Protein AF-A0AAX2M8G1-F1 (afdb_monomer)

Structure (mmCIF, N/CA/C/O backbone):
data_AF-A0AAX2M8G1-F1
#
_entry.id   AF-A0AAX2M8G1-F1
#
loop_
_atom_site.group_PDB
_atom_site.id
_atom_site.type_symbol
_atom_site.label_atom_id
_atom_site.label_alt_id
_atom_site.label_comp_id
_atom_site.label_asym_id
_atom_site.label_entity_id
_atom_site.label_seq_id
_atom_site.pdbx_PDB_ins_code
_atom_site.Cartn_x
_atom_site.Cartn_y
_atom_site.Cartn_z
_atom_site.occupancy
_atom_site.B_iso_or_equiv
_atom_site.auth_seq_id
_atom_site.auth_comp_id
_atom_site.auth_asym_id
_atom_site.auth_atom_id
_atom_site.pdbx_PDB_model_num
ATOM 1 N N . MET A 1 1 ? -0.758 18.124 2.529 1.00 39.47 1 MET A N 1
ATOM 2 C CA . MET A 1 1 ? -0.210 17.565 3.785 1.00 39.47 1 MET A CA 1
ATOM 3 C C . MET A 1 1 ? 1.164 17.018 3.463 1.00 39.47 1 MET A C 1
ATOM 5 O O . MET A 1 1 ? 1.283 16.331 2.458 1.00 39.47 1 MET A O 1
ATOM 9 N N . ALA A 1 2 ? 2.190 17.379 4.231 1.00 37.50 2 ALA A N 1
ATOM 10 C CA . ALA A 1 2 ? 3.539 16.877 3.998 1.00 37.50 2 ALA A CA 1
ATOM 11 C C . ALA A 1 2 ? 3.679 15.527 4.709 1.00 37.50 2 ALA A C 1
ATOM 13 O O . ALA A 1 2 ? 3.751 15.475 5.930 1.00 37.50 2 ALA A O 1
ATOM 14 N N . ILE A 1 3 ? 3.668 14.440 3.941 1.00 51.81 3 ILE A N 1
ATOM 15 C CA . ILE A 1 3 ? 4.115 13.134 4.428 1.00 51.81 3 ILE A CA 1
ATOM 16 C C . ILE A 1 3 ? 5.589 13.304 4.802 1.00 51.81 3 ILE A C 1
ATOM 18 O O . ILE A 1 3 ? 6.347 13.807 3.973 1.00 51.81 3 ILE A O 1
ATOM 22 N N . THR A 1 4 ? 6.004 12.906 6.010 1.00 53.91 4 THR A N 1
ATOM 23 C CA . THR A 1 4 ? 7.440 12.841 6.328 1.00 53.91 4 THR A CA 1
ATOM 24 C C . THR A 1 4 ? 8.072 11.817 5.377 1.00 53.91 4 THR A C 1
ATOM 26 O O . THR A 1 4 ? 7.746 10.629 5.480 1.00 53.91 4 THR A O 1
ATOM 29 N N . PRO A 1 5 ? 8.898 12.237 4.399 1.00 59.56 5 PRO A N 1
ATOM 30 C CA . PRO A 1 5 ? 9.405 11.324 3.387 1.00 59.56 5 PRO A CA 1
ATOM 31 C C . PRO A 1 5 ? 10.376 10.341 4.033 1.00 59.56 5 PRO A C 1
ATOM 33 O O . PRO A 1 5 ? 11.161 10.724 4.904 1.00 59.56 5 PRO A O 1
ATOM 36 N N . ILE A 1 6 ? 10.367 9.087 3.582 1.00 66.19 6 ILE A N 1
ATOM 37 C CA . ILE A 1 6 ? 11.480 8.183 3.881 1.00 66.19 6 ILE A CA 1
ATOM 38 C C . ILE A 1 6 ? 12.740 8.815 3.274 1.00 66.19 6 ILE A C 1
ATOM 40 O O . ILE A 1 6 ? 12.735 9.200 2.101 1.00 66.19 6 ILE A O 1
ATOM 44 N N . ALA A 1 7 ? 13.793 8.971 4.080 1.00 67.62 7 ALA A N 1
ATOM 45 C CA . ALA A 1 7 ? 15.067 9.499 3.607 1.00 67.62 7 ALA A CA 1
ATOM 46 C C . ALA A 1 7 ? 15.612 8.618 2.472 1.00 67.62 7 ALA A C 1
ATOM 48 O O . ALA A 1 7 ? 15.324 7.424 2.406 1.00 67.62 7 ALA A O 1
ATOM 49 N N . ALA A 1 8 ? 16.405 9.183 1.569 1.00 73.12 8 ALA A N 1
ATOM 50 C CA . ALA A 1 8 ? 17.037 8.421 0.501 1.00 73.12 8 ALA A CA 1
ATOM 51 C C . ALA A 1 8 ? 18.480 8.864 0.302 1.00 73.12 8 ALA A C 1
ATOM 53 O O . ALA A 1 8 ? 18.805 10.048 0.399 1.00 73.12 8 ALA A O 1
ATOM 54 N N . LYS A 1 9 ? 19.324 7.894 -0.037 1.00 81.44 9 LYS A N 1
ATOM 55 C CA . LYS A 1 9 ? 20.698 8.102 -0.457 1.00 81.44 9 LYS A CA 1
ATOM 56 C C . LYS A 1 9 ? 20.739 8.099 -1.971 1.00 81.44 9 LYS A C 1
ATOM 58 O O . LYS A 1 9 ? 20.209 7.188 -2.606 1.00 81.44 9 LYS A O 1
ATOM 63 N N . GLN A 1 10 ? 21.428 9.081 -2.532 1.00 85.38 10 GLN A N 1
ATOM 64 C CA . GLN A 1 10 ? 21.765 9.106 -3.947 1.00 85.38 10 GLN A CA 1
ATOM 65 C C . GLN A 1 10 ? 23.282 9.085 -4.126 1.00 85.38 10 GLN A C 1
ATOM 67 O O . GLN A 1 10 ? 24.022 9.746 -3.396 1.00 85.38 10 GLN A O 1
ATOM 72 N N . THR A 1 11 ? 23.739 8.313 -5.104 1.00 85.75 11 THR A N 1
ATOM 73 C CA . THR A 1 11 ? 25.115 8.332 -5.619 1.00 85.75 11 THR A CA 1
ATOM 74 C C . THR A 1 11 ? 25.061 8.367 -7.142 1.00 85.75 11 THR A C 1
ATOM 76 O O . THR A 1 11 ? 24.072 7.919 -7.718 1.00 85.75 11 THR A O 1
ATOM 79 N N . ASP A 1 12 ? 26.077 8.915 -7.810 1.00 85.00 12 ASP A N 1
ATOM 80 C CA . ASP A 1 12 ? 26.106 9.008 -9.273 1.00 85.00 12 ASP A CA 1
ATOM 81 C C . ASP A 1 12 ? 27.278 8.238 -9.881 1.00 85.00 12 ASP A C 1
ATOM 83 O O . ASP A 1 12 ? 28.385 8.215 -9.340 1.00 85.00 12 ASP A O 1
ATOM 87 N N . TRP A 1 13 ? 27.034 7.613 -11.031 1.00 86.06 13 TRP A N 1
ATOM 88 C CA . TRP A 1 13 ? 28.045 6.923 -11.824 1.00 86.06 13 TRP A CA 1
ATOM 89 C C . TRP A 1 13 ? 28.306 7.712 -13.105 1.00 86.06 13 TRP A C 1
ATOM 91 O O . TRP A 1 13 ? 27.383 8.094 -13.834 1.00 86.06 13 TRP A O 1
ATOM 101 N N . LYS A 1 14 ? 29.584 7.964 -13.404 1.00 81.88 14 LYS A N 1
ATOM 102 C CA . LYS A 1 14 ? 29.985 8.702 -14.607 1.00 81.88 14 LYS A CA 1
ATOM 103 C C . LYS A 1 14 ? 29.903 7.808 -15.844 1.00 81.88 14 LYS A C 1
ATOM 105 O O . LYS A 1 14 ? 30.783 6.980 -16.050 1.00 81.88 14 LYS A O 1
ATOM 110 N N . ALA A 1 15 ? 28.898 8.013 -16.694 1.00 73.50 15 ALA A N 1
ATOM 111 C CA . ALA A 1 15 ? 28.717 7.217 -17.909 1.00 73.50 15 ALA A CA 1
ATOM 112 C C . ALA A 1 15 ? 29.563 7.704 -19.093 1.00 73.50 15 ALA A C 1
ATOM 114 O O . ALA A 1 15 ? 29.915 6.904 -19.957 1.00 73.50 15 ALA A O 1
ATOM 115 N N . SER A 1 16 ? 29.899 8.998 -19.147 1.00 67.19 16 SER A N 1
ATOM 116 C CA . SER A 1 16 ? 30.797 9.543 -20.170 1.00 67.19 16 SER A CA 1
ATOM 117 C C . SER A 1 16 ? 31.644 10.707 -19.640 1.00 67.19 16 SER A C 1
ATOM 119 O O . SER A 1 16 ? 31.339 11.325 -18.616 1.00 67.19 16 SER A O 1
ATOM 121 N N . SER A 1 17 ? 32.737 11.030 -20.336 1.00 58.34 17 SER A N 1
ATOM 122 C CA . SER A 1 17 ? 33.517 12.254 -20.102 1.00 58.34 17 SER A CA 1
ATOM 123 C C . SER A 1 17 ? 32.847 13.519 -20.655 1.00 58.34 17 SER A C 1
ATOM 125 O O . SER A 1 17 ? 33.338 14.613 -20.382 1.00 58.34 17 SER A O 1
ATOM 127 N N . THR A 1 18 ? 31.738 13.375 -21.387 1.00 60.81 18 THR A N 1
ATOM 128 C CA . THR A 1 18 ? 31.003 14.450 -22.068 1.00 60.81 18 THR A CA 1
ATOM 129 C C . THR A 1 18 ? 29.699 14.810 -21.348 1.00 60.81 18 THR A C 1
ATOM 131 O O . THR A 1 18 ? 29.205 14.052 -20.518 1.00 60.81 18 THR A O 1
ATOM 134 N N . THR A 1 19 ? 29.134 15.971 -21.673 1.00 67.06 19 THR A N 1
ATOM 135 C CA . THR A 1 19 ? 27.865 16.500 -21.143 1.00 67.06 19 THR A CA 1
ATOM 136 C C . THR A 1 19 ? 26.659 16.005 -21.948 1.00 67.06 19 THR A C 1
ATOM 138 O O . THR A 1 19 ? 25.816 16.798 -22.317 1.00 67.06 19 THR A O 1
ATOM 141 N N . ALA A 1 20 ? 26.604 14.737 -22.347 1.00 74.44 20 ALA A N 1
ATOM 142 C CA . ALA A 1 20 ? 25.504 14.228 -23.174 1.00 74.44 20 ALA A CA 1
ATOM 143 C C . ALA A 1 20 ? 24.612 13.283 -22.371 1.00 74.44 20 ALA A C 1
ATOM 145 O O . ALA A 1 20 ? 25.136 12.499 -21.577 1.00 74.44 20 ALA A O 1
ATOM 146 N N . GLY A 1 21 ? 23.299 13.354 -22.584 1.00 85.12 21 GLY A N 1
ATOM 147 C CA . GLY A 1 21 ? 22.314 12.540 -21.873 1.00 85.12 21 GLY A CA 1
ATOM 148 C C . GLY A 1 21 ? 22.312 11.057 -22.223 1.00 85.12 21 GLY A C 1
ATOM 149 O O . GLY A 1 21 ? 22.962 10.604 -23.171 1.00 85.12 21 GLY A O 1
ATOM 150 N N . LEU A 1 22 ? 21.580 10.286 -21.422 1.00 88.50 22 LEU A N 1
ATOM 151 C CA . LEU A 1 22 ? 21.375 8.851 -21.593 1.00 88.50 22 LEU A CA 1
ATOM 152 C C . LEU A 1 22 ? 19.900 8.566 -21.909 1.00 88.50 22 LEU A C 1
ATOM 154 O O . LEU A 1 22 ? 19.032 8.780 -21.066 1.00 88.50 22 LEU A O 1
ATOM 158 N N . ALA A 1 23 ? 19.627 8.051 -23.110 1.00 83.50 23 ALA A N 1
ATOM 159 C CA . ALA A 1 23 ? 18.273 7.751 -23.592 1.00 83.50 23 ALA A CA 1
ATOM 160 C C . ALA A 1 23 ? 17.693 6.462 -23.001 1.00 83.50 23 ALA A C 1
ATOM 162 O O . ALA A 1 23 ? 16.473 6.305 -22.935 1.00 83.50 23 ALA A O 1
ATOM 163 N N . SER A 1 24 ? 18.562 5.508 -22.663 1.00 90.00 24 SER A N 1
ATOM 164 C CA . SER A 1 24 ? 18.173 4.156 -22.275 1.00 90.00 24 SER A CA 1
ATOM 165 C C . SER A 1 24 ? 19.113 3.560 -21.243 1.00 90.00 24 SER A C 1
ATOM 167 O O . SER A 1 24 ? 20.283 3.946 -21.148 1.00 90.00 24 SER A O 1
ATOM 169 N N . LEU A 1 25 ? 18.591 2.602 -20.483 1.00 93.06 25 LEU A N 1
ATOM 170 C CA . LEU A 1 25 ? 19.287 1.922 -19.402 1.00 93.06 25 LEU A CA 1
ATOM 171 C C . LEU A 1 25 ? 18.865 0.456 -19.318 1.00 93.06 25 LEU A C 1
ATOM 173 O O . LEU A 1 25 ? 17.683 0.121 -19.381 1.00 93.06 25 LEU A O 1
ATOM 177 N N . TYR A 1 26 ? 19.833 -0.428 -19.117 1.00 93.44 26 TYR A N 1
ATOM 178 C CA . TYR A 1 26 ? 19.593 -1.843 -18.882 1.00 93.44 26 TYR A CA 1
ATOM 179 C C . TYR A 1 26 ? 20.589 -2.400 -17.869 1.00 93.44 26 TYR A C 1
ATOM 181 O O . TYR A 1 26 ? 21.783 -2.122 -17.952 1.00 93.44 26 TYR A O 1
ATOM 189 N N . LEU A 1 27 ? 20.104 -3.209 -16.929 1.00 91.00 27 LEU A N 1
ATOM 190 C CA . LEU A 1 27 ? 20.937 -3.936 -15.977 1.00 91.00 27 LEU A CA 1
ATOM 191 C C . LEU A 1 27 ? 20.990 -5.407 -16.379 1.00 91.00 27 LEU A C 1
ATOM 193 O O . LEU A 1 27 ? 19.963 -6.078 -16.476 1.00 91.00 27 LEU A O 1
ATOM 197 N N . MET A 1 28 ? 22.200 -5.907 -16.584 1.00 86.38 28 MET A N 1
ATOM 198 C CA . MET A 1 28 ? 22.464 -7.313 -16.849 1.00 86.38 28 MET A CA 1
ATOM 199 C C . MET A 1 28 ? 22.349 -8.151 -15.567 1.00 86.38 28 MET A C 1
ATOM 201 O O . MET A 1 28 ? 22.638 -7.651 -14.478 1.00 86.38 28 MET A O 1
ATOM 205 N N . PRO A 1 29 ? 22.037 -9.456 -15.675 1.00 79.31 29 PRO A N 1
ATOM 206 C CA . PRO A 1 29 ? 22.066 -10.369 -14.530 1.00 79.31 29 PRO A CA 1
ATOM 207 C C . PRO A 1 29 ? 23.427 -10.451 -13.819 1.00 79.31 29 PRO A C 1
ATOM 209 O O . PRO A 1 29 ? 23.476 -10.734 -12.626 1.00 79.31 29 PRO A O 1
ATOM 212 N N . ASP A 1 30 ? 24.529 -10.188 -14.529 1.00 79.38 30 ASP A N 1
ATOM 213 C CA . ASP A 1 30 ? 25.885 -10.143 -13.962 1.00 79.38 30 ASP A CA 1
ATOM 214 C C . ASP A 1 30 ? 26.189 -8.843 -13.186 1.00 79.38 30 ASP A C 1
ATOM 216 O O . ASP A 1 30 ? 27.266 -8.698 -12.605 1.00 79.38 30 ASP A O 1
ATOM 220 N N . GLY A 1 31 ? 25.236 -7.906 -13.150 1.00 79.31 31 GLY A N 1
ATOM 221 C CA . GLY A 1 31 ? 25.346 -6.611 -12.488 1.00 79.31 31 GLY A CA 1
ATOM 222 C C . GLY A 1 31 ? 25.947 -5.502 -13.353 1.00 79.31 31 GLY A C 1
ATOM 223 O O . GLY A 1 31 ? 26.033 -4.366 -12.888 1.00 79.31 31 GLY A O 1
ATOM 224 N N . SER A 1 32 ? 26.355 -5.788 -14.593 1.00 85.00 32 SER A N 1
ATOM 225 C CA . SER A 1 32 ? 26.833 -4.751 -15.507 1.00 85.00 32 SER A CA 1
ATOM 226 C C . SER A 1 32 ? 25.681 -3.908 -16.050 1.00 85.00 32 SER A C 1
ATOM 228 O O . SER A 1 32 ? 24.598 -4.409 -16.356 1.00 85.00 32 SER A O 1
ATOM 230 N N . VAL A 1 33 ? 25.907 -2.602 -16.167 1.00 91.88 33 VAL A N 1
ATOM 231 C CA . VAL A 1 33 ? 24.895 -1.662 -16.654 1.00 91.88 33 VAL A CA 1
ATOM 232 C C . VAL A 1 33 ? 25.237 -1.244 -18.067 1.00 91.88 33 VAL A C 1
ATOM 234 O O . VAL A 1 33 ? 26.383 -0.927 -18.364 1.00 91.88 33 VAL A O 1
ATOM 237 N N . TRP A 1 34 ? 24.242 -1.223 -18.938 1.00 93.81 34 TRP A N 1
ATOM 238 C CA . TRP A 1 34 ? 24.361 -0.720 -20.295 1.00 93.81 34 TRP A CA 1
ATOM 239 C C . TRP A 1 34 ? 23.474 0.500 -20.478 1.00 93.81 34 TRP A C 1
ATOM 241 O O . TRP A 1 34 ? 22.319 0.486 -20.059 1.00 93.81 34 TRP A O 1
ATOM 251 N N . ALA A 1 35 ? 24.002 1.545 -21.108 1.00 93.12 35 ALA A N 1
ATOM 252 C CA . ALA A 1 35 ? 23.237 2.751 -21.402 1.00 93.12 35 ALA A CA 1
ATOM 253 C C . ALA A 1 35 ? 23.470 3.240 -22.828 1.00 93.12 35 ALA A C 1
ATOM 255 O O . ALA A 1 35 ? 24.578 3.142 -23.362 1.00 93.12 35 ALA A O 1
ATOM 256 N N . GLY A 1 36 ? 22.418 3.777 -23.438 1.00 91.38 36 GLY A N 1
ATOM 257 C CA . GLY A 1 36 ? 22.473 4.386 -24.760 1.00 91.38 36 GLY A CA 1
ATOM 258 C C . GLY A 1 36 ? 22.660 5.888 -24.652 1.00 91.38 36 GLY A C 1
ATOM 259 O O . GLY A 1 36 ? 21.968 6.537 -23.867 1.00 91.38 36 GLY A O 1
ATOM 260 N N . ARG A 1 37 ? 23.582 6.455 -25.432 1.00 87.94 37 ARG A N 1
ATOM 261 C CA . ARG A 1 37 ? 23.784 7.905 -25.454 1.00 87.94 37 ARG A CA 1
ATOM 262 C C . ARG A 1 37 ? 22.705 8.605 -26.282 1.00 87.94 37 ARG A C 1
ATOM 264 O O . ARG A 1 37 ? 22.334 8.151 -27.365 1.00 87.94 37 ARG A O 1
ATOM 271 N N . GLU A 1 38 ? 22.254 9.747 -25.779 1.00 82.44 38 GLU A N 1
ATOM 272 C CA . GLU A 1 38 ? 21.391 10.706 -26.468 1.00 82.44 38 GLU A CA 1
ATOM 273 C C . GLU A 1 38 ? 22.133 12.029 -26.712 1.00 82.44 38 GLU A C 1
ATOM 275 O O . GLU A 1 38 ? 23.163 12.303 -26.094 1.00 82.44 38 GLU A O 1
ATOM 280 N N . GLY A 1 39 ? 21.644 12.851 -27.646 1.00 76.00 39 GLY A N 1
ATOM 281 C CA . GLY A 1 39 ? 22.178 14.204 -27.851 1.00 76.00 39 GLY A CA 1
ATOM 282 C C . GLY A 1 39 ? 23.595 14.258 -28.434 1.00 76.00 39 GLY A C 1
ATOM 283 O O . GLY A 1 39 ? 24.327 15.226 -28.229 1.00 76.00 39 GLY A O 1
ATOM 284 N N . GLN A 1 40 ? 24.028 13.222 -29.154 1.00 81.81 40 GLN A N 1
ATOM 285 C CA . GLN A 1 40 ? 25.315 13.249 -29.848 1.00 81.81 40 GLN A CA 1
ATOM 286 C C . GLN A 1 40 ? 25.368 14.326 -30.920 1.00 81.81 40 GLN A C 1
ATOM 288 O O . GLN A 1 40 ? 24.385 14.609 -31.610 1.00 81.81 40 GLN A O 1
ATOM 293 N N . LYS A 1 41 ? 26.563 14.904 -31.087 1.00 84.12 41 LYS A N 1
ATOM 294 C CA . LYS A 1 41 ? 26.797 15.876 -32.146 1.00 84.12 41 LYS A CA 1
ATOM 295 C C . LYS A 1 41 ? 26.537 15.200 -33.494 1.00 84.12 41 LYS A C 1
ATOM 297 O O . LYS A 1 41 ? 27.028 14.104 -33.760 1.00 84.12 41 LYS A O 1
ATOM 302 N N . ARG A 1 42 ? 25.775 15.882 -34.344 1.00 87.31 42 ARG A N 1
ATOM 303 C CA . ARG A 1 42 ? 25.541 15.480 -35.732 1.00 87.31 42 ARG A CA 1
ATOM 304 C C . ARG A 1 42 ? 26.864 15.234 -36.474 1.00 87.31 42 ARG A C 1
ATOM 306 O O . ARG A 1 42 ? 27.888 15.831 -36.139 1.00 87.31 42 ARG A O 1
ATOM 313 N N . GLY A 1 43 ? 26.846 14.309 -37.427 1.00 85.69 43 GLY A N 1
ATOM 314 C CA . GLY A 1 43 ? 28.021 13.842 -38.165 1.00 85.69 43 GLY A CA 1
ATOM 315 C C . GLY A 1 43 ? 28.876 12.808 -37.421 1.00 85.69 43 GLY A C 1
ATOM 316 O O . GLY A 1 43 ? 29.749 12.192 -38.026 1.00 85.69 43 GLY A O 1
ATOM 317 N N . GLN A 1 44 ? 28.632 12.569 -36.126 1.00 89.19 44 GLN A N 1
ATOM 318 C CA . GLN A 1 44 ? 29.357 11.563 -35.340 1.00 89.19 44 GLN A CA 1
ATOM 319 C C . GLN A 1 44 ? 28.637 10.214 -35.320 1.00 89.19 44 GLN A C 1
ATOM 321 O O . GLN A 1 44 ? 27.447 10.123 -35.615 1.00 89.19 44 GLN A O 1
ATOM 326 N N . LEU A 1 45 ? 29.376 9.157 -34.979 1.00 89.81 45 LEU A N 1
ATOM 327 C CA . LEU A 1 45 ? 28.804 7.836 -34.723 1.00 89.81 45 LEU A CA 1
ATOM 328 C C . LEU A 1 45 ? 27.983 7.839 -33.433 1.00 89.81 45 LEU A C 1
ATOM 330 O O . LEU A 1 45 ? 28.254 8.617 -32.515 1.00 89.81 45 LEU A O 1
ATOM 334 N N . GLY A 1 46 ? 27.011 6.931 -33.371 1.00 90.69 46 GLY A N 1
ATOM 335 C CA . GLY A 1 46 ? 26.263 6.692 -32.148 1.00 90.69 46 GLY A CA 1
ATOM 336 C C . GLY A 1 46 ? 27.122 5.986 -31.100 1.00 90.69 46 GLY A C 1
ATOM 337 O O . GLY A 1 46 ? 28.154 5.403 -31.436 1.00 90.69 46 GLY A O 1
ATOM 338 N N . GLU A 1 47 ? 26.714 5.999 -29.830 1.00 92.19 47 GLU A N 1
ATOM 339 C CA . GLU A 1 47 ? 27.451 5.305 -28.762 1.00 92.19 47 GLU A CA 1
ATOM 340 C C . GLU A 1 47 ? 26.505 4.614 -27.782 1.00 92.19 47 GLU A C 1
ATOM 342 O O . GLU A 1 47 ? 25.478 5.160 -27.375 1.00 92.19 47 GLU A O 1
ATOM 347 N N . ALA A 1 48 ? 26.913 3.422 -27.362 1.00 93.06 48 ALA A N 1
ATOM 348 C CA . ALA A 1 48 ? 26.404 2.733 -26.190 1.00 93.06 48 ALA A CA 1
ATOM 349 C C . ALA A 1 48 ? 27.561 2.479 -25.216 1.00 93.06 48 ALA A C 1
ATOM 351 O O . ALA A 1 48 ? 28.709 2.271 -25.624 1.00 93.06 48 ALA A O 1
ATOM 352 N N . TYR A 1 49 ? 27.266 2.483 -23.924 1.00 91.56 49 TYR A N 1
ATOM 353 C CA . TYR A 1 49 ? 28.255 2.327 -22.867 1.00 91.56 49 TYR A CA 1
ATOM 354 C C . TYR A 1 49 ? 27.952 1.101 -22.027 1.00 91.56 49 TYR A C 1
ATOM 356 O O . TYR A 1 49 ? 26.807 0.908 -21.632 1.00 91.56 49 TYR A O 1
ATOM 364 N N . GLN A 1 50 ? 28.990 0.344 -21.683 1.00 91.94 50 GLN A N 1
ATOM 365 C CA . GLN A 1 50 ? 28.968 -0.497 -20.492 1.00 91.94 50 GLN A CA 1
ATOM 366 C C . GLN A 1 50 ? 29.519 0.327 -19.328 1.00 91.94 50 GLN A C 1
ATOM 368 O O . GLN A 1 50 ? 30.630 0.857 -19.412 1.00 91.94 50 GLN A O 1
ATOM 373 N N . ILE A 1 51 ? 28.747 0.444 -18.258 1.00 88.31 51 ILE A N 1
ATOM 374 C CA . ILE A 1 51 ? 28.989 1.305 -17.105 1.00 88.31 51 ILE A CA 1
ATOM 375 C C . ILE A 1 51 ? 29.076 0.430 -15.855 1.00 88.31 51 ILE A C 1
ATOM 377 O O . ILE A 1 51 ? 28.297 -0.505 -15.664 1.00 88.31 51 ILE A O 1
ATOM 381 N N . GLU A 1 52 ? 30.022 0.769 -14.993 1.00 85.44 52 GLU A N 1
ATOM 382 C CA . GLU A 1 52 ? 30.135 0.269 -13.626 1.00 85.44 52 GLU A CA 1
ATOM 383 C C . GLU A 1 52 ? 30.139 1.465 -12.658 1.00 85.44 52 GLU A C 1
ATOM 385 O O . GLU A 1 52 ? 30.245 2.618 -13.080 1.00 85.44 52 GLU A O 1
ATOM 390 N N . ALA A 1 53 ? 30.075 1.216 -11.347 1.00 78.75 53 ALA A N 1
ATOM 391 C CA . ALA A 1 53 ? 30.115 2.286 -10.343 1.00 78.75 53 ALA A CA 1
ATOM 392 C C . ALA A 1 53 ? 31.365 3.187 -10.462 1.00 78.75 53 ALA A C 1
ATOM 394 O O . ALA A 1 53 ? 31.303 4.384 -10.191 1.00 78.75 53 ALA A O 1
ATOM 395 N N . GLY A 1 54 ? 32.493 2.627 -10.921 1.00 78.00 54 GLY A N 1
ATOM 396 C CA . GLY A 1 54 ? 33.732 3.367 -11.196 1.00 78.00 54 GLY A CA 1
ATOM 397 C C . GLY A 1 54 ? 33.719 4.205 -12.484 1.00 78.00 54 GLY A C 1
ATOM 398 O O . GLY A 1 54 ? 34.646 4.984 -12.707 1.00 78.00 54 GLY A O 1
ATOM 399 N N . GLY A 1 55 ? 32.686 4.072 -13.320 1.00 82.88 55 GLY A N 1
ATOM 400 C CA . GLY A 1 55 ? 32.497 4.801 -14.572 1.00 82.88 55 GLY A CA 1
ATOM 401 C C . GLY A 1 55 ? 32.386 3.899 -15.805 1.00 82.88 55 GLY A C 1
ATOM 402 O O . GLY A 1 55 ? 32.087 2.708 -15.711 1.00 82.88 55 GLY A O 1
ATOM 403 N N . THR A 1 56 ? 32.608 4.472 -16.989 1.00 87.50 56 THR A N 1
ATOM 404 C CA . THR A 1 56 ? 32.572 3.746 -18.268 1.00 87.50 56 THR A CA 1
ATOM 405 C C . THR A 1 56 ? 33.650 2.666 -18.332 1.00 87.50 56 THR A C 1
ATOM 407 O O . THR A 1 56 ? 34.842 2.965 -18.261 1.00 87.50 56 THR A O 1
ATOM 410 N N . LYS A 1 57 ? 33.234 1.419 -18.550 1.00 88.06 57 LYS A N 1
ATOM 411 C CA . LYS A 1 57 ? 34.125 0.281 -18.800 1.00 88.06 57 LYS A CA 1
ATOM 412 C C . LYS A 1 57 ? 34.404 0.079 -20.283 1.00 88.06 57 LYS A C 1
ATOM 414 O O . LYS A 1 57 ? 35.553 -0.103 -20.672 1.00 88.06 57 LYS A O 1
ATOM 419 N N . ASN A 1 58 ? 33.354 0.112 -21.103 1.00 89.94 58 ASN A N 1
ATOM 420 C CA . ASN A 1 58 ? 33.451 -0.038 -22.553 1.00 89.94 58 ASN A CA 1
ATOM 421 C C . ASN A 1 58 ? 32.605 1.022 -23.263 1.00 89.94 58 ASN A C 1
ATOM 423 O O . ASN A 1 58 ? 31.490 1.322 -22.833 1.00 89.94 58 ASN A O 1
ATOM 427 N N . THR A 1 59 ? 33.108 1.531 -24.387 1.00 90.81 59 THR A N 1
ATOM 428 C CA . THR A 1 59 ? 32.350 2.356 -25.338 1.00 90.81 59 THR A CA 1
ATOM 429 C C . THR A 1 59 ? 32.186 1.601 -26.650 1.00 90.81 59 THR A C 1
ATOM 431 O O . THR A 1 59 ? 33.168 1.193 -27.269 1.00 90.81 59 THR A O 1
ATOM 434 N N . VAL A 1 60 ? 30.948 1.434 -27.098 1.00 93.75 60 VAL A N 1
ATOM 435 C CA . VAL A 1 60 ? 30.620 0.741 -28.343 1.00 93.75 60 VAL A CA 1
ATOM 436 C C . VAL A 1 60 ? 30.033 1.734 -29.329 1.00 93.75 60 VAL A C 1
ATOM 438 O O . VAL A 1 60 ? 29.046 2.400 -29.031 1.00 93.75 60 VAL A O 1
ATOM 441 N N . LEU A 1 61 ? 30.649 1.826 -30.502 1.00 93.38 61 LEU A N 1
ATOM 442 C CA . LEU A 1 61 ? 30.216 2.700 -31.582 1.00 93.38 61 LEU A CA 1
ATOM 443 C C . LEU A 1 61 ? 29.043 2.075 -32.342 1.00 93.38 61 LEU A C 1
ATOM 445 O O . LEU A 1 61 ? 29.060 0.883 -32.665 1.00 93.38 61 LEU A O 1
ATOM 449 N N . LEU A 1 62 ? 28.049 2.897 -32.663 1.00 93.62 62 LEU A N 1
ATOM 450 C CA . LEU A 1 62 ? 26.870 2.530 -33.442 1.00 93.62 62 LEU A CA 1
ATOM 451 C C . LEU A 1 62 ? 27.024 3.119 -34.856 1.00 93.62 62 LEU A C 1
ATOM 453 O O . LEU A 1 62 ? 26.974 4.346 -35.011 1.00 93.62 62 LEU A O 1
ATOM 457 N N . PRO A 1 63 ? 27.303 2.280 -35.872 1.00 92.69 63 PRO A N 1
ATOM 458 C CA . PRO A 1 63 ? 27.558 2.745 -37.232 1.00 92.69 63 PRO A CA 1
ATOM 459 C C . PRO A 1 63 ? 26.319 3.305 -37.927 1.00 92.69 63 PRO A C 1
ATOM 461 O O . PRO A 1 63 ? 25.201 2.892 -37.655 1.00 92.69 63 PRO A O 1
ATOM 464 N N . TYR A 1 64 ? 26.536 4.192 -38.896 1.00 91.44 64 TYR A N 1
ATOM 465 C CA . TYR A 1 64 ? 25.492 4.615 -39.827 1.00 91.44 64 TYR A CA 1
ATOM 466 C C . TYR A 1 64 ? 24.991 3.450 -40.701 1.00 91.44 64 TYR A C 1
ATOM 468 O O . TYR A 1 64 ? 25.735 2.490 -40.932 1.00 91.44 64 TYR A O 1
ATOM 476 N N . PRO A 1 65 ? 23.753 3.535 -41.222 1.00 89.31 65 PRO A N 1
ATOM 477 C CA . PRO A 1 65 ? 23.245 2.552 -42.170 1.00 89.31 65 PRO A CA 1
ATOM 478 C C . PRO A 1 65 ? 24.028 2.589 -43.482 1.00 89.31 65 PRO A C 1
ATOM 480 O O . PRO A 1 65 ? 24.615 3.610 -43.847 1.00 89.31 65 PRO A O 1
ATOM 483 N N . SER A 1 66 ? 23.982 1.497 -44.248 1.00 87.88 66 SER A N 1
ATOM 484 C CA . SER A 1 66 ? 24.818 1.350 -45.450 1.00 87.88 66 SER A CA 1
ATOM 485 C C . SER A 1 66 ? 24.552 2.390 -46.549 1.00 87.88 66 SER A C 1
ATOM 487 O O . SER A 1 66 ? 25.410 2.602 -47.401 1.00 87.88 66 SER A O 1
ATOM 489 N N . TYR A 1 67 ? 23.379 3.033 -46.556 1.00 85.69 67 TYR A N 1
ATOM 490 C CA . TYR A 1 67 ? 23.032 4.096 -47.508 1.00 85.69 67 TYR A CA 1
ATOM 491 C C . TYR A 1 67 ? 23.570 5.486 -47.108 1.00 85.69 67 TYR A C 1
ATOM 493 O O . TYR A 1 67 ? 23.440 6.431 -47.885 1.00 85.69 67 TYR A O 1
ATOM 501 N N . ILE A 1 68 ? 24.206 5.629 -45.938 1.00 86.81 68 ILE A N 1
ATOM 502 C CA . ILE A 1 68 ? 24.918 6.843 -45.504 1.00 86.81 68 ILE A CA 1
ATOM 503 C C . ILE A 1 68 ? 26.413 6.519 -45.423 1.00 86.81 68 ILE A C 1
ATOM 505 O O . ILE A 1 68 ? 26.941 6.159 -44.375 1.00 86.81 68 ILE A O 1
ATOM 509 N N . ALA A 1 69 ? 27.109 6.647 -46.552 1.00 79.19 69 ALA A N 1
ATOM 510 C CA . ALA A 1 69 ? 28.538 6.336 -46.629 1.00 79.19 69 ALA A CA 1
ATOM 511 C C . ALA A 1 69 ? 29.437 7.409 -45.980 1.00 79.19 69 ALA A C 1
ATOM 513 O O . ALA A 1 69 ? 30.516 7.089 -45.487 1.00 79.19 69 ALA A O 1
ATOM 514 N N . MET A 1 70 ? 29.010 8.679 -45.985 1.00 85.50 70 MET A N 1
ATOM 515 C CA . MET A 1 70 ? 29.755 9.812 -45.421 1.00 85.50 70 MET A CA 1
ATOM 516 C C . MET A 1 70 ? 28.794 10.749 -44.670 1.00 85.50 70 MET A C 1
ATOM 518 O O . MET A 1 70 ? 28.111 11.550 -45.313 1.00 85.50 70 MET A O 1
ATOM 522 N N . PRO A 1 71 ? 28.690 10.647 -43.334 1.00 85.38 71 PRO A N 1
ATOM 523 C CA . PRO A 1 71 ? 27.830 11.526 -42.549 1.00 85.38 71 PRO A CA 1
ATOM 524 C C . PRO A 1 71 ? 28.410 12.948 -42.515 1.00 85.38 71 PRO A C 1
ATOM 526 O O . PRO A 1 71 ? 29.576 13.146 -42.180 1.00 85.38 71 PRO A O 1
ATOM 529 N N . GLY A 1 72 ? 27.598 13.941 -42.878 1.00 86.75 72 GLY A N 1
ATOM 530 C CA . GLY A 1 72 ? 27.953 15.362 -42.779 1.00 86.75 72 GLY A CA 1
ATOM 531 C C . GLY A 1 72 ? 27.528 15.985 -41.446 1.00 86.75 72 GLY A C 1
ATOM 532 O O . GLY A 1 72 ? 26.799 15.366 -40.672 1.00 86.75 72 GLY A O 1
ATOM 533 N N . ASP A 1 73 ? 27.901 17.246 -41.215 1.00 86.69 73 ASP A N 1
ATOM 534 C CA . ASP A 1 73 ? 27.608 17.986 -39.972 1.00 86.69 73 ASP A CA 1
ATOM 535 C C . ASP A 1 73 ? 26.106 18.157 -39.668 1.00 86.69 73 ASP A C 1
ATOM 537 O O . ASP A 1 73 ? 25.735 18.407 -38.524 1.00 86.69 73 ASP A O 1
ATOM 541 N N . ASP A 1 74 ? 25.227 17.971 -40.657 1.00 84.88 74 ASP A N 1
ATOM 542 C CA . ASP A 1 74 ? 23.769 18.004 -40.482 1.00 84.88 74 ASP A CA 1
ATOM 543 C C . ASP A 1 74 ? 23.128 16.622 -40.294 1.00 84.88 74 ASP A C 1
ATOM 545 O O . ASP A 1 74 ? 21.926 16.524 -40.041 1.00 84.88 74 ASP A O 1
ATOM 549 N N . THR A 1 75 ? 23.912 15.549 -40.390 1.00 86.38 75 THR A N 1
ATOM 550 C CA . THR A 1 75 ? 23.415 14.169 -40.325 1.00 86.38 75 THR A CA 1
ATOM 551 C C . THR A 1 75 ? 23.213 13.762 -38.859 1.00 86.38 75 THR A C 1
ATOM 553 O O . THR A 1 75 ? 24.187 13.766 -38.105 1.00 86.38 75 THR A O 1
ATOM 556 N N . PRO A 1 76 ? 21.991 13.430 -38.396 1.00 87.56 76 PRO A N 1
ATOM 557 C CA . PRO A 1 76 ? 21.763 12.999 -37.013 1.00 87.56 76 PRO A CA 1
ATOM 558 C C . PRO A 1 76 ? 22.633 11.798 -36.627 1.00 87.56 76 PRO A C 1
ATOM 560 O O . PRO A 1 76 ? 22.720 10.841 -37.385 1.00 87.56 76 PRO A O 1
ATOM 563 N N . ALA A 1 77 ? 23.252 11.803 -35.449 1.00 89.06 77 ALA A N 1
ATOM 564 C CA . ALA A 1 77 ? 23.924 10.599 -34.968 1.00 89.06 77 ALA A CA 1
ATOM 565 C C . ALA A 1 77 ? 22.890 9.483 -34.686 1.00 89.06 77 ALA A C 1
ATOM 567 O O . ALA A 1 77 ? 21.766 9.789 -34.261 1.00 89.06 77 ALA A O 1
ATOM 568 N N . PRO A 1 78 ? 23.232 8.201 -34.911 1.00 90.50 78 PRO A N 1
ATOM 569 C CA . PRO A 1 78 ? 22.396 7.095 -34.465 1.00 90.50 78 PRO A CA 1
ATOM 570 C C . PRO A 1 78 ? 22.176 7.144 -32.945 1.00 90.50 78 PRO A C 1
ATOM 572 O O . PRO A 1 78 ? 23.144 7.212 -32.190 1.00 90.50 78 PRO A O 1
ATOM 575 N N . SER A 1 79 ? 20.925 7.098 -32.487 1.00 89.44 79 SER A N 1
ATOM 576 C CA . SER A 1 79 ? 20.576 7.224 -31.065 1.00 89.44 79 SER A CA 1
ATOM 577 C C . SER A 1 79 ? 20.040 5.913 -30.497 1.00 89.44 79 SER A C 1
ATOM 579 O O . SER A 1 79 ? 19.049 5.370 -30.982 1.00 89.44 79 SER A O 1
ATOM 581 N N . ALA A 1 80 ? 20.699 5.401 -29.455 1.00 91.00 80 ALA A N 1
ATOM 582 C CA . ALA A 1 80 ? 20.338 4.154 -28.782 1.00 91.00 80 ALA A CA 1
ATOM 583 C C . ALA A 1 80 ? 19.134 4.342 -27.847 1.00 91.00 80 ALA A C 1
ATOM 585 O O . ALA A 1 80 ? 19.282 4.599 -26.649 1.00 91.00 80 ALA A O 1
ATOM 586 N N . ARG A 1 81 ? 17.930 4.191 -28.399 1.00 88.81 81 ARG A N 1
ATOM 587 C CA . ARG A 1 81 ? 16.671 4.487 -27.711 1.00 88.81 81 ARG A CA 1
ATOM 588 C C . ARG A 1 81 ? 16.214 3.404 -26.741 1.00 88.81 81 ARG A C 1
ATOM 590 O O . ARG A 1 81 ? 15.511 3.715 -25.789 1.00 88.81 81 ARG A O 1
ATOM 597 N N . ALA A 1 82 ? 16.586 2.149 -26.974 1.00 92.00 82 ALA A N 1
ATOM 598 C CA . ALA A 1 82 ? 16.330 1.060 -26.038 1.00 92.00 82 ALA A CA 1
ATOM 599 C C . ALA A 1 82 ? 17.453 0.026 -26.102 1.00 92.00 82 ALA A C 1
ATOM 601 O O . ALA A 1 82 ? 18.006 -0.222 -27.175 1.00 92.00 82 ALA A O 1
ATOM 602 N N . ILE A 1 83 ? 17.752 -0.593 -24.960 1.00 94.06 83 ILE A N 1
ATOM 603 C CA . ILE A 1 83 ? 18.787 -1.621 -24.821 1.00 94.06 83 ILE A CA 1
ATOM 604 C C . ILE A 1 83 ? 18.223 -2.809 -24.047 1.00 94.06 83 ILE A C 1
ATOM 606 O O . ILE A 1 83 ? 17.594 -2.622 -23.006 1.00 94.06 83 ILE A O 1
ATOM 610 N N . ARG A 1 84 ? 18.452 -4.033 -24.525 1.00 94.62 84 ARG A N 1
ATOM 611 C CA . ARG A 1 84 ? 18.111 -5.285 -23.821 1.00 94.62 84 ARG A CA 1
ATOM 612 C C . ARG A 1 84 ? 19.159 -6.351 -24.107 1.00 94.62 84 ARG A C 1
ATOM 614 O O . ARG A 1 84 ? 19.843 -6.263 -25.116 1.00 94.62 84 ARG A O 1
ATOM 621 N N . ALA A 1 85 ? 19.268 -7.366 -23.258 1.00 94.38 85 ALA A N 1
ATOM 622 C CA . ALA A 1 85 ? 20.115 -8.522 -23.537 1.00 94.38 85 ALA A CA 1
ATOM 623 C C . ALA A 1 85 ? 19.295 -9.753 -23.911 1.00 94.38 85 ALA A C 1
ATOM 625 O O . ALA A 1 85 ? 18.163 -9.909 -23.450 1.00 94.38 85 ALA A O 1
ATOM 626 N N . ASP A 1 86 ? 19.887 -10.617 -24.732 1.00 93.75 86 ASP A N 1
ATOM 627 C CA . ASP A 1 86 ? 19.379 -11.965 -24.959 1.00 93.75 86 ASP A CA 1
ATOM 628 C C . ASP A 1 86 ? 19.883 -12.962 -23.904 1.00 93.75 86 ASP A C 1
ATOM 630 O O . ASP A 1 86 ? 20.650 -12.621 -23.000 1.00 93.75 86 ASP A O 1
ATOM 634 N N . ALA A 1 87 ? 19.425 -14.211 -24.009 1.00 91.81 87 ALA A N 1
ATOM 635 C CA . ALA A 1 87 ? 19.781 -15.284 -23.084 1.00 91.81 87 ALA A CA 1
ATOM 636 C C . ALA A 1 87 ? 21.281 -15.641 -23.095 1.00 91.81 87 ALA A C 1
ATOM 638 O O . ALA A 1 87 ? 21.776 -16.160 -22.096 1.00 91.81 87 ALA A O 1
ATOM 639 N N . ASP A 1 88 ? 22.002 -15.338 -24.179 1.00 90.69 88 ASP A N 1
ATOM 640 C CA . ASP A 1 88 ? 23.450 -15.560 -24.292 1.00 90.69 88 ASP A CA 1
ATOM 641 C C . ASP A 1 88 ? 24.262 -14.358 -23.776 1.00 90.69 88 ASP A C 1
ATOM 643 O O . ASP A 1 88 ? 25.494 -14.369 -23.819 1.00 90.69 88 ASP A O 1
ATOM 647 N N . GLY A 1 89 ? 23.590 -13.297 -23.322 1.00 91.38 89 GLY A N 1
ATOM 648 C CA . GLY A 1 89 ? 24.217 -12.071 -22.844 1.00 91.38 89 GLY A CA 1
ATOM 649 C C . GLY A 1 89 ? 24.674 -11.116 -23.950 1.00 91.38 89 GLY A C 1
ATOM 650 O O . GLY A 1 89 ? 25.398 -10.162 -23.653 1.00 91.38 89 GLY A O 1
ATOM 651 N N . LYS A 1 90 ? 24.262 -11.320 -25.210 1.00 93.56 90 LYS A N 1
ATOM 652 C CA . LYS A 1 90 ? 24.500 -10.328 -26.271 1.00 93.56 90 LYS A CA 1
ATOM 653 C C . LYS A 1 90 ? 23.529 -9.169 -26.096 1.00 93.56 90 LYS A C 1
ATOM 655 O O . LYS A 1 90 ? 22.365 -9.359 -25.742 1.00 93.56 90 LYS A O 1
ATOM 660 N N . ILE A 1 91 ? 24.008 -7.960 -26.359 1.00 95.50 91 ILE A N 1
ATOM 661 C CA . ILE A 1 91 ? 23.248 -6.731 -26.140 1.00 95.50 91 ILE A CA 1
ATOM 662 C C . ILE A 1 91 ? 22.611 -6.287 -27.450 1.00 95.50 91 ILE A C 1
ATOM 664 O O . ILE A 1 91 ? 23.284 -6.136 -28.465 1.00 95.50 91 ILE A O 1
ATOM 668 N N . TRP A 1 92 ? 21.314 -6.045 -27.410 1.00 96.06 92 TRP A N 1
ATOM 669 C CA . TRP A 1 92 ? 20.495 -5.569 -28.510 1.00 96.06 92 TRP A CA 1
ATOM 670 C C . TRP A 1 92 ? 20.148 -4.107 -28.297 1.00 96.06 92 TRP A C 1
ATOM 672 O O . TRP A 1 92 ? 19.766 -3.713 -27.194 1.00 96.06 92 TRP A O 1
ATOM 682 N N . VAL A 1 93 ? 20.273 -3.313 -29.357 1.00 95.31 93 VAL A N 1
ATOM 683 C CA . VAL A 1 93 ? 20.045 -1.866 -29.313 1.00 95.31 93 VAL A CA 1
ATOM 684 C C . VAL A 1 93 ? 19.080 -1.472 -30.420 1.00 95.31 93 VAL A C 1
ATOM 686 O O . VAL A 1 93 ? 19.362 -1.701 -31.595 1.00 95.31 93 VAL A O 1
ATOM 689 N N . ALA A 1 94 ? 17.958 -0.864 -30.044 1.00 93.75 94 ALA A N 1
ATOM 690 C CA . ALA A 1 94 ? 17.016 -0.263 -30.977 1.00 93.75 94 ALA A CA 1
ATOM 691 C C . ALA A 1 94 ? 17.348 1.211 -31.149 1.00 93.75 94 ALA A C 1
ATOM 693 O O . ALA A 1 94 ? 17.492 1.950 -30.171 1.00 93.75 94 ALA A O 1
ATOM 694 N N . GLU A 1 95 ? 17.454 1.620 -32.402 1.00 91.50 95 GLU A N 1
ATOM 695 C CA . GLU A 1 95 ? 17.930 2.932 -32.798 1.00 91.50 95 GLU A CA 1
ATOM 696 C C . GLU A 1 95 ? 16.791 3.774 -33.392 1.00 91.50 95 GLU A C 1
ATOM 698 O O . GLU A 1 95 ? 16.004 3.280 -34.205 1.00 91.50 95 GLU A O 1
ATOM 703 N N . SER A 1 96 ? 16.688 5.040 -32.977 1.00 87.56 96 SER A N 1
ATOM 704 C CA . SER A 1 96 ? 15.525 5.888 -33.279 1.00 87.56 96 SER A CA 1
ATOM 705 C C . SER A 1 96 ? 15.715 6.933 -34.377 1.00 87.56 96 SER A C 1
ATOM 707 O O . SER A 1 96 ? 14.730 7.528 -34.790 1.00 87.56 96 SER A O 1
ATOM 709 N N . SER A 1 97 ? 16.919 7.212 -34.869 1.00 85.88 97 SER A N 1
ATOM 710 C CA . SER A 1 97 ? 17.144 8.190 -35.947 1.00 85.88 97 SER A CA 1
ATOM 711 C C . SER A 1 97 ? 16.920 7.584 -37.337 1.00 85.88 97 SER A C 1
ATOM 713 O O . SER A 1 97 ? 16.410 8.267 -38.226 1.00 85.88 97 SER A O 1
ATOM 715 N N . TYR A 1 98 ? 17.281 6.314 -37.518 1.00 86.19 98 TYR A N 1
ATOM 716 C CA . TYR A 1 98 ? 17.279 5.587 -38.794 1.00 86.19 98 TYR A CA 1
ATOM 717 C C . TYR A 1 98 ? 16.557 4.234 -38.728 1.00 86.19 98 TYR A C 1
ATOM 719 O O . TYR A 1 98 ? 16.386 3.584 -39.762 1.00 86.19 98 TYR A O 1
ATOM 727 N N . GLY A 1 99 ? 16.154 3.797 -37.529 1.00 87.00 99 GLY A N 1
ATOM 728 C CA . GLY A 1 99 ? 15.409 2.557 -37.331 1.00 87.00 99 GLY A CA 1
ATOM 729 C C . GLY A 1 99 ? 16.280 1.330 -37.562 1.00 87.00 99 GLY A C 1
ATOM 730 O O . GLY A 1 99 ? 15.929 0.412 -38.308 1.00 87.00 99 GLY A O 1
ATOM 731 N N . LEU A 1 100 ? 17.447 1.348 -36.922 1.00 91.19 100 LEU A N 1
ATOM 732 C CA . LEU A 1 100 ? 18.430 0.272 -36.960 1.00 91.19 100 LEU A CA 1
ATOM 733 C C . LEU A 1 100 ? 18.288 -0.622 -35.736 1.00 91.19 100 LEU A C 1
ATOM 735 O O . LEU A 1 100 ? 18.030 -0.159 -34.623 1.00 91.19 100 LEU A O 1
ATOM 739 N N . LEU A 1 101 ? 18.480 -1.918 -35.943 1.00 94.25 101 LEU A N 1
ATOM 740 C CA . LEU A 1 101 ? 18.622 -2.871 -34.853 1.00 94.25 101 LEU A CA 1
ATOM 741 C C . LEU A 1 101 ? 20.069 -3.333 -34.819 1.00 94.25 101 LEU A C 1
ATOM 743 O O . LEU A 1 101 ? 20.529 -3.988 -35.758 1.00 94.25 101 LEU A O 1
ATOM 747 N N . TYR A 1 102 ? 20.773 -3.008 -33.741 1.00 95.31 102 TYR A N 1
ATOM 748 C CA . TYR A 1 102 ? 22.138 -3.468 -33.540 1.00 95.31 102 TYR A CA 1
ATOM 749 C C . TYR A 1 102 ? 22.213 -4.644 -32.580 1.00 95.31 102 TYR A C 1
ATOM 751 O O . TYR A 1 102 ? 21.379 -4.794 -31.683 1.00 95.31 102 TYR A O 1
ATOM 759 N N . ARG A 1 103 ? 23.295 -5.406 -32.721 1.00 95.75 103 ARG A N 1
ATOM 760 C CA . ARG A 1 103 ? 23.746 -6.403 -31.760 1.00 95.75 103 ARG A CA 1
ATOM 761 C C . ARG A 1 103 ? 25.202 -6.150 -31.388 1.00 95.75 103 ARG A C 1
ATOM 763 O O . ARG A 1 103 ? 26.049 -5.906 -32.244 1.00 95.75 103 ARG A O 1
ATOM 770 N N . ILE A 1 104 ? 25.493 -6.231 -30.102 1.00 94.75 104 ILE A N 1
ATOM 771 C CA . ILE A 1 104 ? 26.822 -6.105 -29.516 1.00 94.75 104 ILE A CA 1
ATOM 772 C C . ILE A 1 104 ? 27.120 -7.429 -28.827 1.00 94.75 104 ILE A C 1
ATOM 774 O O . ILE A 1 104 ? 26.319 -7.915 -28.032 1.00 94.75 104 ILE A O 1
ATOM 778 N N . ASP A 1 105 ? 28.279 -8.000 -29.124 1.00 91.31 105 ASP A N 1
ATOM 779 C CA . ASP A 1 105 ? 28.807 -9.166 -28.425 1.00 91.31 105 ASP A CA 1
ATOM 780 C C . ASP A 1 105 ? 29.873 -8.691 -27.426 1.00 91.31 105 ASP A C 1
ATOM 782 O O . ASP A 1 105 ? 30.976 -8.324 -27.851 1.00 91.31 105 ASP A O 1
ATOM 786 N N . PRO A 1 106 ? 29.573 -8.661 -26.111 1.00 88.88 106 PRO A N 1
ATOM 787 C CA . PRO A 1 106 ? 30.533 -8.214 -25.109 1.00 88.88 106 PRO A CA 1
ATOM 788 C C . PRO A 1 106 ? 31.839 -9.018 -25.120 1.00 88.88 106 PRO A C 1
ATOM 790 O O . PRO A 1 106 ? 32.892 -8.461 -24.814 1.00 88.88 106 PRO A O 1
ATOM 793 N N . GLY A 1 107 ? 31.799 -10.296 -25.518 1.00 86.12 107 GLY A N 1
ATOM 794 C CA . GLY A 1 107 ? 32.976 -11.165 -25.600 1.00 86.12 107 GLY A CA 1
ATOM 795 C C . GLY A 1 107 ? 33.940 -10.799 -26.732 1.00 86.12 107 GLY A C 1
ATOM 796 O O . GLY A 1 107 ? 35.100 -11.206 -26.702 1.00 86.12 107 GLY A O 1
ATOM 797 N N . LYS A 1 108 ? 33.491 -10.001 -27.710 1.00 86.50 108 LYS A N 1
ATOM 798 C CA . LYS A 1 108 ? 34.317 -9.498 -28.821 1.00 86.50 108 LYS A CA 1
ATOM 799 C C . LYS A 1 108 ? 34.883 -8.096 -28.575 1.00 86.50 108 LYS A C 1
ATOM 801 O O . LYS A 1 108 ? 35.571 -7.562 -29.444 1.00 86.50 108 LYS A O 1
ATOM 806 N N . LEU A 1 109 ? 34.600 -7.476 -27.429 1.00 86.56 109 LEU A N 1
ATOM 807 C CA . LEU A 1 109 ? 35.112 -6.143 -27.114 1.00 86.56 109 LEU A CA 1
ATOM 808 C C . LEU A 1 109 ? 36.586 -6.226 -26.704 1.00 86.56 109 LEU A C 1
ATOM 810 O O . LEU A 1 109 ? 36.936 -6.849 -25.705 1.00 86.56 109 LEU A O 1
ATOM 814 N N . SER A 1 110 ? 37.460 -5.565 -27.461 1.00 74.06 110 SER A N 1
ATOM 815 C CA . SER A 1 110 ? 38.890 -5.474 -27.157 1.00 74.06 110 SER A CA 1
ATOM 816 C C . SER A 1 110 ? 39.254 -4.065 -26.692 1.00 74.06 110 SER A C 1
ATOM 818 O O . SER A 1 110 ? 38.916 -3.083 -27.348 1.00 74.06 110 SER A O 1
ATOM 820 N N . SER A 1 111 ? 40.024 -3.940 -25.607 1.00 71.94 111 SER A N 1
ATOM 821 C CA . SER A 1 111 ? 40.634 -2.667 -25.166 1.00 71.94 111 SER A CA 1
ATOM 822 C C . SER A 1 111 ? 39.660 -1.505 -24.881 1.00 71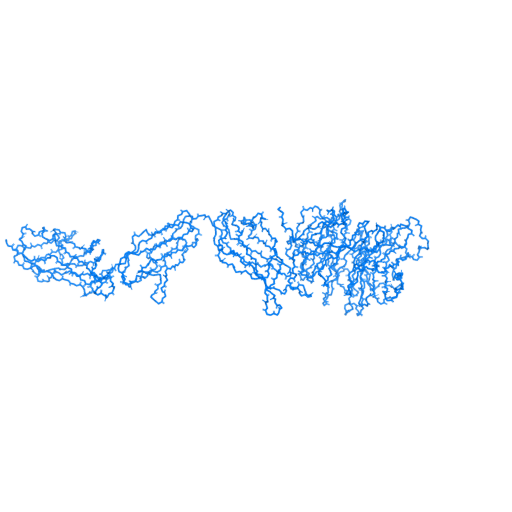.94 111 SER A C 1
ATOM 824 O O . SER A 1 111 ? 39.957 -0.353 -25.189 1.00 71.94 111 SER A O 1
ATOM 826 N N . GLY A 1 112 ? 38.491 -1.773 -24.287 1.00 71.44 112 GLY A N 1
ATOM 827 C CA . GLY A 1 112 ? 37.580 -0.702 -23.850 1.00 71.44 112 GLY A CA 1
ATOM 828 C C . GLY A 1 112 ? 36.747 -0.066 -24.970 1.00 71.44 112 GLY A C 1
ATOM 829 O O . GLY A 1 112 ? 35.956 0.842 -24.704 1.00 71.44 112 GLY A O 1
ATOM 830 N N . ARG A 1 113 ? 36.925 -0.500 -26.227 1.00 77.19 113 ARG A N 1
ATOM 831 C CA . ARG A 1 113 ? 36.218 0.029 -27.400 1.00 77.19 113 ARG A CA 1
ATOM 832 C C . ARG A 1 113 ? 35.759 -1.086 -28.334 1.00 77.19 113 ARG A C 1
ATOM 834 O O . ARG A 1 113 ? 36.435 -2.097 -28.490 1.00 77.19 113 ARG A O 1
ATOM 841 N N . GLY A 1 114 ? 34.626 -0.880 -28.991 1.00 85.12 114 GLY A N 1
ATOM 842 C CA . GLY A 1 114 ? 34.124 -1.793 -30.013 1.00 85.12 114 GLY A CA 1
ATOM 843 C C . GLY A 1 114 ? 33.128 -1.124 -30.947 1.00 85.12 114 GLY A C 1
ATOM 844 O O . GLY A 1 114 ? 32.877 0.076 -30.849 1.00 85.12 114 GLY A O 1
ATOM 845 N N . GLN A 1 115 ? 32.550 -1.913 -31.844 1.00 89.62 115 GLN A N 1
ATOM 846 C CA . GLN A 1 115 ? 31.522 -1.474 -32.781 1.00 89.62 115 GLN A CA 1
ATOM 847 C C . GLN A 1 115 ? 30.400 -2.510 -32.824 1.00 89.62 115 GLN A C 1
ATOM 849 O O . GLN A 1 115 ? 30.664 -3.710 -32.753 1.00 89.62 115 GLN A O 1
ATOM 854 N N . ALA A 1 116 ? 29.157 -2.045 -32.916 1.00 93.44 116 ALA A N 1
ATOM 855 C CA . ALA A 1 116 ? 27.992 -2.916 -32.998 1.00 93.44 116 ALA A CA 1
ATOM 856 C C . ALA A 1 116 ? 27.765 -3.451 -34.427 1.00 93.44 116 ALA A C 1
ATOM 858 O O . ALA A 1 116 ? 28.046 -2.765 -35.412 1.00 93.44 116 ALA A O 1
ATOM 859 N N . GLU A 1 117 ? 27.218 -4.663 -34.541 1.00 93.75 117 GLU A N 1
ATOM 860 C CA . GLU A 1 117 ? 26.768 -5.256 -35.806 1.00 93.75 117 GLU A CA 1
ATOM 861 C C . GLU A 1 117 ? 25.345 -4.766 -36.124 1.00 93.75 117 GLU A C 1
ATOM 863 O O . GLU A 1 117 ? 24.462 -4.861 -35.272 1.00 93.75 117 GLU A O 1
ATOM 868 N N . ILE A 1 118 ? 25.089 -4.274 -37.343 1.00 93.00 118 ILE A N 1
ATOM 869 C CA . ILE A 1 118 ? 23.724 -3.967 -37.809 1.00 93.00 118 ILE A CA 1
ATOM 870 C C . ILE A 1 118 ? 23.033 -5.283 -38.166 1.00 93.00 118 ILE A C 1
ATOM 872 O O . ILE A 1 118 ? 23.394 -5.933 -39.145 1.00 93.00 118 ILE A O 1
ATOM 876 N N . VAL A 1 119 ? 22.030 -5.676 -37.384 1.00 93.81 119 VAL A N 1
ATOM 877 C CA . VAL A 1 119 ? 21.219 -6.868 -37.657 1.00 93.81 119 VAL A CA 1
ATOM 878 C C . VAL A 1 119 ? 20.115 -6.553 -38.653 1.00 93.81 119 VAL A C 1
ATOM 880 O O . VAL A 1 119 ? 19.872 -7.343 -39.563 1.00 93.81 119 VAL A O 1
ATOM 883 N N . TYR A 1 120 ? 19.484 -5.391 -38.508 1.00 92.31 120 TYR A N 1
ATOM 884 C CA . TYR A 1 120 ? 18.428 -4.936 -39.401 1.00 92.31 120 TYR A CA 1
ATOM 885 C C . TYR A 1 120 ? 18.554 -3.442 -39.686 1.00 92.31 120 TYR A C 1
ATOM 887 O O . TYR A 1 120 ? 18.869 -2.650 -38.795 1.00 92.31 120 TYR A O 1
ATOM 895 N N . GLN A 1 121 ? 18.253 -3.076 -40.929 1.00 88.06 121 GLN A N 1
ATOM 896 C CA . GLN A 1 121 ? 18.096 -1.702 -41.384 1.00 88.06 121 GLN A CA 1
ATOM 897 C C . GLN A 1 121 ? 16.974 -1.631 -42.423 1.00 88.06 121 GLN A C 1
ATOM 899 O O . GLN A 1 121 ? 16.837 -2.541 -43.244 1.00 88.06 121 GLN A O 1
ATOM 904 N N . SER A 1 122 ? 16.192 -0.550 -42.412 1.00 77.00 122 SER A N 1
ATOM 905 C CA . SER A 1 122 ? 15.252 -0.278 -43.505 1.00 77.00 122 SER A CA 1
ATOM 906 C C . SER A 1 122 ? 16.029 0.033 -44.801 1.00 77.00 122 SER A C 1
ATOM 908 O O . SER A 1 122 ? 17.046 0.724 -44.719 1.00 77.00 122 SER A O 1
ATOM 910 N N . PRO A 1 123 ? 15.592 -0.425 -45.992 1.00 71.38 123 PRO A N 1
ATOM 911 C CA . PRO A 1 123 ? 16.318 -0.216 -47.250 1.00 71.38 123 PRO A CA 1
ATOM 912 C C . PRO A 1 123 ? 16.608 1.251 -47.611 1.00 71.38 123 PRO A C 1
ATOM 914 O O . PRO A 1 123 ? 17.647 1.533 -48.203 1.00 71.38 123 PRO A O 1
ATOM 917 N N . ASP A 1 124 ? 15.711 2.177 -47.263 1.00 68.69 124 ASP A N 1
ATOM 918 C CA . ASP A 1 124 ? 15.803 3.613 -47.578 1.00 68.69 124 ASP A CA 1
ATOM 919 C C . ASP A 1 124 ? 15.672 4.521 -46.334 1.00 68.69 124 ASP A C 1
ATOM 921 O O . ASP A 1 124 ? 15.599 5.747 -46.452 1.00 68.69 124 ASP A O 1
ATOM 925 N N . GLY A 1 125 ? 15.621 3.930 -45.133 1.00 67.81 125 GLY A N 1
ATOM 926 C CA . GLY A 1 125 ? 15.437 4.654 -43.868 1.00 67.81 125 GLY A CA 1
ATOM 927 C C . GLY A 1 125 ? 14.070 5.326 -43.705 1.00 67.81 125 GLY A C 1
ATOM 928 O O . GLY A 1 125 ? 13.877 6.110 -42.771 1.00 67.81 125 GLY A O 1
ATOM 929 N N . ARG A 1 126 ? 13.123 5.067 -44.613 1.00 68.00 126 ARG A N 1
ATOM 930 C CA . ARG A 1 126 ? 11.793 5.683 -44.637 1.00 68.00 126 ARG A CA 1
ATOM 931 C C . ARG A 1 126 ? 10.726 4.620 -44.917 1.00 68.00 126 ARG A C 1
ATOM 933 O O . ARG A 1 126 ? 11.013 3.467 -45.214 1.00 68.00 126 ARG A O 1
ATOM 940 N N . LYS A 1 127 ? 9.459 4.989 -44.773 1.00 61.16 127 LYS A N 1
ATOM 941 C CA . LYS A 1 127 ? 8.326 4.261 -45.372 1.00 61.16 127 LYS A CA 1
ATOM 942 C C . LYS A 1 127 ? 7.464 5.293 -46.110 1.00 61.16 127 LYS A C 1
ATOM 944 O O . LYS A 1 127 ? 7.668 6.499 -45.945 1.00 61.16 127 LYS A O 1
ATOM 949 N N . GLY A 1 128 ? 6.571 4.839 -46.993 1.00 53.50 128 GLY A N 1
ATOM 950 C CA . GLY A 1 128 ? 5.800 5.692 -47.914 1.00 53.50 128 GLY A CA 1
ATOM 951 C C . GLY A 1 128 ? 5.323 7.024 -47.306 1.00 53.50 128 GLY A C 1
ATOM 952 O O . GLY A 1 128 ? 4.825 7.063 -46.187 1.00 53.50 128 GLY A O 1
ATOM 953 N N . GLY A 1 129 ? 5.498 8.128 -48.042 1.00 55.31 129 GLY A N 1
ATOM 954 C CA . GLY A 1 129 ? 5.174 9.486 -47.571 1.00 55.31 129 GLY A CA 1
ATOM 955 C C . GLY A 1 129 ? 6.341 10.260 -46.938 1.00 55.31 129 GLY A C 1
ATOM 956 O O . GLY A 1 129 ? 6.163 11.422 -46.584 1.00 55.31 129 GLY A O 1
ATOM 957 N N . GLY A 1 130 ? 7.536 9.665 -46.838 1.00 64.44 130 GLY A N 1
ATOM 958 C CA . GLY A 1 130 ? 8.768 10.362 -46.439 1.00 64.44 130 GLY A CA 1
ATOM 959 C C . GLY A 1 130 ? 9.025 10.430 -44.929 1.00 64.44 130 GLY A C 1
ATOM 960 O O . GLY A 1 130 ? 9.961 11.113 -44.515 1.00 64.44 130 GLY A O 1
ATOM 961 N N . VAL A 1 131 ? 8.225 9.725 -44.123 1.00 68.56 131 VAL A N 1
ATOM 962 C CA . VAL A 1 131 ? 8.366 9.655 -42.661 1.00 68.56 131 VAL A CA 1
ATOM 963 C C . VAL A 1 131 ? 9.558 8.755 -42.294 1.00 68.56 131 VAL A C 1
ATOM 965 O O . VAL A 1 131 ? 9.697 7.679 -42.887 1.00 68.56 131 VAL A O 1
ATOM 968 N N . PRO A 1 132 ? 10.427 9.165 -41.348 1.00 73.81 132 PRO A N 1
ATOM 969 C CA . PRO A 1 132 ? 11.539 8.337 -40.890 1.00 73.81 132 PRO A CA 1
ATOM 970 C C . PRO A 1 132 ? 11.060 7.017 -40.284 1.00 73.81 132 PRO A C 1
ATOM 972 O O . PRO A 1 132 ? 10.099 6.987 -39.513 1.00 73.81 132 PRO A O 1
ATOM 975 N N . PHE A 1 133 ? 11.756 5.933 -40.609 1.00 81.44 133 PHE A N 1
ATOM 976 C CA . PHE A 1 133 ? 11.580 4.642 -39.954 1.00 81.44 133 PHE A CA 1
ATOM 977 C C . PHE A 1 133 ? 12.351 4.665 -38.628 1.00 81.44 133 PHE A C 1
ATOM 979 O O . PHE A 1 133 ? 13.554 4.915 -38.641 1.00 81.44 133 PHE A O 1
ATOM 986 N N . GLN A 1 134 ? 11.681 4.477 -37.487 1.00 85.88 134 GLN A N 1
ATOM 987 C CA . GLN A 1 134 ? 12.306 4.677 -36.170 1.00 85.88 134 GLN A CA 1
ATOM 988 C C . GLN A 1 134 ? 11.930 3.561 -35.208 1.00 85.88 134 GLN A C 1
ATOM 990 O O . GLN A 1 134 ? 10.748 3.340 -34.949 1.00 85.88 134 GLN A O 1
ATOM 995 N N . PHE A 1 135 ? 12.917 2.890 -34.618 1.00 89.06 135 PHE A N 1
ATOM 996 C CA . PHE A 1 135 ? 12.647 1.993 -33.503 1.00 89.06 135 PHE A CA 1
ATOM 997 C C . PHE A 1 135 ? 12.722 2.746 -32.185 1.00 89.06 135 PHE A C 1
ATOM 999 O O . PHE A 1 135 ? 13.504 3.680 -32.026 1.00 89.06 135 PHE A O 1
ATOM 1006 N N . GLY A 1 136 ? 11.962 2.307 -31.186 1.00 78.25 136 GLY A N 1
ATOM 1007 C CA . GLY A 1 136 ? 12.212 2.840 -29.851 1.00 78.25 136 GLY A CA 1
ATOM 1008 C C . GLY A 1 136 ? 11.582 2.117 -28.687 1.00 78.25 136 GLY A C 1
ATOM 1009 O O . GLY A 1 136 ? 11.270 2.745 -27.683 1.00 78.25 136 GLY A O 1
ATOM 1010 N N . GLY A 1 137 ? 11.454 0.801 -28.804 1.00 89.38 137 GLY A N 1
ATOM 1011 C CA . GLY A 1 137 ? 11.244 -0.079 -27.666 1.00 89.38 137 GLY A CA 1
ATOM 1012 C C . GLY A 1 137 ? 11.772 -1.477 -27.967 1.00 89.38 137 GLY A C 1
ATOM 1013 O O . GLY A 1 137 ? 11.680 -1.922 -29.112 1.00 89.38 137 GLY A O 1
ATOM 1014 N N . LEU A 1 138 ? 12.305 -2.158 -26.948 1.00 93.81 138 LEU A N 1
ATOM 1015 C CA . LEU A 1 138 ? 12.811 -3.530 -27.039 1.00 93.81 138 LEU A CA 1
ATOM 1016 C C . LEU A 1 138 ? 12.311 -4.411 -25.896 1.00 93.81 138 LEU A C 1
ATOM 1018 O O . LEU A 1 138 ? 12.328 -3.996 -24.735 1.00 93.81 138 LEU A O 1
ATOM 1022 N N . ALA A 1 139 ? 11.964 -5.654 -26.222 1.00 95.50 139 ALA A N 1
ATOM 1023 C CA . ALA A 1 139 ? 11.739 -6.719 -25.252 1.00 95.50 139 ALA A CA 1
ATOM 1024 C C . ALA A 1 139 ? 12.381 -8.025 -25.725 1.00 95.50 139 ALA A C 1
ATOM 1026 O O . ALA A 1 139 ? 12.308 -8.378 -26.901 1.00 95.50 139 ALA A O 1
ATOM 1027 N N . PHE A 1 140 ? 12.981 -8.761 -24.795 1.00 95.69 140 PHE A N 1
ATOM 1028 C CA . PHE A 1 140 ? 13.501 -10.098 -25.049 1.00 95.69 140 PHE A CA 1
ATOM 1029 C C . PHE A 1 140 ? 12.480 -11.152 -24.618 1.00 95.69 140 PHE A C 1
ATOM 1031 O O . PHE A 1 140 ? 11.927 -11.060 -23.522 1.00 95.69 140 PHE A O 1
ATOM 1038 N N . GLN A 1 141 ? 12.254 -12.155 -25.464 1.00 95.75 141 GLN A N 1
ATOM 1039 C CA . GLN A 1 141 ? 11.446 -13.328 -25.163 1.00 95.75 141 GLN A CA 1
ATOM 1040 C C . GLN A 1 141 ? 12.300 -14.597 -25.258 1.00 95.75 141 GLN A C 1
ATOM 1042 O O . GLN A 1 141 ? 12.775 -14.918 -26.349 1.00 95.75 141 GLN A O 1
ATOM 1047 N N . PRO A 1 142 ? 12.443 -15.359 -24.158 1.00 94.44 142 PRO A N 1
ATOM 1048 C CA . PRO A 1 142 ? 13.168 -16.617 -24.193 1.00 94.44 142 PRO A CA 1
ATOM 1049 C C . PRO A 1 142 ? 12.429 -17.664 -25.034 1.00 94.44 142 PRO A C 1
ATOM 1051 O O . PRO A 1 142 ? 11.195 -17.657 -25.151 1.00 94.44 142 PRO A O 1
ATOM 1054 N N . LYS A 1 143 ? 13.192 -18.605 -25.584 1.00 93.44 143 LYS A N 1
ATOM 1055 C CA . LYS A 1 143 ? 12.687 -19.701 -26.405 1.00 93.44 143 LYS A CA 1
ATOM 1056 C C . LYS A 1 143 ? 11.609 -20.510 -25.695 1.00 93.44 143 LYS A C 1
ATOM 1058 O O . LYS A 1 143 ? 11.743 -20.917 -24.543 1.00 93.44 143 LYS A O 1
ATOM 1063 N N . SER A 1 144 ? 10.528 -20.768 -26.418 1.00 92.31 144 SER A N 1
ATOM 1064 C CA . SER A 1 144 ? 9.392 -21.563 -25.961 1.00 92.31 144 SER A CA 1
ATOM 1065 C C . SER A 1 144 ? 8.661 -22.163 -27.167 1.00 92.31 144 SER A C 1
ATOM 1067 O O . SER A 1 144 ? 8.905 -21.746 -28.304 1.00 92.31 144 SER A O 1
ATOM 1069 N N . PRO A 1 145 ? 7.708 -23.090 -26.967 1.00 91.19 145 PRO A N 1
ATOM 1070 C CA . PRO A 1 145 ? 6.874 -23.571 -28.065 1.00 91.19 145 PRO A CA 1
ATOM 1071 C C . PRO A 1 145 ? 6.159 -22.438 -28.823 1.00 91.19 145 PRO A C 1
ATOM 1073 O O . PRO A 1 145 ? 6.050 -22.496 -30.045 1.00 91.19 145 PRO A O 1
ATOM 1076 N N . ALA A 1 146 ? 5.747 -21.369 -28.126 1.00 90.69 146 ALA A N 1
ATOM 1077 C CA . ALA A 1 146 ? 5.096 -20.202 -28.731 1.00 90.69 146 ALA A CA 1
ATOM 1078 C C . ALA A 1 146 ? 6.008 -19.441 -29.711 1.00 90.69 146 ALA A C 1
ATOM 1080 O O . ALA A 1 146 ? 5.525 -18.850 -30.679 1.00 90.69 146 ALA A O 1
ATOM 1081 N N . THR A 1 147 ? 7.325 -19.478 -29.498 1.00 92.38 147 THR A N 1
ATOM 1082 C CA . THR A 1 147 ? 8.309 -18.827 -30.373 1.00 92.38 147 THR A CA 1
ATOM 1083 C C . THR A 1 147 ? 8.842 -19.740 -31.478 1.00 92.38 147 THR A C 1
ATOM 1085 O O . THR A 1 147 ? 9.755 -19.355 -32.208 1.00 92.38 147 THR A O 1
ATOM 1088 N N . GLY A 1 148 ? 8.325 -20.968 -31.598 1.00 90.19 148 GLY A N 1
ATOM 1089 C CA . GLY A 1 148 ? 8.937 -21.990 -32.450 1.00 90.19 148 GLY A CA 1
ATOM 1090 C C . GLY A 1 148 ? 10.309 -22.439 -31.933 1.00 90.19 148 GLY A C 1
ATOM 1091 O O . GLY A 1 148 ? 11.178 -22.779 -32.730 1.00 90.19 148 GLY A O 1
ATOM 1092 N N . ASN A 1 149 ? 10.507 -22.422 -30.608 1.00 91.56 149 ASN A N 1
ATOM 1093 C CA . ASN A 1 149 ? 11.761 -22.737 -29.912 1.00 91.56 149 ASN A CA 1
ATOM 1094 C C . ASN A 1 149 ? 12.940 -21.813 -30.266 1.00 91.56 149 ASN A C 1
ATOM 1096 O O . ASN A 1 149 ? 14.094 -22.237 -30.225 1.00 91.56 149 ASN A O 1
ATOM 1100 N N . LYS A 1 150 ? 12.649 -20.543 -30.563 1.00 94.19 150 LYS A N 1
ATOM 1101 C CA . LYS A 1 150 ? 13.641 -19.492 -30.830 1.00 94.19 150 LYS A CA 1
ATOM 1102 C C . LYS A 1 150 ? 13.627 -18.427 -29.747 1.00 94.19 150 LYS A C 1
ATOM 1104 O O . LYS A 1 150 ? 12.557 -18.064 -29.265 1.00 94.19 150 LYS A O 1
ATOM 1109 N N . ASP A 1 151 ? 14.789 -17.908 -29.394 1.00 95.56 151 ASP A N 1
ATOM 1110 C CA . ASP A 1 151 ? 14.876 -16.686 -28.604 1.00 95.56 151 ASP A CA 1
ATOM 1111 C C . ASP A 1 151 ? 14.508 -15.507 -29.515 1.00 95.56 151 ASP A C 1
ATOM 1113 O O . ASP A 1 151 ? 15.061 -15.382 -30.608 1.00 95.56 151 ASP A O 1
ATOM 1117 N N . LEU A 1 152 ? 13.536 -14.686 -29.115 1.00 96.50 152 LEU A N 1
ATOM 1118 C CA . LEU A 1 152 ? 13.022 -13.594 -29.945 1.00 96.50 152 LEU A CA 1
ATOM 1119 C C . LEU A 1 152 ? 13.308 -12.227 -29.324 1.00 96.50 152 LEU A C 1
ATOM 1121 O O . LEU A 1 152 ? 13.091 -12.007 -28.133 1.00 96.50 152 LEU A O 1
ATOM 1125 N N . VAL A 1 153 ? 13.726 -11.285 -30.163 1.00 96.69 153 VAL A N 1
ATOM 1126 C CA . VAL A 1 153 ? 13.877 -9.866 -29.830 1.00 96.69 153 VAL A CA 1
ATOM 1127 C C . VAL A 1 153 ? 12.741 -9.097 -30.489 1.00 96.69 153 VAL A C 1
ATOM 1129 O O . VAL A 1 153 ? 12.700 -8.962 -31.713 1.00 96.69 153 VAL A O 1
ATOM 1132 N N . TRP A 1 154 ? 11.807 -8.616 -29.675 1.00 96.81 154 TRP A N 1
ATOM 1133 C CA . TRP A 1 154 ? 10.660 -7.824 -30.109 1.00 96.81 154 TRP A CA 1
ATOM 1134 C C . TRP A 1 154 ? 11.026 -6.347 -30.156 1.00 96.81 154 TRP A C 1
ATOM 1136 O O . TRP A 1 154 ? 11.582 -5.818 -29.191 1.00 96.81 154 TRP A O 1
ATOM 1146 N N . VAL A 1 155 ? 10.684 -5.679 -31.256 1.00 94.56 155 VAL A N 1
ATOM 1147 C CA . VAL A 1 155 ? 11.032 -4.279 -31.511 1.00 94.56 155 VAL A CA 1
ATOM 1148 C C . VAL A 1 155 ? 9.803 -3.508 -31.971 1.00 94.56 155 VAL A C 1
ATOM 1150 O O . VAL A 1 155 ? 9.131 -3.908 -32.925 1.00 94.56 155 VAL A O 1
ATOM 1153 N N . CYS A 1 156 ? 9.526 -2.386 -31.309 1.00 92.44 156 CYS A N 1
ATOM 1154 C CA . CYS A 1 156 ? 8.483 -1.453 -31.729 1.00 92.44 156 CYS A CA 1
ATOM 1155 C C . CYS A 1 156 ? 9.059 -0.423 -32.695 1.00 92.44 156 CYS A C 1
ATOM 1157 O O . CYS A 1 156 ? 10.017 0.279 -32.354 1.00 92.44 156 CYS A O 1
ATOM 1159 N N . GLU A 1 157 ? 8.436 -0.294 -33.861 1.00 89.50 157 GLU A N 1
ATOM 1160 C CA . GLU A 1 157 ? 8.641 0.834 -34.759 1.00 89.50 157 GLU A CA 1
ATOM 1161 C C . GLU A 1 157 ? 7.582 1.901 -34.472 1.00 89.50 157 GLU A C 1
ATOM 1163 O O . GLU A 1 157 ? 6.380 1.626 -34.423 1.00 89.50 157 GLU A O 1
ATOM 1168 N N . GLN A 1 158 ? 8.058 3.111 -34.201 1.00 82.75 158 GLN A N 1
ATOM 1169 C CA . GLN A 1 158 ? 7.294 4.152 -33.530 1.00 82.75 158 GLN A CA 1
ATOM 1170 C C . GLN A 1 158 ? 6.274 4.833 -34.440 1.00 82.75 158 GLN A C 1
ATOM 1172 O O . GLN A 1 158 ? 5.155 5.086 -33.997 1.00 82.75 158 GLN A O 1
ATOM 1177 N N . ASN A 1 159 ? 6.649 5.128 -35.686 1.00 79.06 159 ASN A N 1
ATOM 1178 C CA . ASN A 1 159 ? 5.921 6.081 -36.528 1.00 79.06 159 ASN A CA 1
ATOM 1179 C C . ASN A 1 159 ? 4.832 5.426 -37.382 1.00 79.06 159 ASN A C 1
ATOM 1181 O O . ASN A 1 159 ? 3.909 6.095 -37.847 1.00 79.06 159 ASN A O 1
ATOM 1185 N N . HIS A 1 160 ? 4.918 4.115 -37.591 1.00 79.38 160 HIS A N 1
ATOM 1186 C CA . HIS A 1 160 ? 3.992 3.367 -38.431 1.00 79.38 160 HIS A CA 1
ATOM 1187 C C . HIS A 1 160 ? 3.213 2.316 -37.643 1.00 79.38 160 HIS A C 1
ATOM 1189 O O . HIS A 1 160 ? 2.429 1.596 -38.249 1.00 79.38 160 HIS A O 1
ATOM 1195 N N . GLY A 1 161 ? 3.402 2.195 -36.323 1.00 83.06 161 GLY A N 1
ATOM 1196 C CA . GLY A 1 161 ? 2.663 1.229 -35.501 1.00 83.06 161 GLY A CA 1
ATOM 1197 C C . GLY A 1 161 ? 2.963 -0.227 -35.851 1.00 83.06 161 GLY A C 1
ATOM 1198 O O . GLY A 1 161 ? 2.066 -1.076 -35.793 1.00 83.06 161 GLY A O 1
ATOM 1199 N N . MET A 1 162 ? 4.203 -0.497 -36.259 1.00 88.62 162 MET A N 1
ATOM 1200 C CA . MET A 1 162 ? 4.665 -1.830 -36.629 1.00 88.62 162 MET A CA 1
ATOM 1201 C C . MET A 1 162 ? 5.384 -2.492 -35.459 1.00 88.62 162 MET A C 1
ATOM 1203 O O . MET A 1 162 ? 6.233 -1.890 -34.802 1.00 88.62 162 MET A O 1
ATOM 1207 N N . LEU A 1 163 ? 5.079 -3.765 -35.240 1.00 93.25 163 LEU A N 1
ATOM 1208 C CA . LEU A 1 163 ? 5.792 -4.619 -34.304 1.00 93.25 163 LEU A CA 1
ATOM 1209 C C . LEU A 1 163 ? 6.574 -5.675 -35.084 1.00 93.25 163 LEU A C 1
ATOM 1211 O O . LEU A 1 163 ? 6.002 -6.402 -35.898 1.00 93.25 163 LEU A O 1
ATOM 1215 N N . TYR A 1 164 ? 7.866 -5.779 -34.792 1.00 94.06 164 TYR A N 1
ATOM 1216 C CA . TYR A 1 164 ? 8.749 -6.783 -35.372 1.00 94.06 164 TYR A CA 1
ATOM 1217 C C . TYR A 1 164 ? 9.243 -7.750 -34.298 1.00 94.06 164 TYR A C 1
ATOM 1219 O O . TYR A 1 164 ? 9.389 -7.365 -33.138 1.00 94.06 164 TYR A O 1
ATOM 1227 N N . ALA A 1 165 ? 9.550 -8.987 -34.684 1.00 95.81 165 ALA A N 1
ATOM 1228 C CA . ALA A 1 165 ? 10.330 -9.910 -33.864 1.00 95.81 165 ALA A CA 1
ATOM 1229 C C . ALA A 1 165 ? 11.457 -10.527 -34.686 1.00 95.81 165 ALA A C 1
ATOM 1231 O O . ALA A 1 165 ? 11.216 -11.036 -35.781 1.00 95.81 165 ALA A O 1
ATOM 1232 N N . PHE A 1 166 ? 12.668 -10.530 -34.143 1.00 95.81 166 PHE A N 1
ATOM 1233 C CA . PHE A 1 166 ? 13.849 -11.121 -34.765 1.00 95.81 166 PHE A CA 1
ATOM 1234 C C . PHE A 1 166 ? 14.316 -12.327 -33.963 1.00 95.81 166 PHE A C 1
ATOM 1236 O O . PHE A 1 166 ? 14.239 -12.329 -32.739 1.00 95.81 166 PHE A O 1
ATOM 1243 N N . ASP A 1 167 ? 14.811 -13.348 -34.653 1.00 95.44 167 ASP A N 1
ATOM 1244 C CA . ASP A 1 167 ? 15.521 -14.455 -34.014 1.00 95.44 167 ASP A CA 1
ATOM 1245 C C . ASP A 1 167 ? 16.832 -13.919 -33.416 1.00 95.44 167 ASP A C 1
ATOM 1247 O O . ASP A 1 167 ? 17.612 -13.284 -34.126 1.00 95.44 167 ASP A O 1
ATOM 1251 N N . ALA A 1 168 ? 17.099 -14.147 -32.131 1.00 94.44 168 ALA A N 1
ATOM 1252 C CA . ALA A 1 168 ? 18.327 -13.672 -31.493 1.00 94.44 168 ALA A CA 1
ATOM 1253 C C . ALA A 1 168 ? 19.588 -14.314 -32.116 1.00 94.44 168 ALA A C 1
ATOM 1255 O O . ALA A 1 168 ? 20.670 -13.717 -32.144 1.00 94.44 168 ALA A O 1
ATOM 1256 N N . ALA A 1 169 ? 19.446 -15.509 -32.695 1.00 92.12 169 ALA A N 1
ATOM 1257 C CA . ALA A 1 169 ? 20.509 -16.179 -33.437 1.00 92.12 169 ALA A CA 1
ATOM 1258 C C . ALA A 1 169 ? 20.620 -15.712 -34.902 1.00 92.12 169 ALA A C 1
ATOM 1260 O O . ALA A 1 169 ? 21.477 -16.208 -35.635 1.00 92.12 169 ALA A O 1
ATOM 1261 N N . ALA A 1 170 ? 19.780 -14.770 -35.350 1.00 86.62 170 ALA A N 1
ATOM 1262 C CA . ALA A 1 170 ? 19.782 -14.286 -36.724 1.00 86.62 170 ALA A CA 1
ATOM 1263 C C . ALA A 1 170 ? 21.151 -13.733 -37.145 1.00 86.62 170 ALA A C 1
ATOM 1265 O O . ALA A 1 170 ? 21.833 -13.017 -36.399 1.00 86.62 170 ALA A O 1
ATOM 1266 N N . ALA A 1 171 ? 21.538 -14.034 -38.383 1.00 87.50 171 ALA A N 1
ATOM 1267 C CA . ALA A 1 171 ? 22.669 -13.380 -39.021 1.00 87.50 171 ALA A CA 1
ATOM 1268 C C . ALA A 1 171 ? 22.303 -11.926 -39.389 1.00 87.50 171 ALA A C 1
ATOM 1270 O O . ALA A 1 171 ? 21.124 -11.636 -39.626 1.00 87.50 171 ALA A O 1
ATOM 1271 N N . PRO A 1 172 ? 23.284 -11.012 -39.480 1.00 86.81 172 PRO A N 1
ATOM 1272 C CA . PRO A 1 172 ? 23.064 -9.677 -40.026 1.00 86.81 172 PRO A CA 1
ATOM 1273 C C . PRO A 1 172 ? 22.316 -9.700 -41.367 1.00 86.81 172 PRO A C 1
ATOM 1275 O O . PRO A 1 172 ? 22.639 -10.501 -42.244 1.00 86.81 172 PRO A O 1
ATOM 1278 N N . GLY A 1 173 ? 21.308 -8.839 -41.516 1.00 82.94 173 GLY A N 1
ATOM 1279 C CA . GLY A 1 173 ? 20.464 -8.752 -42.713 1.00 82.94 173 GLY A CA 1
ATOM 1280 C C . GLY A 1 173 ? 19.315 -9.764 -42.778 1.00 82.94 173 GLY A C 1
ATOM 1281 O O . GLY A 1 173 ? 18.624 -9.827 -43.794 1.00 82.94 173 GLY A O 1
ATOM 1282 N N . SER A 1 174 ? 19.089 -10.559 -41.728 1.00 84.81 174 SER A N 1
ATOM 1283 C CA . SER A 1 174 ? 17.963 -11.500 -41.692 1.00 84.81 174 SER A CA 1
ATOM 1284 C C . SER A 1 174 ? 16.614 -10.779 -41.645 1.00 84.81 174 SER A C 1
ATOM 1286 O O . SER A 1 174 ? 16.454 -9.763 -40.968 1.00 84.81 174 SER A O 1
ATOM 1288 N N . ALA A 1 175 ? 15.619 -11.359 -42.317 1.00 89.19 175 ALA A N 1
ATOM 1289 C CA . ALA A 1 175 ? 14.237 -10.908 -42.226 1.00 89.19 175 ALA A CA 1
ATOM 1290 C C . ALA A 1 175 ? 13.658 -11.150 -40.815 1.00 89.19 175 ALA A C 1
ATOM 1292 O O . ALA A 1 175 ? 14.054 -12.112 -40.143 1.00 89.19 175 ALA A O 1
ATOM 1293 N N . PRO A 1 176 ? 12.705 -10.316 -40.364 1.00 93.19 176 PRO A N 1
ATOM 1294 C CA . PRO A 1 176 ? 11.997 -10.554 -39.115 1.00 93.19 176 PRO A CA 1
ATOM 1295 C C . PRO A 1 176 ? 11.175 -11.852 -39.185 1.00 93.19 176 PRO A C 1
ATOM 1297 O O . PRO A 1 176 ? 10.609 -12.209 -40.217 1.00 93.19 176 PRO A O 1
ATOM 1300 N N . VAL A 1 177 ? 11.085 -12.557 -38.058 1.00 94.69 177 VAL A N 1
ATOM 1301 C CA . VAL A 1 177 ? 10.235 -13.748 -37.878 1.00 94.69 177 VAL A CA 1
ATOM 1302 C C . VAL A 1 177 ? 8.764 -13.350 -37.723 1.00 94.69 177 VAL A C 1
ATOM 1304 O O . VAL A 1 177 ? 7.868 -14.102 -38.106 1.00 94.69 177 VAL A O 1
ATOM 1307 N N . VAL A 1 178 ? 8.513 -12.171 -37.153 1.00 95.00 178 VAL A N 1
ATOM 1308 C CA . VAL A 1 178 ? 7.181 -11.567 -37.052 1.00 95.00 178 VAL A CA 1
ATOM 1309 C C . VAL A 1 178 ? 7.250 -10.151 -37.591 1.00 95.00 178 VAL A C 1
ATOM 1311 O O . VAL A 1 178 ? 8.115 -9.381 -37.188 1.00 95.00 178 VAL A O 1
ATOM 1314 N N . GLU A 1 179 ? 6.299 -9.811 -38.449 1.00 93.44 179 GLU A N 1
ATOM 1315 C CA . GLU A 1 179 ? 6.027 -8.454 -38.900 1.00 93.44 179 GLU A CA 1
ATOM 1316 C C . GLU A 1 179 ? 4.519 -8.222 -38.764 1.00 93.44 179 GLU A C 1
ATOM 1318 O O . GLU A 1 179 ? 3.715 -8.870 -39.438 1.00 93.44 179 GLU A O 1
ATOM 1323 N N . LEU A 1 180 ? 4.125 -7.356 -37.831 1.00 92.50 180 LEU A N 1
ATOM 1324 C CA . LEU A 1 180 ? 2.731 -7.150 -37.451 1.00 92.50 180 LEU A CA 1
ATOM 1325 C C . LEU A 1 180 ? 2.365 -5.664 -37.496 1.00 92.50 180 LEU A C 1
ATOM 1327 O O . LEU A 1 180 ? 2.863 -4.862 -36.709 1.00 92.50 180 LEU A O 1
ATOM 1331 N N . GLN A 1 181 ? 1.423 -5.320 -38.372 1.00 89.19 181 GLN A N 1
ATOM 1332 C CA . GLN A 1 181 ? 0.801 -3.996 -38.431 1.00 89.19 181 GLN A CA 1
ATOM 1333 C C . GLN A 1 181 ? -0.336 -3.923 -37.404 1.00 89.19 181 GLN A C 1
ATOM 1335 O O . GLN A 1 181 ? -1.367 -4.577 -37.576 1.00 89.19 181 GLN A O 1
ATOM 1340 N N . LEU A 1 182 ? -0.167 -3.136 -36.336 1.00 85.81 182 LEU A N 1
ATOM 1341 C CA . LEU A 1 182 ? -1.193 -2.995 -35.291 1.00 85.81 182 LEU A CA 1
ATOM 1342 C C . LEU A 1 182 ? -2.306 -2.011 -35.679 1.00 85.81 182 LEU A C 1
ATOM 1344 O O . LEU A 1 182 ? -3.443 -2.176 -35.242 1.00 85.81 182 LEU A O 1
ATOM 1348 N N . LYS A 1 183 ? -2.000 -1.005 -36.507 1.00 71.88 183 LYS A N 1
ATOM 1349 C CA . LYS A 1 183 ? -2.967 -0.013 -37.010 1.00 71.88 183 LYS A CA 1
ATOM 1350 C C . LYS A 1 183 ? -2.566 0.501 -38.395 1.00 71.88 183 LYS A C 1
ATOM 1352 O O . LYS A 1 183 ? -1.378 0.587 -38.655 1.00 71.88 183 LYS A O 1
ATOM 1357 N N . GLN A 1 184 ? -3.519 0.807 -39.281 1.00 59.03 184 GLN A N 1
ATOM 1358 C CA . GLN A 1 184 ? -3.238 1.239 -40.667 1.00 59.03 184 GLN A CA 1
ATOM 1359 C C . GLN A 1 184 ? -3.012 2.760 -40.833 1.00 59.03 184 GLN A C 1
ATOM 1361 O O . GLN A 1 184 ? -2.479 3.177 -41.858 1.00 59.03 184 GLN A O 1
ATOM 1366 N N . ASP A 1 185 ? -3.395 3.572 -39.841 1.00 59.53 185 ASP A N 1
ATOM 1367 C CA . ASP A 1 185 ? -3.328 5.044 -39.877 1.00 59.53 185 ASP A CA 1
ATOM 1368 C C . ASP A 1 185 ? -2.017 5.615 -39.300 1.00 59.53 185 ASP A C 1
ATOM 1370 O O . ASP A 1 185 ? -1.187 4.887 -38.758 1.00 59.53 185 ASP A O 1
ATOM 1374 N N . LYS A 1 186 ? -1.840 6.945 -39.391 1.00 61.09 186 LYS A N 1
ATOM 1375 C CA . LYS A 1 186 ? -0.699 7.688 -38.822 1.00 61.09 186 LYS A CA 1
ATOM 1376 C C . LYS A 1 186 ? -0.623 7.504 -37.301 1.00 61.09 186 LYS A C 1
ATOM 1378 O O . LYS A 1 186 ? -1.385 8.121 -36.561 1.00 61.09 186 LYS A O 1
ATOM 1383 N N . VAL A 1 187 ? 0.327 6.697 -36.844 1.00 68.75 187 VAL A N 1
ATOM 1384 C CA . VAL A 1 187 ? 0.641 6.514 -35.423 1.00 68.75 187 VAL A CA 1
ATOM 1385 C C . VAL A 1 187 ? 1.561 7.646 -34.966 1.00 68.75 187 VAL A C 1
ATOM 1387 O O . VAL A 1 187 ? 2.484 8.022 -35.681 1.00 68.75 187 VAL A O 1
ATOM 1390 N N . VAL A 1 188 ? 1.293 8.221 -33.789 1.00 67.12 188 VAL A N 1
ATOM 1391 C CA . VAL A 1 188 ? 2.194 9.212 -33.173 1.00 67.12 188 VAL A CA 1
ATOM 1392 C C . VAL A 1 188 ? 3.390 8.488 -32.572 1.00 67.12 188 VAL A C 1
ATOM 1394 O O . VAL A 1 188 ? 4.524 8.932 -32.715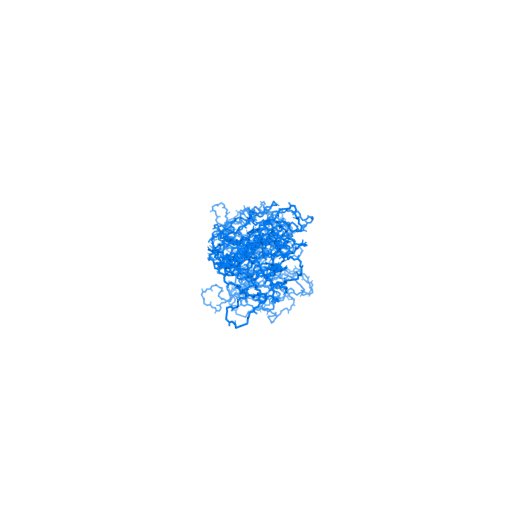 1.00 67.12 188 VAL A O 1
ATOM 1397 N N . TRP A 1 189 ? 3.123 7.394 -31.852 1.00 77.44 189 TRP A N 1
ATOM 1398 C CA . TRP A 1 189 ? 4.146 6.665 -31.116 1.00 77.44 189 TRP A CA 1
ATOM 1399 C C . TRP A 1 189 ? 3.682 5.250 -30.735 1.00 77.44 189 TRP A C 1
ATOM 1401 O O . TRP A 1 189 ? 2.591 5.077 -30.192 1.00 77.44 189 TRP A O 1
ATOM 1411 N N . LEU A 1 190 ? 4.523 4.240 -30.973 1.00 85.25 190 LEU A N 1
ATOM 1412 C CA . LEU A 1 190 ? 4.398 2.880 -30.432 1.00 85.25 190 LEU A CA 1
ATOM 1413 C C . LEU A 1 190 ? 5.641 2.564 -29.596 1.00 85.25 190 LEU A C 1
ATOM 1415 O O . LEU A 1 190 ? 6.762 2.640 -30.100 1.00 85.25 190 LEU A O 1
ATOM 1419 N N . THR A 1 191 ? 5.467 2.198 -28.327 1.00 85.12 191 THR A N 1
ATOM 1420 C CA . THR A 1 191 ? 6.597 2.123 -27.390 1.00 85.12 191 THR A CA 1
ATOM 1421 C C . THR A 1 191 ? 6.419 1.099 -26.271 1.00 85.12 191 THR A C 1
ATOM 1423 O O . THR A 1 191 ? 5.392 0.423 -26.167 1.00 85.12 191 THR A O 1
ATOM 1426 N N . SER A 1 192 ? 7.444 1.036 -25.417 1.00 77.94 192 SER A N 1
ATOM 1427 C CA . SER A 1 192 ? 7.464 0.363 -24.119 1.00 77.94 192 SER A CA 1
ATOM 1428 C C . SER A 1 192 ? 7.012 -1.096 -24.175 1.00 77.94 192 SER A C 1
ATOM 1430 O O . SER A 1 192 ? 6.147 -1.478 -23.391 1.00 77.94 192 SER A O 1
ATOM 1432 N N . PRO A 1 193 ? 7.563 -1.934 -25.075 1.00 90.88 193 PRO A N 1
ATOM 1433 C CA . PRO A 1 193 ? 7.246 -3.346 -25.058 1.00 90.88 193 PRO A CA 1
ATOM 1434 C C . PRO A 1 193 ? 7.715 -3.969 -23.744 1.00 90.88 193 PRO A C 1
ATOM 1436 O O . PRO A 1 193 ? 8.897 -3.918 -23.403 1.00 90.88 193 PRO A O 1
ATOM 1439 N N . ILE A 1 194 ? 6.782 -4.567 -23.008 1.00 93.62 194 ILE A N 1
ATOM 1440 C CA . ILE A 1 194 ? 7.075 -5.328 -21.793 1.00 93.62 194 ILE A CA 1
ATOM 1441 C C . ILE A 1 194 ? 6.523 -6.735 -21.965 1.00 93.62 194 ILE A C 1
ATOM 1443 O O . ILE A 1 194 ? 5.329 -6.926 -22.200 1.00 93.62 194 ILE A O 1
ATOM 1447 N N . LEU A 1 195 ? 7.399 -7.730 -21.845 1.00 93.81 195 LEU A N 1
ATOM 1448 C CA . LEU A 1 195 ? 7.001 -9.127 -21.889 1.00 93.81 195 LEU A CA 1
ATOM 1449 C C . LEU A 1 195 ? 6.468 -9.565 -20.524 1.00 93.81 195 LEU A C 1
ATOM 1451 O O . LEU A 1 195 ? 7.190 -9.543 -19.529 1.00 93.81 195 LEU A O 1
ATOM 1455 N N . GLN A 1 196 ? 5.228 -10.037 -20.501 1.00 92.75 196 GLN A N 1
ATOM 1456 C CA . GLN A 1 196 ? 4.690 -10.830 -19.410 1.00 92.75 196 GLN A CA 1
ATOM 1457 C C . GLN A 1 196 ? 4.994 -12.314 -19.660 1.00 92.75 196 GLN A C 1
ATOM 1459 O O . GLN A 1 196 ? 4.456 -12.892 -20.613 1.00 92.75 196 GLN A O 1
ATOM 1464 N N . PRO A 1 197 ? 5.830 -12.951 -18.823 1.00 87.50 197 PRO A N 1
ATOM 1465 C CA . PRO A 1 197 ? 6.105 -14.375 -18.942 1.00 87.50 197 PRO A CA 1
ATOM 1466 C C . PRO A 1 197 ? 4.884 -15.207 -18.523 1.00 87.50 197 PRO A C 1
ATOM 1468 O O . PRO A 1 197 ? 4.061 -14.786 -17.709 1.00 87.50 197 PRO A O 1
ATOM 1471 N N . GLY A 1 198 ? 4.775 -16.418 -19.062 1.00 85.75 198 GLY A N 1
ATOM 1472 C CA . GLY A 1 198 ? 3.690 -17.351 -18.764 1.00 85.75 198 GLY A CA 1
ATOM 1473 C C . GLY A 1 198 ? 3.633 -18.491 -19.776 1.00 85.75 198 GLY A C 1
ATOM 1474 O O . GLY A 1 198 ? 4.432 -18.532 -20.709 1.00 85.75 198 GLY A O 1
ATOM 1475 N N . VAL A 1 199 ? 2.678 -19.411 -19.597 1.00 83.25 199 VAL A N 1
ATOM 1476 C CA . VAL A 1 199 ? 2.408 -20.492 -20.569 1.00 83.25 199 VAL A CA 1
ATOM 1477 C C . VAL A 1 199 ? 1.987 -19.906 -21.920 1.00 83.25 199 VAL A C 1
ATOM 1479 O O . VAL A 1 199 ? 2.453 -20.348 -22.965 1.00 83.25 199 VAL A O 1
ATOM 1482 N N . GLU A 1 200 ? 1.157 -18.864 -21.878 1.00 86.44 200 GLU A N 1
ATOM 1483 C CA . GLU A 1 200 ? 0.797 -18.030 -23.022 1.00 86.44 200 GLU A CA 1
ATOM 1484 C C . GLU A 1 200 ? 1.385 -16.631 -22.792 1.00 86.44 200 GLU A C 1
ATOM 1486 O O . GLU A 1 200 ? 0.748 -15.794 -22.146 1.00 86.44 200 GLU A O 1
ATOM 1491 N N . PRO A 1 201 ? 2.633 -16.382 -23.223 1.00 91.50 201 PRO A N 1
ATOM 1492 C CA . PRO A 1 201 ? 3.292 -15.111 -22.971 1.00 91.50 201 PRO A CA 1
ATOM 1493 C C . PRO A 1 201 ? 2.593 -13.973 -23.723 1.00 91.50 201 PRO A C 1
ATOM 1495 O O . PRO A 1 201 ? 2.111 -14.139 -24.848 1.00 91.50 201 PRO A O 1
ATOM 1498 N N . VAL A 1 202 ? 2.558 -12.796 -23.102 1.00 93.75 202 VAL A N 1
ATOM 1499 C CA . VAL A 1 202 ? 1.885 -11.606 -23.638 1.00 93.75 202 VAL A CA 1
ATOM 1500 C C . VAL A 1 202 ? 2.870 -10.452 -23.680 1.00 93.75 202 VAL A C 1
ATOM 1502 O O . VAL A 1 202 ? 3.546 -10.174 -22.696 1.00 93.75 202 VAL A O 1
ATOM 1505 N N . LEU A 1 203 ? 2.928 -9.756 -24.806 1.00 95.00 203 LEU A N 1
ATOM 1506 C CA . LEU A 1 203 ? 3.636 -8.497 -24.941 1.00 95.00 203 LEU A CA 1
ATOM 1507 C C . LEU A 1 203 ? 2.653 -7.342 -24.721 1.00 95.00 203 LEU A C 1
ATOM 1509 O O . LEU A 1 203 ? 1.637 -7.242 -25.411 1.00 95.00 203 LEU A O 1
ATOM 1513 N N . TRP A 1 204 ? 2.952 -6.479 -23.758 1.00 94.81 204 TRP A N 1
ATOM 1514 C CA . TRP A 1 204 ? 2.195 -5.260 -23.489 1.00 94.81 204 TRP A CA 1
ATOM 1515 C C . TRP A 1 204 ? 2.867 -4.076 -24.164 1.00 94.81 204 TRP A C 1
ATOM 1517 O O . TRP A 1 204 ? 4.076 -3.905 -24.022 1.00 94.81 204 TRP A O 1
ATOM 1527 N N . LEU A 1 205 ? 2.084 -3.270 -24.880 1.00 93.06 205 LEU A N 1
ATOM 1528 C CA . LEU A 1 205 ? 2.549 -2.111 -25.644 1.00 93.06 205 LEU A CA 1
ATOM 1529 C C . LEU A 1 205 ? 1.673 -0.890 -25.346 1.00 93.06 205 LEU A C 1
ATOM 1531 O O . LEU A 1 205 ? 0.473 -1.035 -25.091 1.00 93.06 205 LEU A O 1
ATOM 1535 N N . LEU A 1 206 ? 2.244 0.307 -25.474 1.00 90.25 206 LEU A N 1
ATOM 1536 C CA . LEU A 1 206 ? 1.473 1.548 -25.560 1.00 90.25 206 LEU A CA 1
ATOM 1537 C C . LEU A 1 206 ? 1.456 2.056 -26.998 1.00 90.25 206 LEU A C 1
ATOM 1539 O O . LEU A 1 206 ? 2.512 2.240 -27.603 1.00 90.25 206 LEU A O 1
ATOM 1543 N N . LEU A 1 207 ? 0.252 2.299 -27.513 1.00 88.06 207 LEU A N 1
ATOM 1544 C CA . LEU A 1 207 ? -0.005 2.877 -28.829 1.00 88.06 207 LEU A CA 1
ATOM 1545 C C . LEU A 1 207 ? -0.651 4.257 -28.663 1.00 88.06 207 LEU A C 1
ATOM 1547 O O . LEU A 1 207 ? -1.687 4.364 -28.013 1.00 88.06 207 LEU A O 1
ATOM 1551 N N . VAL A 1 208 ? -0.083 5.293 -29.278 1.00 79.62 208 VAL A N 1
ATOM 1552 C CA . VAL A 1 208 ? -0.593 6.675 -29.239 1.00 79.62 208 VAL A CA 1
ATOM 1553 C C . VAL A 1 208 ? -1.000 7.120 -30.646 1.00 79.62 208 VAL A C 1
ATOM 1555 O O . VAL A 1 208 ? -0.189 7.071 -31.573 1.00 79.62 208 VAL A O 1
ATOM 1558 N N . ASP A 1 209 ? -2.255 7.546 -30.813 1.00 69.25 209 ASP A N 1
ATOM 1559 C CA . ASP A 1 209 ? -2.859 7.910 -32.106 1.00 69.25 209 ASP A CA 1
ATOM 1560 C C . ASP A 1 209 ? -3.081 9.432 -32.282 1.00 69.25 209 ASP A C 1
ATOM 1562 O O . ASP A 1 209 ? -3.275 10.163 -31.310 1.00 69.25 209 ASP A O 1
ATOM 1566 N N . TYR A 1 210 ? -3.080 9.900 -33.537 1.00 52.47 210 TYR A N 1
ATOM 1567 C CA . TYR A 1 210 ? -3.212 11.297 -33.981 1.00 52.47 210 TYR A CA 1
ATOM 1568 C C . TYR A 1 210 ? -4.652 11.844 -33.982 1.00 52.47 210 TYR A C 1
ATOM 1570 O O . TYR A 1 210 ? -4.836 13.048 -34.162 1.00 52.47 210 TYR A O 1
ATOM 1578 N N . GLN A 1 211 ? -5.688 11.008 -33.849 1.00 48.28 211 GLN A N 1
ATOM 1579 C CA . GLN A 1 211 ? -7.049 11.383 -34.275 1.00 48.28 211 GLN A CA 1
ATOM 1580 C C . GLN A 1 211 ? -7.791 12.452 -33.444 1.00 48.28 211 GLN A C 1
ATOM 1582 O O . GLN A 1 211 ? -8.910 12.810 -33.804 1.00 48.28 211 GLN A O 1
ATOM 1587 N N . THR A 1 212 ? -7.208 13.045 -32.400 1.00 41.41 212 THR A N 1
ATOM 1588 C CA . THR A 1 212 ? -7.883 14.115 -31.643 1.00 41.41 212 THR A CA 1
ATOM 1589 C C . THR A 1 212 ? -6.938 15.271 -31.312 1.00 41.41 212 THR A C 1
ATOM 1591 O O . THR A 1 212 ? -6.120 15.159 -30.408 1.00 41.41 212 THR A O 1
ATOM 1594 N N . THR A 1 213 ? -7.078 16.363 -32.073 1.00 40.94 213 THR A N 1
ATOM 1595 C CA . THR A 1 213 ? -6.826 17.779 -31.717 1.00 40.94 213 THR A CA 1
ATOM 1596 C C . THR A 1 213 ? -5.711 18.091 -30.702 1.00 40.94 213 THR A C 1
ATOM 1598 O O . THR A 1 213 ? -5.882 17.875 -29.508 1.00 40.94 213 THR A O 1
ATOM 1601 N N . GLU A 1 214 ? -4.633 18.710 -31.202 1.00 40.75 214 GLU A N 1
ATOM 1602 C CA . GLU A 1 214 ? -3.656 19.628 -30.563 1.00 40.75 214 GLU A CA 1
ATOM 1603 C C . GLU A 1 214 ? -2.978 19.278 -29.218 1.00 40.75 214 GLU A C 1
ATOM 1605 O O . GLU A 1 214 ? -2.017 19.952 -28.852 1.00 40.75 214 GLU A O 1
ATOM 1610 N N . ALA A 1 215 ? -3.351 18.208 -28.515 1.00 48.75 215 ALA A N 1
ATOM 1611 C CA . ALA A 1 215 ? -2.672 17.767 -27.297 1.00 48.75 215 ALA A CA 1
ATOM 1612 C C . ALA A 1 215 ? -2.097 16.352 -27.465 1.00 48.75 215 ALA A C 1
ATOM 1614 O O . ALA A 1 215 ? -2.829 15.378 -27.645 1.00 48.75 215 ALA A O 1
ATOM 1615 N N . ILE A 1 216 ? -0.769 16.236 -27.369 1.00 47.28 216 ILE A N 1
ATOM 1616 C CA . ILE A 1 216 ? -0.034 14.964 -27.288 1.00 47.28 216 ILE A CA 1
ATOM 1617 C C . ILE A 1 216 ? -0.705 14.061 -26.227 1.00 47.28 216 ILE A C 1
ATOM 1619 O O . ILE A 1 216 ? -0.851 14.468 -25.076 1.00 47.28 216 ILE A O 1
ATOM 1623 N N . GLY A 1 217 ? -1.132 12.849 -26.613 1.00 48.91 217 GLY A N 1
ATOM 1624 C CA . GLY A 1 217 ? -1.642 11.812 -25.695 1.00 48.91 217 GLY A CA 1
ATOM 1625 C C . GLY A 1 217 ? -3.168 11.664 -25.563 1.00 48.91 217 GLY A C 1
ATOM 1626 O O . GLY A 1 217 ? -3.626 10.851 -24.763 1.00 48.91 217 GLY A O 1
ATOM 1627 N N . ALA A 1 218 ? -3.997 12.397 -26.313 1.00 54.44 218 ALA A N 1
ATOM 1628 C CA . ALA A 1 218 ? -5.458 12.342 -26.133 1.00 54.44 218 ALA A CA 1
ATOM 1629 C C . ALA A 1 218 ? -6.110 10.969 -26.458 1.00 54.44 218 ALA A C 1
ATOM 1631 O O . ALA A 1 218 ? -7.106 10.613 -25.826 1.00 54.44 218 ALA A O 1
ATOM 1632 N N . ALA A 1 219 ? -5.516 10.156 -27.344 1.00 69.69 219 ALA A N 1
ATOM 1633 C CA . ALA A 1 219 ? -5.991 8.812 -27.700 1.00 69.69 219 ALA A CA 1
ATOM 1634 C C . ALA A 1 219 ? -4.868 7.758 -27.596 1.00 69.69 219 ALA A C 1
ATOM 1636 O O . ALA A 1 219 ? -4.361 7.258 -28.600 1.00 69.69 219 ALA A O 1
ATOM 1637 N N . SER A 1 220 ? -4.472 7.424 -26.365 1.00 83.00 220 SER A N 1
ATOM 1638 C CA . SER A 1 220 ? -3.562 6.304 -26.085 1.00 83.00 220 SER A CA 1
ATOM 1639 C C . SER A 1 220 ? -4.342 5.003 -25.831 1.00 83.00 220 SER A C 1
ATOM 1641 O O . SER A 1 220 ? -5.426 4.998 -25.233 1.00 83.00 220 SER A O 1
ATOM 1643 N N . GLN A 1 221 ? -3.795 3.881 -26.290 1.00 87.50 221 GLN A N 1
ATOM 1644 C CA . GLN A 1 221 ? -4.335 2.536 -26.115 1.00 87.50 221 GLN A CA 1
ATOM 1645 C C . GLN A 1 221 ? -3.271 1.623 -25.509 1.00 87.50 221 GLN A C 1
ATOM 1647 O O . GLN A 1 221 ? -2.121 1.596 -25.949 1.00 87.50 221 GLN A O 1
ATOM 1652 N N . LEU A 1 222 ? -3.687 0.836 -24.524 1.00 90.81 222 LEU A N 1
ATOM 1653 C CA . LEU A 1 222 ? -2.929 -0.297 -24.026 1.00 90.81 222 LEU A CA 1
ATOM 1654 C C . LEU A 1 222 ? -3.213 -1.497 -24.931 1.00 90.81 222 LEU A C 1
ATOM 1656 O O . LEU A 1 222 ? -4.365 -1.917 -25.063 1.00 90.81 222 LEU A O 1
ATOM 1660 N N . VAL A 1 223 ? -2.175 -2.057 -25.543 1.00 91.81 223 VAL A N 1
ATOM 1661 C CA . VAL A 1 223 ? -2.297 -3.200 -26.453 1.00 91.81 223 VAL A CA 1
ATOM 1662 C C . VAL A 1 223 ? -1.684 -4.429 -25.804 1.00 91.81 223 VAL A C 1
ATOM 1664 O O . VAL A 1 223 ? -0.550 -4.390 -25.334 1.00 91.81 223 VAL A O 1
ATOM 1667 N N . SER A 1 224 ? -2.421 -5.536 -25.804 1.00 92.94 224 SER A N 1
ATOM 1668 C CA . SER A 1 224 ? -1.872 -6.847 -25.464 1.00 92.94 224 SER A CA 1
ATOM 1669 C C . SER A 1 224 ? -1.721 -7.683 -26.726 1.00 92.94 224 SER A C 1
ATOM 1671 O O . SER A 1 224 ? -2.719 -7.943 -27.409 1.00 92.94 224 SER A O 1
ATOM 1673 N N . VAL A 1 225 ? -0.512 -8.146 -26.997 1.00 94.25 225 VAL A N 1
ATOM 1674 C CA . VAL A 1 225 ? -0.177 -8.976 -28.153 1.00 94.25 225 VAL A CA 1
ATOM 1675 C C . VAL A 1 225 ? 0.238 -10.355 -27.647 1.00 94.25 225 VAL A C 1
ATOM 1677 O O . VAL A 1 225 ? 1.169 -10.439 -26.848 1.00 94.25 225 VAL A O 1
ATOM 1680 N N . PRO A 1 226 ? -0.407 -11.455 -28.069 1.00 94.69 226 PRO A N 1
ATOM 1681 C CA . PRO A 1 226 ? 0.120 -12.790 -27.803 1.00 94.69 226 PRO A CA 1
ATOM 1682 C C . PRO A 1 226 ? 1.534 -12.922 -28.383 1.00 94.69 226 PRO A C 1
ATOM 1684 O O . PRO A 1 226 ? 1.725 -12.792 -29.592 1.00 94.69 226 PRO A O 1
ATOM 1687 N N . ALA A 1 227 ? 2.529 -13.164 -27.531 1.00 94.94 227 ALA A N 1
ATOM 1688 C CA . ALA A 1 227 ? 3.934 -13.200 -27.924 1.00 94.94 227 ALA A CA 1
ATOM 1689 C C . ALA A 1 227 ? 4.270 -14.562 -28.554 1.00 94.94 227 ALA A C 1
ATOM 1691 O O . ALA A 1 227 ? 4.852 -15.446 -27.923 1.00 94.94 227 ALA A O 1
ATOM 1692 N N . LYS A 1 228 ? 3.831 -14.760 -29.799 1.00 94.88 228 LYS A N 1
ATOM 1693 C CA . LYS A 1 228 ? 4.003 -16.005 -30.557 1.00 94.88 228 LYS A CA 1
ATOM 1694 C C . LYS A 1 228 ? 4.337 -15.736 -32.021 1.00 94.88 228 LYS A C 1
ATOM 1696 O O . LYS A 1 228 ? 3.965 -14.702 -32.579 1.00 94.88 228 LYS A O 1
ATOM 1701 N N . VAL A 1 229 ? 4.977 -16.706 -32.666 1.00 92.94 229 VAL A N 1
ATOM 1702 C CA . VAL A 1 229 ? 5.165 -16.687 -34.123 1.00 92.94 229 VAL A CA 1
ATOM 1703 C C . VAL A 1 229 ? 3.807 -16.822 -34.819 1.00 92.94 229 VAL A C 1
ATOM 1705 O O . VAL A 1 229 ? 2.941 -17.578 -34.378 1.00 92.94 229 VAL A O 1
ATOM 1708 N N . GLY A 1 230 ? 3.607 -16.072 -35.906 1.00 91.19 230 GLY A N 1
ATOM 1709 C CA . GLY A 1 230 ? 2.360 -16.087 -36.678 1.00 91.19 230 GLY A CA 1
ATOM 1710 C C . GLY A 1 230 ? 1.180 -15.375 -36.007 1.00 91.19 230 GLY A C 1
ATOM 1711 O O . GLY A 1 230 ? 0.038 -15.587 -36.417 1.00 91.19 230 GLY A O 1
ATOM 1712 N N . VAL A 1 231 ? 1.435 -14.555 -34.979 1.00 94.62 231 VAL A N 1
ATOM 1713 C CA . VAL A 1 231 ? 0.425 -13.679 -34.370 1.00 94.62 231 VAL A CA 1
ATOM 1714 C C . VAL A 1 231 ? -0.221 -12.772 -35.421 1.00 94.62 231 VAL A C 1
ATOM 1716 O O . VAL A 1 231 ? 0.453 -12.230 -36.298 1.00 94.62 231 VAL A O 1
ATOM 1719 N N . LYS A 1 232 ? -1.544 -12.612 -35.335 1.00 94.06 232 LYS A N 1
ATOM 1720 C CA . LYS A 1 232 ? -2.325 -11.714 -36.196 1.00 94.06 232 LYS A CA 1
ATOM 1721 C C . LYS A 1 232 ? -2.896 -10.564 -35.379 1.00 94.06 232 LYS A C 1
ATOM 1723 O O . LYS A 1 232 ? -3.127 -10.708 -34.184 1.00 94.06 232 LYS A O 1
ATOM 1728 N N . VAL A 1 233 ? -3.219 -9.447 -36.031 1.00 91.19 233 VAL A N 1
ATOM 1729 C CA . VAL A 1 233 ? -3.817 -8.283 -35.346 1.00 91.19 233 VAL A CA 1
ATOM 1730 C C . VAL A 1 233 ? -5.161 -8.623 -34.688 1.00 91.19 233 VAL A C 1
ATOM 1732 O O . VAL A 1 233 ? -5.484 -8.080 -33.639 1.00 91.19 233 VAL A O 1
ATOM 1735 N N . SER A 1 234 ? -5.907 -9.584 -35.249 1.00 93.00 234 SER A N 1
ATOM 1736 C CA . SER A 1 234 ? -7.147 -10.123 -34.672 1.00 93.00 234 SER A CA 1
ATOM 1737 C C . SER A 1 234 ? -6.948 -10.852 -33.341 1.00 93.00 234 SER A C 1
ATOM 1739 O O . SER A 1 234 ? -7.911 -11.033 -32.603 1.00 93.00 234 SER A O 1
ATOM 1741 N N . ASP A 1 235 ? -5.720 -11.287 -33.046 1.00 92.75 235 ASP A N 1
ATOM 1742 C CA . ASP A 1 235 ? -5.369 -11.945 -31.786 1.00 92.75 235 ASP A CA 1
ATOM 1743 C C . ASP A 1 235 ? -5.039 -10.914 -30.687 1.00 92.75 235 ASP A C 1
ATOM 1745 O O . ASP A 1 235 ? -4.970 -11.258 -29.504 1.00 92.75 235 ASP A O 1
ATOM 1749 N N . CYS A 1 236 ? -4.814 -9.652 -31.067 1.00 91.94 236 CYS A N 1
ATOM 1750 C CA . CYS A 1 236 ? -4.475 -8.568 -30.155 1.00 91.94 236 CYS A CA 1
ATOM 1751 C C . CYS A 1 236 ? -5.729 -7.997 -29.482 1.00 91.94 236 CYS A C 1
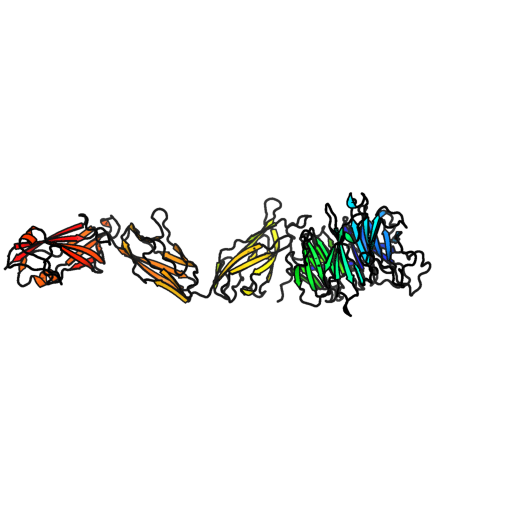ATOM 1753 O O . CYS A 1 236 ? -6.807 -7.930 -30.074 1.00 91.94 236 CYS A O 1
ATOM 1755 N N . LYS A 1 237 ? -5.578 -7.513 -28.245 1.00 90.81 237 LYS A N 1
ATOM 1756 C CA . LYS A 1 237 ? -6.629 -6.754 -27.547 1.00 90.81 237 LYS A CA 1
ATOM 1757 C C . LYS A 1 237 ? -6.188 -5.314 -27.351 1.00 90.81 237 LYS A C 1
ATOM 1759 O O . LYS A 1 237 ? -5.059 -5.075 -26.929 1.00 90.81 237 LYS A O 1
ATOM 1764 N N . PHE A 1 238 ? -7.103 -4.389 -27.616 1.00 87.94 238 PHE A N 1
ATOM 1765 C CA . PHE A 1 238 ? -6.899 -2.951 -27.485 1.00 87.94 238 PHE A CA 1
ATOM 1766 C C . PHE A 1 238 ? -7.796 -2.428 -26.367 1.00 87.94 238 PHE A C 1
ATOM 1768 O O . PHE A 1 238 ? -9.022 -2.500 -26.461 1.00 87.94 238 PHE A O 1
ATOM 1775 N N . THR A 1 239 ? -7.184 -1.901 -25.316 1.00 88.12 239 THR A N 1
ATOM 1776 C CA . THR A 1 239 ? -7.873 -1.286 -24.181 1.00 88.12 239 THR A CA 1
ATOM 1777 C C . THR A 1 239 ? -7.631 0.216 -24.226 1.00 88.12 239 THR A C 1
ATOM 1779 O O . THR A 1 239 ? -6.493 0.660 -24.361 1.00 88.12 239 THR A O 1
ATOM 1782 N N . ALA A 1 240 ? -8.689 1.020 -24.112 1.00 86.50 240 ALA A N 1
ATOM 1783 C CA . ALA A 1 240 ? -8.538 2.469 -24.016 1.00 86.50 240 ALA A CA 1
ATOM 1784 C C . ALA A 1 240 ? -7.738 2.827 -22.753 1.00 86.50 240 ALA A C 1
ATOM 1786 O O . ALA A 1 240 ? -8.116 2.444 -21.646 1.00 86.50 240 ALA A O 1
ATOM 1787 N N . ALA A 1 241 ? -6.648 3.568 -22.925 1.00 86.75 241 ALA A N 1
ATOM 1788 C CA . ALA A 1 241 ? -5.792 4.031 -21.840 1.00 86.75 241 ALA A CA 1
ATOM 1789 C C . ALA A 1 241 ? -5.402 5.489 -22.116 1.00 86.75 241 ALA A C 1
ATOM 1791 O O . ALA A 1 241 ? -4.246 5.750 -22.443 1.00 86.75 241 ALA A O 1
ATOM 1792 N N . PRO A 1 242 ? -6.359 6.438 -22.071 1.00 83.56 242 PRO A N 1
ATOM 1793 C CA . PRO A 1 242 ? -6.123 7.812 -22.500 1.00 83.56 242 PRO A CA 1
ATOM 1794 C C . PRO A 1 242 ? -4.924 8.410 -21.773 1.00 83.56 242 PRO A C 1
ATOM 1796 O O . PRO A 1 242 ? -4.816 8.262 -20.557 1.00 83.56 242 PRO A O 1
ATOM 1799 N N . GLN A 1 243 ? -4.054 9.106 -22.506 1.00 82.62 243 GLN A N 1
ATOM 1800 C CA . GLN A 1 243 ? -2.881 9.793 -21.963 1.00 82.62 243 GLN A CA 1
ATOM 1801 C C . GLN A 1 243 ? -1.802 8.885 -21.371 1.00 82.62 243 GLN A C 1
ATOM 1803 O O . GLN A 1 243 ? -0.840 9.411 -20.822 1.00 82.62 243 GLN A O 1
ATOM 1808 N N . ALA A 1 244 ? -1.910 7.558 -21.492 1.00 86.94 244 ALA A N 1
ATOM 1809 C CA . ALA A 1 244 ? -0.857 6.643 -21.068 1.00 86.94 244 ALA A CA 1
ATOM 1810 C C . ALA A 1 244 ? 0.453 6.919 -21.823 1.00 86.94 244 ALA A C 1
ATOM 1812 O O . ALA A 1 244 ? 0.450 7.030 -23.053 1.00 86.94 244 ALA A O 1
ATOM 1813 N N . MET A 1 245 ? 1.550 7.007 -21.068 1.00 84.44 245 MET A N 1
ATOM 1814 C CA . MET A 1 245 ? 2.894 7.350 -21.554 1.00 84.44 245 MET A CA 1
ATOM 1815 C C . MET A 1 245 ? 3.958 6.333 -21.132 1.00 84.44 245 MET A C 1
ATOM 1817 O O . MET A 1 245 ? 4.963 6.184 -21.821 1.00 84.44 245 MET A O 1
ATOM 1821 N N . SER A 1 246 ? 3.750 5.631 -20.016 1.00 88.94 246 SER A N 1
ATOM 1822 C CA . SER A 1 246 ? 4.722 4.687 -19.464 1.00 88.94 246 SER A CA 1
ATOM 1823 C C . SER A 1 246 ? 4.050 3.438 -18.906 1.00 88.94 246 SER A C 1
ATOM 1825 O O . SER A 1 246 ? 2.877 3.451 -18.522 1.00 88.94 246 SER A O 1
ATOM 1827 N N . MET A 1 247 ? 4.810 2.344 -18.847 1.00 92.69 247 MET A N 1
ATOM 1828 C CA . MET A 1 247 ? 4.375 1.093 -18.232 1.00 92.69 247 MET A CA 1
ATOM 1829 C C . MET A 1 247 ? 5.476 0.481 -17.379 1.00 92.69 247 MET A C 1
ATOM 1831 O O . MET A 1 247 ? 6.660 0.655 -17.660 1.00 92.69 247 MET A O 1
ATOM 1835 N N . ALA A 1 248 ? 5.065 -0.290 -16.381 1.00 93.31 248 ALA A N 1
ATOM 1836 C CA . ALA A 1 248 ? 5.921 -1.218 -15.660 1.00 93.31 248 ALA A CA 1
ATOM 1837 C C . ALA A 1 248 ? 5.116 -2.474 -15.322 1.00 93.31 248 ALA A C 1
ATOM 1839 O O . ALA A 1 248 ? 3.907 -2.401 -15.110 1.00 93.31 248 ALA A O 1
ATOM 1840 N N . LEU A 1 249 ? 5.767 -3.631 -15.271 1.00 90.62 249 LEU A N 1
ATOM 1841 C CA . LEU A 1 249 ? 5.114 -4.903 -14.973 1.00 90.62 249 LEU A CA 1
ATOM 1842 C C . LEU A 1 249 ? 5.843 -5.602 -13.835 1.00 90.62 249 LEU A C 1
ATOM 1844 O O . LEU A 1 249 ? 7.067 -5.729 -13.861 1.00 90.62 249 LEU A O 1
ATOM 1848 N N . ARG A 1 250 ? 5.071 -6.135 -12.892 1.00 86.56 250 ARG A N 1
ATOM 1849 C CA . ARG A 1 250 ? 5.541 -7.132 -11.933 1.00 86.56 250 ARG A CA 1
ATOM 1850 C C . ARG A 1 250 ? 4.466 -8.195 -11.778 1.00 86.56 250 ARG A C 1
ATOM 1852 O O . ARG A 1 250 ? 3.308 -7.881 -11.505 1.00 86.56 250 ARG A O 1
ATOM 1859 N N . ASP A 1 251 ? 4.848 -9.447 -11.993 1.00 82.88 251 ASP A N 1
ATOM 1860 C CA . ASP A 1 251 ? 3.955 -10.605 -11.954 1.00 82.88 251 ASP A CA 1
ATOM 1861 C C . ASP A 1 251 ? 2.699 -10.415 -12.820 1.00 82.88 251 ASP A C 1
ATOM 1863 O O . ASP A 1 251 ? 2.763 -10.460 -14.049 1.00 82.88 251 ASP A O 1
ATOM 1867 N N . ARG A 1 252 ? 1.545 -10.203 -12.179 1.00 85.25 252 ARG A N 1
ATOM 1868 C CA . ARG A 1 252 ? 0.249 -9.984 -12.832 1.00 85.25 252 ARG A CA 1
ATOM 1869 C C . ARG A 1 252 ? -0.253 -8.545 -12.731 1.00 85.25 252 ARG A C 1
ATOM 1871 O O . ARG A 1 252 ? -1.335 -8.266 -13.245 1.00 85.25 252 ARG A O 1
ATOM 1878 N N . ALA A 1 253 ? 0.501 -7.654 -12.092 1.00 89.06 253 ALA A N 1
ATOM 1879 C CA . ALA A 1 253 ? 0.172 -6.245 -11.952 1.00 89.06 253 ALA A CA 1
ATOM 1880 C C . ALA A 1 253 ? 0.916 -5.430 -13.014 1.00 89.06 253 ALA A C 1
ATOM 1882 O O . ALA A 1 253 ? 2.129 -5.226 -12.928 1.00 89.06 253 ALA A O 1
ATOM 1883 N N . LEU A 1 254 ? 0.174 -4.963 -14.017 1.00 93.06 254 LEU A N 1
ATOM 1884 C CA . LEU A 1 254 ? 0.669 -3.986 -14.977 1.00 93.06 254 LEU A CA 1
ATOM 1885 C C . LEU A 1 254 ? 0.311 -2.587 -14.473 1.00 93.06 254 LEU A C 1
ATOM 1887 O O . LEU A 1 254 ? -0.857 -2.287 -14.229 1.00 93.06 254 LEU A O 1
ATOM 1891 N N . TYR A 1 255 ? 1.314 -1.735 -14.330 1.00 94.12 255 TYR A N 1
ATOM 1892 C CA . TYR A 1 255 ? 1.163 -0.338 -13.957 1.00 94.12 255 TYR A CA 1
ATOM 1893 C C . TYR A 1 255 ? 1.237 0.524 -15.211 1.00 94.12 255 TYR A C 1
ATOM 1895 O O . TYR A 1 255 ? 2.100 0.305 -16.061 1.00 94.12 255 TYR A O 1
ATOM 1903 N N . VAL A 1 256 ? 0.339 1.499 -15.320 1.00 92.94 256 VAL A N 1
ATOM 1904 C CA . VAL A 1 256 ? 0.248 2.419 -16.459 1.00 92.94 256 VAL A CA 1
ATOM 1905 C C . VAL A 1 256 ? 0.241 3.848 -15.931 1.00 92.94 256 VAL A C 1
ATOM 1907 O O . VAL A 1 256 ? -0.674 4.231 -15.202 1.00 92.94 256 VAL A O 1
ATOM 1910 N N . GLY A 1 257 ? 1.267 4.620 -16.279 1.00 90.50 257 GLY A N 1
ATOM 1911 C CA . GLY A 1 257 ? 1.400 6.028 -15.918 1.00 90.50 257 GLY A CA 1
ATOM 1912 C C . GLY A 1 257 ? 0.955 6.917 -17.070 1.00 90.50 257 GLY A C 1
ATOM 1913 O O . GLY A 1 257 ? 1.268 6.632 -18.231 1.00 90.50 257 GLY A O 1
ATOM 1914 N N . ASP A 1 258 ? 0.226 7.986 -16.765 1.00 86.88 258 ASP A N 1
ATOM 1915 C CA . ASP A 1 258 ? -0.290 8.916 -17.765 1.00 86.88 258 ASP A CA 1
ATOM 1916 C C . ASP A 1 258 ? 0.348 10.315 -17.709 1.00 86.88 258 ASP A C 1
ATOM 1918 O O . ASP A 1 258 ? 1.071 10.674 -16.779 1.00 86.88 258 ASP A O 1
ATOM 1922 N N . SER A 1 259 ? 0.075 11.131 -18.726 1.00 81.00 259 SER A N 1
ATOM 1923 C CA . SER A 1 259 ? 0.622 12.486 -18.850 1.00 81.00 259 SER A CA 1
ATOM 1924 C C . SER A 1 259 ? 0.046 13.503 -17.852 1.00 81.00 259 SER A C 1
ATOM 1926 O O . SER A 1 259 ? 0.428 14.673 -17.892 1.00 81.00 259 SER A O 1
ATOM 1928 N N . LYS A 1 260 ? -0.908 13.101 -17.003 1.00 80.56 260 LYS A N 1
ATOM 1929 C CA . LYS A 1 260 ? -1.518 13.926 -15.948 1.00 80.56 260 LYS A CA 1
ATOM 1930 C C . LYS A 1 260 ? -1.025 13.546 -14.553 1.00 80.56 260 LYS A C 1
ATOM 1932 O O . LYS A 1 260 ? -1.542 14.082 -13.577 1.00 80.56 260 LYS A O 1
ATOM 1937 N N . GLY A 1 261 ? -0.059 12.639 -14.439 1.00 83.69 261 GLY A N 1
ATOM 1938 C CA . GLY A 1 261 ? 0.435 12.181 -13.146 1.00 83.69 261 GLY A CA 1
ATOM 1939 C C . GLY A 1 261 ? -0.467 11.154 -12.474 1.00 83.69 261 GLY A C 1
ATOM 1940 O O . GLY A 1 261 ? -0.342 10.942 -11.267 1.00 83.69 261 GLY A O 1
ATOM 1941 N N . ARG A 1 262 ? -1.385 10.522 -13.212 1.00 89.19 262 ARG A N 1
ATOM 1942 C CA . ARG A 1 262 ? -2.195 9.419 -12.694 1.00 89.19 262 ARG A CA 1
ATOM 1943 C C . ARG A 1 262 ? -1.486 8.106 -12.971 1.00 89.19 262 ARG A C 1
ATOM 1945 O O . ARG A 1 262 ? -1.003 7.848 -14.074 1.00 89.19 262 ARG A O 1
ATOM 1952 N N . VAL A 1 263 ? -1.463 7.265 -11.951 1.00 92.44 263 VAL A N 1
ATOM 1953 C CA . VAL A 1 263 ? -0.967 5.898 -12.027 1.00 92.44 263 VAL A CA 1
ATOM 1954 C C . VAL A 1 263 ? -2.162 4.971 -11.937 1.00 92.44 263 VAL A C 1
ATOM 1956 O O . VAL A 1 263 ? -2.975 5.060 -11.014 1.00 92.44 263 VAL A O 1
ATOM 1959 N N . HIS A 1 264 ? -2.258 4.066 -12.898 1.00 93.00 264 HIS A N 1
ATOM 1960 C CA . HIS A 1 264 ? -3.273 3.033 -12.962 1.00 93.00 264 HIS A CA 1
ATOM 1961 C C . HIS A 1 264 ? -2.648 1.658 -12.755 1.00 93.00 264 HIS A C 1
ATOM 1963 O O . HIS A 1 264 ? -1.500 1.423 -13.128 1.00 93.00 264 HIS A O 1
ATOM 1969 N N . ARG A 1 265 ? -3.432 0.732 -12.211 1.00 92.12 265 ARG A N 1
ATOM 1970 C CA . ARG A 1 265 ? -3.106 -0.688 -12.119 1.00 92.12 265 ARG A CA 1
ATOM 1971 C C . ARG A 1 265 ? -4.096 -1.488 -12.957 1.00 92.12 265 ARG A C 1
ATOM 1973 O O . ARG A 1 265 ? -5.300 -1.236 -12.930 1.00 92.12 265 ARG A O 1
ATOM 1980 N N . VAL A 1 266 ? -3.579 -2.463 -13.687 1.00 91.31 266 VAL A N 1
ATOM 1981 C CA . VAL A 1 266 ? -4.344 -3.443 -14.454 1.00 91.31 266 VAL A CA 1
ATOM 1982 C C . VAL A 1 266 ? -3.970 -4.825 -13.935 1.00 91.31 266 VAL A C 1
ATOM 1984 O O . VAL A 1 266 ? -2.802 -5.217 -13.968 1.00 91.31 266 VAL A O 1
ATOM 1987 N N . ASP A 1 267 ? -4.966 -5.577 -13.468 1.00 88.06 267 ASP A N 1
ATOM 1988 C CA . ASP A 1 267 ? -4.805 -7.012 -13.249 1.00 88.06 267 ASP A CA 1
ATOM 1989 C C . ASP A 1 267 ? -4.828 -7.717 -14.607 1.00 88.06 267 ASP A C 1
ATOM 1991 O O . ASP A 1 267 ? -5.855 -7.800 -15.287 1.00 88.06 267 ASP A O 1
ATOM 1995 N N . THR A 1 268 ? -3.665 -8.217 -15.011 1.00 86.38 268 THR A N 1
ATOM 1996 C CA . THR A 1 268 ? -3.464 -8.888 -16.301 1.00 86.38 268 THR A CA 1
ATOM 1997 C C . THR A 1 268 ? -4.226 -10.213 -16.422 1.00 86.38 268 THR A C 1
ATOM 1999 O O . THR A 1 268 ? -4.441 -10.682 -17.545 1.00 86.38 268 THR A O 1
ATOM 2002 N N . SER A 1 269 ? -4.667 -10.797 -15.300 1.00 78.88 269 SER A N 1
ATOM 2003 C CA . SER A 1 269 ? -5.462 -12.030 -15.260 1.00 78.88 269 SER A CA 1
ATOM 2004 C C . SER A 1 269 ? -6.972 -11.799 -15.346 1.00 78.88 269 SER A C 1
ATOM 2006 O O . SER A 1 269 ? -7.712 -12.711 -15.716 1.00 78.88 269 SER A O 1
ATOM 2008 N N . ALA A 1 270 ? -7.439 -10.580 -15.065 1.00 72.56 270 ALA A N 1
ATOM 2009 C CA . ALA A 1 270 ? -8.852 -10.246 -15.146 1.00 72.56 270 ALA A CA 1
ATOM 2010 C C . ALA A 1 270 ? -9.333 -10.213 -16.606 1.00 72.56 270 ALA A C 1
ATOM 2012 O O . ALA A 1 270 ? -8.681 -9.648 -17.484 1.00 72.56 270 ALA A O 1
ATOM 2013 N N . LEU A 1 271 ? -10.526 -10.757 -16.868 1.00 58.66 271 LEU A N 1
ATOM 2014 C CA . LEU A 1 271 ? -11.119 -10.812 -18.214 1.00 58.66 271 LEU A CA 1
ATOM 2015 C C . LEU A 1 271 ? -11.333 -9.419 -18.840 1.00 58.66 271 LEU A C 1
ATOM 2017 O O . LEU A 1 271 ? -11.216 -9.276 -20.056 1.00 58.66 271 LEU A O 1
ATOM 2021 N N . GLY A 1 272 ? -11.620 -8.405 -18.014 1.00 62.59 272 GLY A N 1
ATOM 2022 C CA . GLY A 1 272 ? -11.941 -7.041 -18.452 1.00 62.59 272 GLY A CA 1
ATOM 2023 C C . GLY A 1 272 ? -10.757 -6.073 -18.546 1.00 62.59 272 GLY A C 1
ATOM 2024 O O . GLY A 1 272 ? -10.904 -5.034 -19.181 1.00 62.59 272 GLY A O 1
ATOM 2025 N N . ARG A 1 273 ? -9.599 -6.391 -17.937 1.00 75.75 273 ARG A N 1
ATOM 2026 C CA . ARG A 1 273 ? -8.355 -5.580 -17.968 1.00 75.75 273 ARG A CA 1
ATOM 2027 C C . ARG A 1 273 ? -8.584 -4.066 -17.812 1.00 75.75 273 ARG A C 1
ATOM 2029 O O . ARG A 1 273 ? -7.967 -3.258 -18.503 1.00 75.75 273 ARG A O 1
ATOM 2036 N N . SER A 1 274 ? -9.505 -3.686 -16.930 1.00 82.69 274 SER A N 1
ATOM 2037 C CA . SER A 1 274 ? -9.865 -2.290 -16.687 1.00 82.69 274 SER A CA 1
ATOM 2038 C C . SER A 1 274 ? -8.742 -1.561 -15.955 1.00 82.69 274 SER A C 1
ATOM 2040 O O . SER A 1 274 ? -8.193 -2.103 -14.994 1.00 82.69 274 SER A O 1
ATOM 2042 N N . LEU A 1 275 ? -8.456 -0.320 -16.352 1.00 88.38 275 LEU A N 1
ATOM 2043 C CA . LEU A 1 275 ? -7.535 0.547 -15.623 1.00 88.38 275 LEU A CA 1
ATOM 2044 C C . LEU A 1 275 ? -8.178 0.990 -14.305 1.00 88.38 275 LEU A C 1
ATOM 2046 O O . LEU A 1 275 ? -9.119 1.782 -14.301 1.00 88.38 275 LEU A O 1
ATOM 2050 N N . GLN A 1 276 ? -7.651 0.504 -13.185 1.00 90.62 276 GLN A N 1
ATOM 2051 C CA . GLN A 1 276 ? -8.034 0.960 -11.852 1.00 90.62 276 GLN A CA 1
ATOM 2052 C C . GLN A 1 276 ? -7.089 2.077 -11.428 1.00 90.62 276 GLN A C 1
ATOM 2054 O O . GLN A 1 276 ? -5.875 1.925 -11.523 1.00 90.62 276 GLN A O 1
ATOM 2059 N N . MET A 1 277 ? -7.627 3.217 -11.001 1.00 91.56 277 MET A N 1
ATOM 2060 C CA . MET A 1 277 ? -6.798 4.301 -10.476 1.00 91.56 277 MET A CA 1
ATOM 2061 C C . MET A 1 277 ? -6.110 3.833 -9.193 1.00 91.56 277 MET A C 1
ATOM 2063 O O . MET A 1 277 ? -6.779 3.370 -8.273 1.00 91.56 277 MET A O 1
ATOM 2067 N N . LEU A 1 278 ? -4.786 3.945 -9.161 1.00 89.81 278 LEU A N 1
ATOM 2068 C CA . LEU A 1 278 ? -3.954 3.569 -8.023 1.00 89.81 278 LEU A CA 1
ATOM 2069 C C . LEU A 1 278 ? -3.532 4.811 -7.231 1.00 89.81 278 LEU A C 1
ATOM 2071 O O . LEU A 1 278 ? -3.671 4.844 -6.014 1.00 89.81 278 LEU A O 1
ATOM 2075 N N . ALA A 1 279 ? -3.043 5.841 -7.925 1.00 89.50 279 ALA A N 1
ATOM 2076 C CA . ALA A 1 279 ? -2.576 7.080 -7.311 1.00 89.50 279 ALA A CA 1
ATOM 2077 C C . ALA A 1 279 ? -2.690 8.269 -8.276 1.00 89.50 279 ALA A C 1
ATOM 2079 O O . ALA A 1 279 ? -2.684 8.095 -9.496 1.00 89.50 279 ALA A O 1
ATOM 2080 N N . THR A 1 280 ? -2.746 9.479 -7.720 1.00 88.50 280 THR A N 1
ATOM 2081 C CA . THR A 1 280 ? -2.548 10.742 -8.448 1.00 88.50 280 THR A CA 1
ATOM 2082 C C . THR A 1 280 ? -1.414 11.494 -7.762 1.00 88.50 280 THR A C 1
ATOM 2084 O O . THR A 1 280 ? -1.439 11.627 -6.541 1.00 88.50 280 THR A O 1
ATOM 2087 N N . LEU A 1 281 ? -0.419 11.947 -8.522 1.00 84.81 281 LEU A N 1
ATOM 2088 C CA . LEU A 1 281 ? 0.704 12.721 -7.993 1.00 84.81 281 LEU A CA 1
ATOM 2089 C C . LEU A 1 281 ? 0.345 14.217 -7.900 1.00 84.81 281 LEU A C 1
ATOM 2091 O O . LEU A 1 281 ? -0.374 14.739 -8.748 1.00 84.81 281 LEU A O 1
ATOM 2095 N N . ASP A 1 282 ? 0.867 14.915 -6.887 1.00 65.44 282 ASP A N 1
ATOM 2096 C CA . ASP A 1 282 ? 0.430 16.267 -6.474 1.00 65.44 282 ASP A CA 1
ATOM 2097 C C . ASP A 1 282 ? 0.810 17.435 -7.422 1.00 65.44 282 ASP A C 1
ATOM 2099 O O . ASP A 1 282 ? 0.495 18.591 -7.143 1.00 65.44 282 ASP A O 1
ATOM 2103 N N . ALA A 1 283 ? 1.479 17.183 -8.549 1.00 62.81 283 ALA A N 1
ATOM 2104 C CA . ALA A 1 283 ? 1.929 18.207 -9.500 1.00 62.81 283 ALA A CA 1
ATOM 2105 C C . ALA A 1 283 ? 1.663 17.747 -10.941 1.00 62.81 283 ALA A C 1
ATOM 2107 O O . ALA A 1 283 ? 1.541 16.539 -11.154 1.00 62.81 283 ALA A O 1
ATOM 2108 N N . PRO A 1 284 ? 1.610 18.648 -11.951 1.00 60.38 284 PRO A N 1
ATOM 2109 C CA . PRO A 1 284 ? 1.641 18.214 -13.344 1.00 60.38 284 PRO A CA 1
ATOM 2110 C C . PRO A 1 284 ? 2.883 17.343 -13.549 1.00 60.38 284 PRO A C 1
ATOM 2112 O O . PRO A 1 284 ? 4.018 17.820 -13.548 1.00 60.38 284 PRO A O 1
ATOM 2115 N N . ALA A 1 285 ? 2.652 16.039 -13.644 1.00 61.62 285 ALA A N 1
ATOM 2116 C CA . ALA A 1 285 ? 3.691 15.043 -13.750 1.00 61.62 285 ALA A CA 1
ATOM 2117 C C . ALA A 1 285 ? 3.563 14.398 -15.119 1.00 61.62 285 ALA A C 1
ATOM 2119 O O . ALA A 1 285 ? 2.611 13.672 -15.400 1.00 61.62 285 ALA A O 1
ATOM 2120 N N . LEU A 1 286 ? 4.524 14.699 -15.988 1.00 70.38 286 LEU A N 1
ATOM 2121 C CA . LEU A 1 286 ? 4.676 13.948 -17.220 1.00 70.38 286 LEU A CA 1
ATOM 2122 C C . LEU A 1 286 ? 5.414 12.661 -16.857 1.00 70.38 286 LEU A C 1
ATOM 2124 O O . LEU A 1 286 ? 6.633 12.668 -16.687 1.00 70.38 286 LEU A O 1
ATOM 2128 N N . LEU A 1 287 ? 4.654 11.583 -16.671 1.00 66.94 287 LEU A N 1
ATOM 2129 C CA . LEU A 1 287 ? 5.196 10.291 -16.262 1.00 66.94 287 LEU A CA 1
ATOM 2130 C C . LEU A 1 287 ? 5.885 9.614 -17.442 1.00 66.94 287 LEU A C 1
ATOM 2132 O O . LEU A 1 287 ? 5.220 8.993 -18.273 1.00 66.94 287 LEU A O 1
ATOM 2136 N N . LEU A 1 288 ? 7.211 9.734 -17.521 1.00 71.38 288 LEU A N 1
ATOM 2137 C CA . LEU A 1 288 ? 7.969 9.192 -18.652 1.00 71.38 288 LEU A CA 1
ATOM 2138 C C . LEU A 1 288 ? 8.420 7.749 -18.442 1.00 71.38 288 LEU A C 1
ATOM 2140 O O . LEU A 1 288 ? 8.378 6.961 -19.383 1.00 71.38 288 LEU A O 1
ATOM 2144 N N . HIS A 1 289 ? 8.829 7.384 -17.227 1.00 87.62 289 HIS A N 1
ATOM 2145 C CA . HIS A 1 289 ? 9.400 6.066 -16.962 1.00 87.62 289 HIS A CA 1
ATOM 2146 C C . HIS A 1 289 ? 8.987 5.538 -15.595 1.00 87.62 289 HIS A C 1
ATOM 2148 O O . HIS A 1 289 ? 8.828 6.290 -14.632 1.00 87.62 289 HIS A O 1
ATOM 2154 N N . MET A 1 290 ? 8.812 4.221 -15.527 1.00 92.75 290 MET A N 1
ATOM 2155 C CA . MET A 1 290 ? 8.424 3.517 -14.316 1.00 92.75 290 MET A CA 1
ATOM 2156 C C . MET A 1 290 ? 9.213 2.218 -14.189 1.00 92.75 290 MET A C 1
ATOM 2158 O O . MET A 1 290 ? 9.518 1.576 -15.193 1.00 92.75 290 MET A O 1
ATOM 2162 N N . ALA A 1 291 ? 9.491 1.807 -12.959 1.00 92.50 291 ALA A N 1
ATOM 2163 C CA . ALA A 1 291 ? 10.033 0.490 -12.647 1.00 92.50 291 ALA A CA 1
ATOM 2164 C C . ALA A 1 291 ? 9.390 -0.036 -11.366 1.00 92.50 291 ALA A C 1
ATOM 2166 O O . ALA A 1 291 ? 9.044 0.740 -10.480 1.00 92.50 291 ALA A O 1
ATOM 2167 N N . VAL A 1 292 ? 9.233 -1.352 -11.262 1.00 90.06 292 VAL A N 1
ATOM 2168 C CA . VAL A 1 292 ? 8.797 -1.993 -10.018 1.00 90.06 292 VAL A CA 1
ATOM 2169 C C . VAL A 1 292 ? 10.008 -2.655 -9.385 1.00 90.06 292 VAL A C 1
ATOM 2171 O O . VAL A 1 292 ? 10.710 -3.415 -10.057 1.00 90.06 292 VAL A O 1
ATOM 2174 N N . ASP A 1 293 ? 10.268 -2.347 -8.118 1.00 86.12 293 ASP A N 1
ATOM 2175 C CA . ASP A 1 293 ? 11.372 -2.956 -7.388 1.00 86.12 293 ASP A CA 1
ATOM 2176 C C . ASP A 1 293 ? 11.034 -4.347 -6.852 1.00 86.12 293 ASP A C 1
ATOM 2178 O O . ASP A 1 293 ? 9.933 -4.884 -7.024 1.00 86.12 293 ASP A O 1
ATOM 2182 N N . GLY A 1 294 ? 12.014 -4.934 -6.171 1.00 75.50 294 GLY A N 1
ATOM 2183 C CA . GLY A 1 294 ? 11.930 -6.287 -5.667 1.00 75.50 294 GLY A CA 1
ATOM 2184 C C . GLY A 1 294 ? 10.745 -6.527 -4.780 1.00 75.50 294 GLY A C 1
ATOM 2185 O O . GLY A 1 294 ? 10.178 -7.592 -4.896 1.00 75.50 294 GLY A O 1
ATOM 2186 N N . GLY A 1 295 ? 10.331 -5.581 -3.938 1.00 75.12 295 GLY A N 1
ATOM 2187 C CA . GLY A 1 295 ? 9.151 -5.797 -3.098 1.00 75.12 295 GLY A CA 1
ATOM 2188 C C . GLY A 1 295 ? 7.928 -5.041 -3.564 1.00 75.12 295 GLY A C 1
ATOM 2189 O O . GLY A 1 295 ? 7.071 -4.698 -2.753 1.00 75.12 295 GLY A O 1
ATOM 2190 N N . GLY A 1 296 ? 7.826 -4.796 -4.864 1.00 81.69 296 GLY A N 1
ATOM 2191 C CA . GLY A 1 296 ? 6.592 -4.319 -5.462 1.00 81.69 296 GLY A CA 1
ATOM 2192 C C . GLY A 1 296 ? 6.338 -2.828 -5.281 1.00 81.69 296 GLY A C 1
ATOM 2193 O O . GLY A 1 296 ? 5.230 -2.392 -5.590 1.00 81.69 296 GLY A O 1
ATOM 2194 N N . TYR A 1 297 ? 7.308 -2.038 -4.804 1.00 85.88 297 TYR A N 1
ATOM 2195 C CA . TYR A 1 297 ? 7.161 -0.585 -4.873 1.00 85.88 297 TYR A CA 1
ATOM 2196 C C . TYR A 1 297 ? 7.323 -0.127 -6.313 1.00 85.88 297 TYR A C 1
ATOM 2198 O O . TYR A 1 297 ? 8.221 -0.569 -7.035 1.00 85.88 297 TYR A O 1
ATOM 2206 N N . LEU A 1 298 ? 6.436 0.768 -6.725 1.00 91.06 298 LEU A N 1
ATOM 2207 C CA . LEU A 1 298 ? 6.478 1.385 -8.036 1.00 91.06 298 LEU A CA 1
ATOM 2208 C C . LEU A 1 298 ? 7.267 2.690 -7.943 1.00 91.06 298 LEU A C 1
ATOM 2210 O O . LEU A 1 298 ? 6.873 3.626 -7.251 1.00 91.06 298 LEU A O 1
ATOM 2214 N N . TRP A 1 299 ? 8.363 2.751 -8.682 1.00 92.12 299 TRP A N 1
ATOM 2215 C CA . TRP A 1 299 ? 9.196 3.928 -8.856 1.00 92.12 299 TRP A CA 1
ATOM 2216 C C . TRP A 1 299 ? 8.763 4.656 -10.119 1.00 92.12 299 TRP A C 1
ATOM 2218 O O . TRP A 1 299 ? 8.625 4.035 -11.173 1.00 92.12 299 TRP A O 1
ATOM 2228 N N . VAL A 1 300 ? 8.531 5.960 -10.011 1.00 91.38 300 VAL A N 1
ATOM 2229 C CA . VAL A 1 300 ? 7.934 6.772 -11.072 1.00 91.38 300 VAL A CA 1
ATOM 2230 C C . VAL A 1 300 ? 8.767 8.031 -11.291 1.00 91.38 300 VAL A C 1
ATOM 2232 O O . VAL A 1 300 ? 8.879 8.873 -10.400 1.00 91.38 300 VAL A O 1
ATOM 2235 N N . ALA A 1 301 ? 9.333 8.171 -12.488 1.00 88.50 301 ALA A N 1
ATOM 2236 C CA . ALA A 1 301 ? 10.111 9.334 -12.895 1.00 88.50 301 ALA A CA 1
ATOM 2237 C C . ALA A 1 301 ? 9.217 10.437 -13.480 1.00 88.50 301 ALA A C 1
ATOM 2239 O O . ALA A 1 301 ? 8.402 10.196 -14.377 1.00 88.50 301 ALA A O 1
ATOM 2240 N N . ASN A 1 302 ? 9.431 11.663 -13.006 1.00 83.19 302 ASN A N 1
ATOM 2241 C CA . ASN A 1 302 ? 8.878 12.903 -13.543 1.00 83.19 302 ASN A CA 1
ATOM 2242 C C . ASN A 1 302 ? 10.073 13.821 -13.870 1.00 83.19 302 ASN A C 1
ATOM 2244 O O . ASN A 1 302 ? 10.685 14.397 -12.983 1.00 83.19 302 ASN A O 1
ATOM 2248 N N . ALA A 1 303 ? 10.547 13.932 -15.102 1.00 67.19 303 ALA A N 1
ATOM 2249 C CA . ALA A 1 303 ? 9.806 14.477 -16.211 1.00 67.19 303 ALA A CA 1
ATOM 2250 C C . ALA A 1 303 ? 9.900 16.010 -16.200 1.00 67.19 303 ALA A C 1
ATOM 2252 O O . ALA A 1 303 ? 10.930 16.614 -16.488 1.00 67.19 303 ALA A O 1
ATOM 2253 N N . VAL A 1 304 ? 8.782 16.634 -15.851 1.00 66.94 304 VAL A N 1
ATOM 2254 C CA . VAL A 1 304 ? 8.569 18.086 -15.882 1.00 66.94 304 VAL A CA 1
ATOM 2255 C C . VAL A 1 304 ? 8.901 18.741 -14.539 1.00 66.94 304 VAL A C 1
ATOM 2257 O O . VAL A 1 304 ? 9.382 19.874 -14.502 1.00 66.94 304 VAL A O 1
ATOM 2260 N N . ALA A 1 305 ? 8.687 18.043 -13.423 1.00 61.47 305 ALA A N 1
ATOM 2261 C CA . ALA A 1 305 ? 9.029 18.557 -12.101 1.00 61.47 305 ALA A CA 1
ATOM 2262 C C . ALA A 1 305 ? 10.502 18.265 -11.783 1.00 61.47 305 ALA A C 1
ATOM 2264 O O . ALA A 1 305 ? 10.778 17.285 -11.106 1.00 61.47 305 ALA A O 1
ATOM 2265 N N . LYS A 1 306 ? 11.427 19.084 -12.310 1.00 65.44 306 LYS A N 1
ATOM 2266 C CA . LYS A 1 306 ? 12.860 19.183 -11.932 1.00 65.44 306 LYS A CA 1
ATOM 2267 C C . LYS A 1 306 ? 13.438 17.965 -11.179 1.00 65.44 306 LYS A C 1
ATOM 2269 O O . LYS A 1 306 ? 13.758 18.053 -9.997 1.00 65.44 306 LYS A O 1
ATOM 2274 N N . GLY A 1 307 ? 13.554 16.822 -11.845 1.00 69.31 307 GLY A N 1
ATOM 2275 C CA . GLY A 1 307 ? 14.248 15.672 -11.268 1.00 69.31 307 GLY A CA 1
ATOM 2276 C C . GLY A 1 307 ? 13.499 14.855 -10.219 1.00 69.31 307 GLY A C 1
ATOM 2277 O O . GLY A 1 307 ? 14.142 14.107 -9.487 1.00 69.31 307 GLY A O 1
ATOM 2278 N N . MET A 1 308 ? 12.173 14.965 -10.115 1.00 84.19 308 MET A N 1
ATOM 2279 C CA . MET A 1 308 ? 11.409 14.246 -9.094 1.00 84.19 308 MET A CA 1
ATOM 2280 C C . MET A 1 308 ? 11.230 12.755 -9.425 1.00 84.19 308 MET A C 1
ATOM 2282 O O . MET A 1 308 ? 10.691 12.380 -10.470 1.00 84.19 308 MET A O 1
ATOM 2286 N N . LEU A 1 309 ? 11.622 11.902 -8.481 1.00 87.75 309 LEU A N 1
ATOM 2287 C CA . LEU A 1 309 ? 11.389 10.461 -8.461 1.00 87.75 309 LEU A CA 1
ATOM 2288 C C . LEU A 1 309 ? 10.422 10.126 -7.321 1.00 87.75 309 LEU A C 1
ATOM 2290 O O . LEU A 1 309 ? 10.714 10.375 -6.150 1.00 87.75 309 LEU A O 1
ATOM 2294 N N . TYR A 1 310 ? 9.268 9.563 -7.656 1.00 88.06 310 TYR A N 1
ATOM 2295 C CA . TYR A 1 310 ? 8.255 9.150 -6.687 1.00 88.06 310 TYR A CA 1
ATOM 2296 C C . TYR A 1 310 ? 8.347 7.654 -6.428 1.00 88.06 310 TYR A C 1
ATOM 2298 O O . TYR A 1 310 ? 8.629 6.877 -7.339 1.00 88.06 310 TYR A O 1
ATOM 2306 N N . VAL A 1 311 ? 8.062 7.252 -5.194 1.00 87.50 311 VAL A N 1
ATOM 2307 C CA . VAL A 1 311 ? 8.003 5.848 -4.785 1.00 87.50 311 VAL A CA 1
ATOM 2308 C C . VAL A 1 311 ? 6.627 5.581 -4.210 1.00 87.50 311 VAL A C 1
ATOM 2310 O O . VAL A 1 311 ? 6.232 6.222 -3.236 1.00 87.50 311 VAL A O 1
ATOM 2313 N N . LEU A 1 312 ? 5.897 4.651 -4.816 1.00 86.25 312 LEU A N 1
ATOM 2314 C CA . LEU A 1 312 ? 4.556 4.258 -4.407 1.00 86.25 312 LEU A CA 1
ATOM 2315 C C . LEU A 1 312 ? 4.567 2.837 -3.840 1.00 86.25 312 LEU A C 1
ATOM 2317 O O . LEU A 1 312 ? 5.225 1.950 -4.387 1.00 86.25 312 LEU A O 1
ATOM 2321 N N . SER A 1 313 ? 3.804 2.606 -2.775 1.00 81.06 313 SER A N 1
ATOM 2322 C CA . SER A 1 313 ? 3.528 1.264 -2.260 1.00 81.06 313 SER A CA 1
ATOM 2323 C C . SER A 1 313 ? 2.725 0.435 -3.281 1.00 81.06 313 SER A C 1
ATOM 2325 O O . SER A 1 313 ? 2.144 1.000 -4.217 1.00 81.06 313 SER A O 1
ATOM 2327 N N . PRO A 1 314 ? 2.593 -0.896 -3.103 1.00 79.38 314 PRO A N 1
ATOM 2328 C CA . PRO A 1 314 ? 1.755 -1.715 -3.979 1.00 79.38 314 PRO A CA 1
ATOM 2329 C C . PRO A 1 314 ? 0.276 -1.288 -3.961 1.00 79.38 314 PRO A C 1
ATOM 2331 O O . PRO A 1 314 ? -0.441 -1.534 -4.933 1.00 79.38 314 PRO A O 1
ATOM 2334 N N . SER A 1 315 ? -0.170 -0.637 -2.877 1.00 79.12 315 SER A N 1
ATOM 2335 C CA . SER A 1 315 ? -1.509 -0.059 -2.715 1.00 79.12 315 SER A CA 1
ATOM 2336 C C . SER A 1 315 ? -1.637 1.383 -3.227 1.00 79.12 315 SER A C 1
ATOM 2338 O O . SER A 1 315 ? -2.735 1.932 -3.207 1.00 79.12 315 SER A O 1
ATOM 2340 N N . GLY A 1 316 ? -0.560 1.981 -3.751 1.00 82.56 316 GLY A N 1
ATOM 2341 C CA . GLY A 1 316 ? -0.579 3.315 -4.360 1.00 82.56 316 GLY A CA 1
ATOM 2342 C C . GLY A 1 316 ? -0.262 4.464 -3.410 1.00 82.56 316 GLY A C 1
ATOM 2343 O O . GLY A 1 316 ? -0.441 5.627 -3.770 1.00 82.56 316 GLY A O 1
ATOM 2344 N N . GLU A 1 317 ? 0.200 4.174 -2.198 1.00 80.12 317 GLU A N 1
ATOM 2345 C CA . GLU A 1 317 ? 0.524 5.203 -1.213 1.00 80.12 317 GLU A CA 1
ATOM 2346 C C . GLU A 1 317 ? 1.916 5.779 -1.470 1.00 80.12 317 GLU A C 1
ATOM 2348 O O . GLU A 1 317 ? 2.863 5.042 -1.729 1.00 80.12 317 GLU A O 1
ATOM 2353 N N . MET A 1 318 ? 2.055 7.105 -1.400 1.00 82.12 318 MET A N 1
ATOM 2354 C CA . MET A 1 318 ? 3.339 7.766 -1.624 1.00 82.12 318 MET A CA 1
ATOM 2355 C C . MET A 1 318 ? 4.286 7.543 -0.438 1.00 82.12 318 MET A C 1
ATOM 2357 O O . MET A 1 318 ? 4.117 8.117 0.638 1.00 82.12 318 MET A O 1
ATOM 2361 N N . MET A 1 319 ? 5.309 6.721 -0.663 1.00 78.25 319 MET A N 1
ATOM 2362 C CA . MET A 1 319 ? 6.342 6.380 0.317 1.00 78.25 319 MET A CA 1
ATOM 2363 C C . MET A 1 319 ? 7.449 7.438 0.367 1.00 78.25 319 MET A C 1
ATOM 2365 O O . MET A 1 319 ? 7.967 7.766 1.437 1.00 78.25 319 MET A O 1
ATOM 2369 N N . ALA A 1 320 ? 7.807 7.983 -0.796 1.00 79.75 320 ALA A N 1
ATOM 2370 C CA . ALA A 1 320 ? 8.809 9.031 -0.929 1.00 79.75 320 ALA A CA 1
ATOM 2371 C C . ALA A 1 320 ? 8.596 9.848 -2.210 1.00 79.75 320 ALA A C 1
ATOM 2373 O O . ALA A 1 320 ? 8.050 9.356 -3.200 1.00 79.75 320 ALA A O 1
ATOM 2374 N N . ALA A 1 321 ? 9.074 11.090 -2.184 1.00 83.31 321 ALA A N 1
ATOM 2375 C CA . ALA A 1 321 ? 9.215 11.958 -3.343 1.00 83.31 321 ALA A CA 1
ATOM 2376 C C . ALA A 1 321 ? 10.604 12.601 -3.261 1.00 83.31 321 ALA A C 1
ATOM 2378 O O . ALA A 1 321 ? 10.895 13.343 -2.323 1.00 83.31 321 ALA A O 1
ATOM 2379 N N . LEU A 1 322 ? 11.478 12.254 -4.198 1.00 83.19 322 LEU A N 1
ATOM 2380 C CA . LEU A 1 322 ? 12.908 12.534 -4.138 1.00 83.19 322 LEU A CA 1
ATOM 2381 C C . LEU A 1 322 ? 13.290 13.476 -5.272 1.00 83.19 322 LEU A C 1
ATOM 2383 O O . LEU A 1 322 ? 13.060 13.150 -6.430 1.00 83.19 322 LEU A O 1
ATOM 2387 N N . SER A 1 323 ? 13.904 14.613 -4.955 1.00 84.00 323 SER A N 1
ATOM 2388 C CA . SER A 1 323 ? 14.512 15.472 -5.972 1.00 84.00 323 SER A CA 1
ATOM 2389 C C . SER A 1 323 ? 15.909 14.943 -6.275 1.00 84.00 323 SER A C 1
ATOM 2391 O O . SER A 1 323 ? 16.795 15.013 -5.422 1.00 84.00 323 SER A O 1
ATOM 2393 N N . LEU A 1 324 ? 16.108 14.402 -7.473 1.00 83.94 324 LEU A N 1
ATOM 2394 C CA . LEU A 1 324 ? 17.415 13.944 -7.925 1.00 83.94 324 LEU A CA 1
ATOM 2395 C C . LEU A 1 324 ? 18.260 15.138 -8.358 1.00 83.94 324 LEU A C 1
ATOM 2397 O O . LEU A 1 324 ? 17.833 15.969 -9.162 1.00 83.94 324 LEU A O 1
ATOM 2401 N N . SER A 1 325 ? 19.475 15.211 -7.829 1.00 80.06 325 SER A N 1
ATOM 2402 C CA . SER A 1 325 ? 20.410 16.282 -8.154 1.00 80.06 325 SER A CA 1
ATOM 2403 C C . SER A 1 325 ? 21.853 15.811 -8.074 1.00 80.06 325 SER A C 1
ATOM 2405 O O . SER A 1 325 ? 22.215 14.921 -7.301 1.00 80.06 325 SER A O 1
ATOM 2407 N N . ARG A 1 326 ? 22.708 16.458 -8.865 1.00 73.81 326 ARG A N 1
ATOM 2408 C CA . ARG A 1 326 ? 24.162 16.336 -8.783 1.00 73.81 326 ARG A CA 1
ATOM 2409 C C . ARG A 1 326 ? 24.731 17.672 -8.322 1.00 73.81 326 ARG A C 1
ATOM 2411 O O . ARG A 1 326 ? 24.999 18.567 -9.123 1.00 73.81 326 ARG A O 1
ATOM 2418 N N . GLY A 1 327 ? 24.916 17.821 -7.013 1.00 74.12 327 GLY A N 1
ATOM 2419 C CA . GLY A 1 327 ? 25.280 19.112 -6.431 1.00 74.12 327 GLY A CA 1
ATOM 2420 C C . GLY A 1 327 ? 24.179 20.143 -6.693 1.00 74.12 327 GLY A C 1
ATOM 2421 O O . GLY A 1 327 ? 23.062 19.970 -6.221 1.00 74.12 327 GLY A O 1
ATOM 2422 N N . ALA A 1 328 ? 24.490 21.195 -7.454 1.00 71.81 328 ALA A N 1
ATOM 2423 C CA . ALA A 1 328 ? 23.532 22.240 -7.832 1.00 71.81 328 ALA A CA 1
ATOM 2424 C C . ALA A 1 328 ? 22.857 22.008 -9.201 1.00 71.81 328 ALA A C 1
ATOM 2426 O O . ALA A 1 328 ? 22.103 22.865 -9.655 1.00 71.81 328 ALA A O 1
ATOM 2427 N N . THR A 1 329 ? 23.162 20.903 -9.890 1.00 77.25 329 THR A N 1
ATOM 2428 C CA . THR A 1 329 ? 22.615 20.601 -11.218 1.00 77.25 329 THR A CA 1
ATOM 2429 C C . THR A 1 329 ? 21.454 19.622 -11.104 1.00 77.25 329 THR A C 1
ATOM 2431 O O . THR A 1 329 ? 21.601 18.549 -10.512 1.00 77.25 329 THR A O 1
ATOM 2434 N N . ASP A 1 330 ? 20.317 19.996 -11.686 1.00 76.06 330 ASP A N 1
ATOM 2435 C CA . ASP A 1 330 ? 19.124 19.155 -11.748 1.00 76.06 330 ASP A CA 1
ATOM 2436 C C . ASP A 1 330 ? 19.372 17.948 -12.673 1.00 76.06 330 ASP A C 1
ATOM 2438 O O . ASP A 1 330 ? 20.021 18.066 -13.718 1.00 76.06 330 ASP A O 1
ATOM 2442 N N . VAL A 1 331 ? 18.855 16.785 -12.276 1.00 82.56 331 VAL A N 1
ATOM 2443 C CA . VAL A 1 331 ? 18.838 15.552 -13.080 1.00 82.56 331 VAL A CA 1
ATOM 2444 C C . VAL A 1 331 ? 17.514 15.482 -13.837 1.00 82.56 331 VAL A C 1
ATOM 2446 O O . VAL A 1 331 ? 16.469 15.799 -13.267 1.00 82.56 331 VAL A O 1
ATOM 2449 N N . LEU A 1 332 ? 17.522 15.032 -15.094 1.00 85.25 332 LEU A N 1
ATOM 2450 C CA . LEU A 1 332 ? 16.295 14.736 -15.838 1.00 85.25 332 LEU A CA 1
ATOM 2451 C C . LEU A 1 332 ? 16.077 13.212 -15.875 1.00 85.25 332 LEU A C 1
ATOM 2453 O O . LEU A 1 332 ? 16.685 12.535 -16.704 1.00 85.25 332 LEU A O 1
ATOM 2457 N N . PRO A 1 333 ? 15.250 12.643 -14.977 1.00 86.50 333 PRO A N 1
ATOM 2458 C CA . PRO A 1 333 ? 15.148 11.201 -14.806 1.00 86.50 333 PRO A CA 1
ATOM 2459 C C . PRO A 1 333 ? 14.480 10.538 -16.014 1.00 86.50 333 PRO A C 1
ATOM 2461 O O . PRO A 1 333 ? 13.346 10.860 -16.375 1.00 86.50 333 PRO A O 1
ATOM 2464 N N . GLY A 1 334 ? 15.208 9.599 -16.610 1.00 85.94 334 GLY A N 1
ATOM 2465 C CA . GLY A 1 334 ? 14.822 8.770 -17.745 1.00 85.94 334 GLY A CA 1
ATOM 2466 C C . GLY A 1 334 ? 14.500 7.337 -17.343 1.00 85.94 334 GLY A C 1
ATOM 2467 O O . GLY A 1 334 ? 13.857 7.100 -16.321 1.00 85.94 334 GLY A O 1
ATOM 2468 N N . GLU A 1 335 ? 14.938 6.377 -18.165 1.00 89.19 335 GLU A N 1
ATOM 2469 C CA . GLU A 1 335 ? 14.693 4.949 -17.938 1.00 89.19 335 GLU A CA 1
ATOM 2470 C C . GLU A 1 335 ? 15.165 4.513 -16.540 1.00 89.19 335 GLU A C 1
ATOM 2472 O O . GLU A 1 335 ? 16.249 4.878 -16.074 1.00 89.19 335 GLU A O 1
ATOM 2477 N N . LEU A 1 336 ? 14.304 3.740 -15.873 1.00 92.88 336 LEU A N 1
ATOM 2478 C CA . LEU A 1 336 ? 14.489 3.242 -14.516 1.00 92.88 336 LEU A CA 1
ATOM 2479 C C . LEU A 1 336 ? 14.732 1.736 -14.560 1.00 92.88 336 LEU A C 1
ATOM 2481 O O . LEU A 1 336 ? 14.008 1.014 -15.249 1.00 92.88 336 LEU A O 1
ATOM 2485 N N . VAL A 1 337 ? 15.696 1.247 -13.783 1.00 91.19 337 VAL A N 1
ATOM 2486 C CA . VAL A 1 337 ? 15.950 -0.192 -13.637 1.00 91.19 337 VAL A CA 1
ATOM 2487 C C . VAL A 1 337 ? 16.199 -0.536 -12.175 1.00 91.19 337 VAL A C 1
ATOM 2489 O O . VAL A 1 337 ? 16.998 0.111 -11.502 1.00 91.19 337 VAL A O 1
ATOM 2492 N N . TRP A 1 338 ? 15.533 -1.576 -11.676 1.00 89.00 338 TRP A N 1
ATOM 2493 C CA . TRP A 1 338 ? 15.782 -2.101 -10.336 1.00 89.00 338 TRP A CA 1
ATOM 2494 C C . TRP A 1 338 ? 16.976 -3.064 -10.336 1.00 89.00 338 TRP A C 1
ATOM 2496 O O . TRP A 1 338 ? 17.015 -4.032 -11.095 1.00 89.00 338 TRP A O 1
ATOM 2506 N N . ASN A 1 339 ? 17.939 -2.801 -9.456 1.00 86.12 339 ASN A N 1
ATOM 2507 C CA . ASN A 1 339 ? 19.078 -3.659 -9.177 1.00 86.12 339 ASN A CA 1
ATOM 2508 C C . ASN A 1 339 ? 18.801 -4.531 -7.953 1.00 86.12 339 ASN A C 1
ATOM 2510 O O . ASN A 1 339 ? 18.930 -4.074 -6.819 1.00 86.12 339 ASN A O 1
ATOM 2514 N N . ALA A 1 340 ? 18.488 -5.804 -8.197 1.00 77.75 340 ALA A N 1
ATOM 2515 C CA . ALA A 1 340 ? 18.152 -6.771 -7.157 1.00 77.75 340 ALA A CA 1
ATOM 2516 C C . ALA A 1 340 ? 19.302 -7.109 -6.197 1.00 77.75 340 ALA A C 1
ATOM 2518 O O . ALA A 1 340 ? 19.038 -7.534 -5.076 1.00 77.75 340 ALA A O 1
ATOM 2519 N N . LYS A 1 341 ? 20.563 -6.936 -6.616 1.00 76.31 341 LYS A N 1
ATOM 2520 C CA . LYS A 1 341 ? 21.734 -7.331 -5.819 1.00 76.31 341 LYS A CA 1
ATOM 2521 C C . LYS A 1 341 ? 21.881 -6.487 -4.553 1.00 76.31 341 LYS A C 1
ATOM 2523 O O . LYS A 1 341 ? 22.079 -7.031 -3.474 1.00 76.31 341 LYS A O 1
ATOM 2528 N N . ASP A 1 342 ? 21.760 -5.175 -4.719 1.00 75.06 342 ASP A N 1
ATOM 2529 C CA . ASP A 1 342 ? 21.941 -4.189 -3.646 1.00 75.06 342 ASP A CA 1
ATOM 2530 C C . ASP A 1 342 ? 20.636 -3.435 -3.347 1.00 75.06 342 ASP A C 1
ATOM 2532 O O . ASP A 1 342 ? 20.627 -2.463 -2.597 1.00 75.06 342 ASP A O 1
ATOM 2536 N N . ASP A 1 343 ? 19.544 -3.877 -3.974 1.00 77.25 343 ASP A N 1
ATOM 2537 C CA . ASP A 1 343 ? 18.194 -3.345 -3.852 1.00 77.25 343 ASP A CA 1
ATOM 2538 C C . ASP A 1 343 ? 18.095 -1.826 -4.048 1.00 77.25 343 ASP A C 1
ATOM 2540 O O . ASP A 1 343 ? 17.578 -1.062 -3.233 1.00 77.25 343 ASP A O 1
ATOM 2544 N N . THR A 1 344 ? 18.640 -1.386 -5.177 1.00 85.12 344 THR A N 1
ATOM 2545 C CA . THR A 1 344 ? 18.691 0.026 -5.567 1.00 85.12 344 THR A CA 1
ATOM 2546 C C . THR A 1 344 ? 17.951 0.240 -6.872 1.00 85.12 344 THR A C 1
ATOM 2548 O O . THR A 1 344 ? 17.804 -0.688 -7.666 1.00 85.12 344 THR A O 1
ATOM 2551 N N . VAL A 1 345 ? 17.493 1.463 -7.120 1.00 90.88 345 VAL A N 1
ATOM 2552 C CA . VAL A 1 345 ? 16.986 1.847 -8.439 1.00 90.88 345 VAL A CA 1
ATOM 2553 C C . VAL A 1 345 ? 18.033 2.695 -9.135 1.00 90.88 345 VAL A C 1
ATOM 2555 O O . VAL A 1 345 ? 18.540 3.669 -8.579 1.00 90.88 345 VAL A O 1
ATOM 2558 N N . LEU A 1 346 ? 18.372 2.285 -10.351 1.00 92.38 346 LEU A N 1
ATOM 2559 C CA . LEU A 1 346 ? 19.227 3.026 -11.257 1.00 92.38 346 LEU A CA 1
ATOM 2560 C C . LEU A 1 346 ? 18.356 3.890 -12.164 1.00 92.38 346 LEU A C 1
ATOM 2562 O O . LEU A 1 346 ? 17.354 3.419 -12.704 1.00 92.38 346 LEU A O 1
ATOM 2566 N N . VAL A 1 347 ? 18.754 5.144 -12.331 1.00 92.00 347 VAL A N 1
ATOM 2567 C CA . VAL A 1 347 ? 18.030 6.159 -13.095 1.00 92.00 347 VAL A CA 1
ATOM 2568 C C . VAL A 1 347 ? 18.973 6.740 -14.132 1.00 92.00 347 VAL A C 1
ATOM 2570 O O . VAL A 1 347 ? 20.016 7.290 -13.774 1.00 92.00 347 VAL A O 1
ATOM 2573 N N . ALA A 1 348 ? 18.626 6.633 -15.410 1.00 90.19 348 ALA A N 1
ATOM 2574 C CA . ALA A 1 348 ? 19.347 7.355 -16.451 1.00 90.19 348 ALA A CA 1
ATOM 2575 C C . ALA A 1 348 ? 19.072 8.858 -16.336 1.00 90.19 348 ALA A C 1
ATOM 2577 O O . ALA A 1 348 ? 17.926 9.267 -16.165 1.00 90.19 348 ALA A O 1
ATOM 2578 N N . ASP A 1 349 ? 20.110 9.681 -16.451 1.00 88.38 349 ASP A N 1
ATOM 2579 C CA . ASP A 1 349 ? 19.951 11.119 -16.637 1.00 88.38 349 ASP A CA 1
ATOM 2580 C C . ASP A 1 349 ? 19.902 11.435 -18.134 1.00 88.38 349 ASP A C 1
ATOM 2582 O O . ASP A 1 349 ? 20.911 11.326 -18.838 1.00 88.38 349 ASP A O 1
ATOM 2586 N N . VAL A 1 350 ? 18.718 11.806 -18.616 1.00 83.31 350 VAL A N 1
ATOM 2587 C CA . VAL A 1 350 ? 18.477 12.194 -20.015 1.00 83.31 350 VAL A CA 1
ATOM 2588 C C . VAL A 1 350 ? 18.996 13.608 -20.286 1.00 83.31 350 VAL A C 1
ATOM 2590 O O . VAL A 1 350 ? 19.206 13.988 -21.434 1.00 83.31 350 VAL A O 1
ATOM 2593 N N . GLY A 1 351 ? 19.223 14.400 -19.236 1.00 78.88 351 GLY A N 1
ATOM 2594 C CA . GLY A 1 351 ? 19.832 15.715 -19.350 1.00 78.88 351 GLY A CA 1
ATOM 2595 C C . GLY A 1 351 ? 21.303 15.615 -19.743 1.00 78.88 351 GLY A C 1
ATOM 2596 O O . GLY A 1 351 ? 21.925 14.557 -19.659 1.00 78.88 351 GLY A O 1
ATOM 2597 N N . ASP A 1 352 ? 21.889 16.749 -20.115 1.00 76.12 352 ASP A N 1
ATOM 2598 C CA . ASP A 1 352 ? 23.270 16.894 -20.600 1.00 76.12 352 ASP A CA 1
ATOM 2599 C C . ASP A 1 352 ? 24.348 16.703 -19.500 1.00 76.12 352 ASP A C 1
ATOM 2601 O O . ASP A 1 352 ? 25.335 17.430 -19.385 1.00 76.12 352 ASP A O 1
ATOM 2605 N N . ASN A 1 353 ? 24.178 15.679 -18.666 1.00 77.38 353 ASN A N 1
ATOM 2606 C CA . ASN A 1 353 ? 25.011 15.348 -17.514 1.00 77.38 353 ASN A CA 1
ATOM 2607 C C . ASN A 1 353 ? 25.776 14.025 -17.697 1.00 77.38 353 ASN A C 1
ATOM 2609 O O . ASN A 1 353 ? 26.853 13.861 -17.106 1.00 77.38 353 ASN A O 1
ATOM 2613 N N . GLY A 1 354 ? 25.236 13.090 -18.493 1.00 78.69 354 GLY A N 1
ATOM 2614 C CA . GLY A 1 354 ? 25.849 11.792 -18.803 1.00 78.69 354 GLY A CA 1
ATOM 2615 C C . GLY A 1 354 ? 26.060 10.905 -17.582 1.00 78.69 354 GLY A C 1
ATOM 2616 O O . GLY A 1 354 ? 27.177 10.421 -17.351 1.00 78.69 354 GLY A O 1
ATOM 2617 N N . ARG A 1 355 ? 25.012 10.735 -16.766 1.00 85.75 355 ARG A N 1
ATOM 2618 C CA . ARG A 1 355 ? 25.068 10.031 -15.477 1.00 85.75 355 ARG A CA 1
ATOM 2619 C C . ARG A 1 355 ? 23.991 8.976 -15.332 1.00 85.75 355 ARG A C 1
ATOM 2621 O O . ARG A 1 355 ? 22.900 9.102 -15.874 1.00 85.75 355 ARG A O 1
ATOM 2628 N N . VAL A 1 356 ? 24.317 7.968 -14.533 1.00 89.94 356 VAL A N 1
ATOM 2629 C CA . VAL A 1 356 ? 23.337 7.062 -13.941 1.00 89.94 356 VAL A CA 1
ATOM 2630 C C . VAL A 1 356 ? 23.281 7.378 -12.452 1.00 89.94 356 VAL A C 1
ATOM 2632 O O . VAL A 1 356 ? 24.310 7.328 -11.779 1.00 89.94 356 VAL A O 1
ATOM 2635 N N . MET A 1 357 ? 22.105 7.731 -11.944 1.00 89.44 357 MET A N 1
ATOM 2636 C CA . MET A 1 357 ? 21.885 7.919 -10.512 1.00 89.44 357 MET A CA 1
ATOM 2637 C C . MET A 1 357 ? 21.515 6.576 -9.895 1.00 89.44 357 MET A C 1
ATOM 2639 O O . MET A 1 357 ? 20.610 5.904 -10.377 1.00 89.44 357 MET A O 1
ATOM 2643 N N . GLN A 1 358 ? 22.189 6.194 -8.822 1.00 90.56 358 GLN A N 1
ATOM 2644 C CA . GLN A 1 358 ? 21.822 5.061 -7.987 1.00 90.56 358 GLN A CA 1
ATOM 2645 C C . GLN A 1 358 ? 21.130 5.584 -6.732 1.00 90.56 358 GLN A C 1
ATOM 2647 O O . GLN A 1 358 ? 21.720 6.348 -5.962 1.00 90.56 358 GLN A O 1
ATOM 2652 N N . VAL A 1 359 ? 19.884 5.160 -6.538 1.00 89.00 359 VAL A N 1
ATOM 2653 C CA . VAL A 1 359 ? 19.014 5.608 -5.451 1.00 89.00 359 VAL A CA 1
ATOM 2654 C C . VAL A 1 359 ? 18.688 4.437 -4.529 1.00 89.00 359 VAL A C 1
ATOM 2656 O O . VAL A 1 359 ? 18.303 3.356 -4.981 1.00 89.00 359 VAL A O 1
ATOM 2659 N N . THR A 1 360 ? 18.819 4.671 -3.226 1.00 82.31 360 THR A N 1
ATOM 2660 C CA . THR A 1 360 ? 18.466 3.729 -2.157 1.00 82.31 360 THR A CA 1
ATOM 2661 C C . THR A 1 360 ? 17.627 4.457 -1.118 1.00 82.31 360 THR A C 1
ATOM 2663 O O . THR A 1 360 ? 17.943 5.590 -0.766 1.00 82.31 360 THR A O 1
ATOM 2666 N N . LEU A 1 361 ? 16.587 3.825 -0.578 1.00 76.44 361 LEU A N 1
ATOM 2667 C CA . LEU A 1 361 ? 15.864 4.381 0.570 1.00 76.44 361 LEU A CA 1
ATOM 2668 C C . LEU A 1 361 ? 16.698 4.178 1.851 1.00 76.44 361 LEU A C 1
ATOM 2670 O O . LEU A 1 361 ? 17.084 3.056 2.174 1.00 76.44 361 LEU A O 1
ATOM 2674 N N . GLU A 1 362 ? 17.012 5.257 2.570 1.00 65.94 362 GLU A N 1
ATOM 2675 C CA . GLU A 1 362 ? 17.752 5.239 3.839 1.00 65.94 362 GLU A CA 1
ATOM 2676 C C . GLU A 1 362 ? 16.844 4.877 5.020 1.00 65.94 362 GLU A C 1
ATOM 2678 O O . GLU A 1 362 ? 15.658 5.201 5.057 1.00 65.94 362 GLU A O 1
ATOM 2683 N N . GLY A 1 363 ? 17.424 4.216 6.027 1.00 51.66 363 GLY A N 1
ATOM 2684 C CA . GLY A 1 363 ? 16.728 3.869 7.270 1.00 51.66 363 GLY A CA 1
ATOM 2685 C C . GLY A 1 363 ? 15.846 2.622 7.194 1.00 51.66 363 GLY A C 1
ATOM 2686 O O . GLY A 1 363 ? 15.223 2.272 8.189 1.00 51.66 363 GLY A O 1
ATOM 2687 N N . VAL A 1 364 ? 15.817 1.918 6.061 1.00 52.97 364 VAL A N 1
ATOM 2688 C CA . VAL A 1 364 ? 14.982 0.731 5.863 1.00 52.97 364 VAL A CA 1
ATOM 2689 C C . VAL A 1 364 ? 15.876 -0.497 5.731 1.00 52.97 364 VAL A C 1
ATOM 2691 O O . VAL A 1 364 ? 16.417 -0.742 4.654 1.00 52.97 364 VAL A O 1
ATOM 2694 N N . PRO A 1 365 ? 16.035 -1.334 6.770 1.00 52.66 365 PRO A N 1
ATOM 2695 C CA . PRO A 1 365 ? 16.293 -2.735 6.516 1.00 52.66 365 PRO A CA 1
ATOM 2696 C C . PRO A 1 365 ? 15.105 -3.210 5.693 1.00 52.66 365 PRO A C 1
ATOM 2698 O O . PRO A 1 365 ? 13.953 -3.158 6.128 1.00 52.66 365 PRO A O 1
ATOM 2701 N N . ILE A 1 366 ? 15.391 -3.555 4.446 1.00 55.34 366 ILE A N 1
ATOM 2702 C CA . ILE A 1 366 ? 14.459 -4.220 3.557 1.00 55.34 366 ILE A CA 1
ATOM 2703 C C . ILE A 1 366 ? 14.140 -5.512 4.296 1.00 55.34 366 ILE A C 1
ATOM 2705 O O . ILE A 1 366 ? 14.963 -6.428 4.326 1.00 55.34 366 ILE A O 1
ATOM 2709 N N . GLY A 1 367 ? 13.009 -5.556 5.009 1.00 56.62 367 GLY A N 1
ATOM 2710 C CA . GLY A 1 367 ? 12.526 -6.812 5.573 1.00 56.62 367 GLY A CA 1
ATOM 2711 C C . GLY A 1 367 ? 12.612 -7.853 4.463 1.00 56.62 367 GLY A C 1
ATOM 2712 O O . GLY A 1 367 ? 12.348 -7.490 3.318 1.00 56.62 367 GLY A O 1
ATOM 2713 N N . PRO A 1 368 ? 13.066 -9.085 4.740 1.00 66.31 368 PRO A N 1
ATOM 2714 C CA . PRO A 1 368 ? 13.478 -9.999 3.687 1.00 66.31 368 PRO A CA 1
ATOM 2715 C C . PRO A 1 368 ? 12.364 -10.101 2.648 1.00 66.31 368 PRO A C 1
ATOM 2717 O O . PRO A 1 368 ? 11.208 -10.331 2.995 1.00 66.31 368 PRO A O 1
ATOM 2720 N N . VAL A 1 369 ? 12.699 -9.854 1.388 1.00 64.50 369 VAL A N 1
ATOM 2721 C CA . VAL A 1 369 ? 11.776 -9.979 0.263 1.00 64.50 369 VAL A CA 1
ATOM 2722 C C . VAL A 1 369 ? 12.269 -11.133 -0.587 1.00 64.50 369 VAL A C 1
ATOM 2724 O O . VAL A 1 369 ? 13.471 -11.271 -0.822 1.00 64.50 369 VAL A O 1
ATOM 2727 N N . GLY A 1 370 ? 11.349 -11.994 -1.003 1.00 62.75 370 GLY A N 1
ATOM 2728 C CA . GLY A 1 370 ? 11.686 -13.108 -1.873 1.00 62.75 370 GLY A CA 1
ATOM 2729 C C . GLY A 1 370 ? 12.080 -12.626 -3.270 1.00 62.75 370 GLY A C 1
ATOM 2730 O O . GLY A 1 370 ? 11.720 -11.521 -3.676 1.00 62.75 370 GLY A O 1
ATOM 2731 N N . PRO A 1 371 ? 12.751 -13.460 -4.079 1.00 57.19 371 PRO A N 1
ATOM 2732 C CA . PRO A 1 371 ? 12.925 -13.191 -5.510 1.00 57.19 371 PRO A CA 1
ATOM 2733 C C . PRO A 1 371 ? 11.589 -12.978 -6.252 1.00 57.19 371 PRO A C 1
ATOM 2735 O O . PRO A 1 371 ? 11.539 -12.289 -7.274 1.00 57.19 371 PRO A O 1
ATOM 2738 N N . ASP A 1 372 ? 10.499 -13.539 -5.713 1.00 60.09 372 ASP A N 1
ATOM 2739 C CA . ASP A 1 372 ? 9.111 -13.376 -6.169 1.00 60.09 372 ASP A CA 1
ATOM 2740 C C . ASP A 1 372 ? 8.465 -12.049 -5.735 1.00 60.09 372 ASP A C 1
ATOM 2742 O O . ASP A 1 372 ? 7.340 -11.745 -6.107 1.00 60.09 372 ASP A O 1
ATOM 2746 N N . GLY A 1 373 ? 9.176 -11.244 -4.954 1.00 58.62 373 GLY A N 1
ATOM 2747 C CA . GLY A 1 373 ? 8.746 -9.944 -4.474 1.00 58.62 373 GLY A CA 1
ATOM 2748 C C . GLY A 1 373 ? 7.736 -9.918 -3.345 1.00 58.62 373 GLY A C 1
ATOM 2749 O O . GLY A 1 373 ? 7.214 -8.851 -3.008 1.00 58.62 373 GLY A O 1
ATOM 2750 N N . LYS A 1 374 ? 7.494 -11.065 -2.714 1.00 71.50 374 LYS A N 1
ATOM 2751 C CA . LYS A 1 374 ? 6.649 -11.135 -1.525 1.00 71.50 374 LYS A CA 1
ATOM 2752 C C . LYS A 1 374 ? 7.434 -10.776 -0.277 1.00 71.50 374 LYS A C 1
ATOM 2754 O O . LYS A 1 374 ? 8.609 -11.125 -0.138 1.00 71.50 374 LYS A O 1
ATOM 2759 N N . ALA A 1 375 ? 6.758 -10.118 0.660 1.00 76.69 375 ALA A N 1
ATOM 2760 C CA . ALA A 1 375 ? 7.297 -9.911 1.992 1.00 76.69 375 ALA A CA 1
ATOM 2761 C C . ALA A 1 375 ? 7.517 -11.266 2.674 1.00 76.69 375 ALA A C 1
ATOM 2763 O O . ALA A 1 375 ? 6.574 -12.022 2.909 1.00 76.69 375 ALA A O 1
ATOM 2764 N N . HIS A 1 376 ? 8.751 -11.553 3.072 1.00 80.50 376 HIS A N 1
ATOM 2765 C CA . HIS A 1 376 ? 9.055 -12.629 4.004 1.00 80.50 376 HIS A CA 1
ATOM 2766 C C . HIS A 1 376 ? 9.021 -12.134 5.448 1.00 80.50 376 HIS A C 1
ATOM 2768 O O . HIS A 1 376 ? 9.859 -12.509 6.269 1.00 80.50 376 HIS A O 1
ATOM 2774 N N . TYR A 1 377 ? 8.016 -11.345 5.799 1.00 83.12 377 TYR A N 1
ATOM 2775 C CA . TYR A 1 377 ? 7.776 -10.921 7.166 1.00 83.12 377 TYR A CA 1
ATOM 2776 C C . TYR A 1 377 ? 6.283 -10.783 7.438 1.00 83.12 377 TYR A C 1
ATOM 2778 O O . TYR A 1 377 ? 5.478 -10.552 6.541 1.00 83.12 377 TYR A O 1
ATOM 2786 N N . THR A 1 378 ? 5.911 -10.915 8.704 1.00 85.75 378 THR A N 1
ATOM 2787 C CA . THR A 1 378 ? 4.568 -10.610 9.189 1.00 85.75 378 THR A CA 1
ATOM 2788 C C . THR A 1 378 ? 4.626 -9.398 10.089 1.00 85.75 378 THR A C 1
ATOM 2790 O O . THR A 1 378 ? 5.517 -9.303 10.932 1.00 85.75 378 THR A O 1
ATOM 2793 N N . ILE A 1 379 ? 3.636 -8.524 9.964 1.00 85.19 379 ILE A N 1
ATOM 2794 C CA . ILE A 1 379 ? 3.408 -7.453 10.929 1.00 85.19 379 ILE A CA 1
ATOM 2795 C C . ILE A 1 379 ? 2.307 -7.898 11.869 1.00 85.19 379 ILE A C 1
ATOM 2797 O O . ILE A 1 379 ? 1.211 -8.221 11.416 1.00 85.19 379 ILE A O 1
ATOM 2801 N N . SER A 1 380 ? 2.571 -7.922 13.163 1.00 82.88 380 SER A N 1
ATOM 2802 C CA . SER A 1 380 ? 1.535 -7.974 14.185 1.00 82.88 380 SER A CA 1
ATOM 2803 C C . SER A 1 380 ? 1.349 -6.584 14.759 1.00 82.88 380 SER A C 1
ATOM 2805 O O . SER A 1 380 ? 2.315 -5.865 14.996 1.00 82.88 380 SER A O 1
ATOM 2807 N N . ALA A 1 381 ? 0.105 -6.235 15.021 1.00 75.81 381 ALA A N 1
ATOM 2808 C CA . ALA A 1 381 ? -0.196 -5.234 16.015 1.00 75.81 381 ALA A CA 1
ATOM 2809 C C . ALA A 1 381 ? -0.811 -5.970 17.197 1.00 75.81 381 ALA A C 1
ATOM 2811 O O . ALA A 1 381 ? -1.581 -6.908 16.979 1.00 75.81 381 ALA A O 1
ATOM 2812 N N . ASN A 1 382 ? -0.494 -5.540 18.412 1.00 70.31 382 ASN A N 1
ATOM 2813 C CA . ASN A 1 382 ? -1.265 -5.905 19.598 1.00 70.31 382 ASN A CA 1
ATOM 2814 C C . ASN A 1 382 ? -2.162 -4.714 19.963 1.00 70.31 382 ASN A C 1
ATOM 2816 O O . ASN A 1 382 ? -1.814 -3.961 20.872 1.00 70.31 382 ASN A O 1
ATOM 2820 N N . PRO A 1 383 ? -3.243 -4.452 19.204 1.00 64.00 383 PRO A N 1
ATOM 2821 C CA . PRO A 1 383 ? -4.212 -3.443 19.578 1.00 64.00 383 PRO A CA 1
ATOM 2822 C C . PRO A 1 383 ? -5.093 -3.982 20.707 1.00 64.00 383 PRO A C 1
ATOM 2824 O O . PRO A 1 383 ? -5.597 -5.102 20.628 1.00 64.00 383 PRO A O 1
ATOM 2827 N N . ASP A 1 384 ? -5.359 -3.154 21.708 1.00 52.97 384 ASP A N 1
ATOM 2828 C CA . ASP A 1 384 ? -6.611 -3.292 22.444 1.00 52.97 384 ASP A CA 1
ATOM 2829 C C . ASP A 1 384 ? -7.771 -2.828 21.547 1.00 52.97 384 ASP A C 1
ATOM 2831 O O . ASP A 1 384 ? -7.602 -1.970 20.674 1.00 52.97 384 ASP A O 1
ATOM 2835 N N . HIS A 1 385 ? -8.971 -3.369 21.764 1.00 59.78 385 HIS A N 1
ATOM 2836 C CA . HIS A 1 385 ? -10.187 -2.732 21.261 1.00 59.78 385 HIS A CA 1
ATOM 2837 C C . HIS A 1 385 ? -10.414 -1.437 22.048 1.00 59.78 385 HIS A C 1
ATOM 2839 O O . HIS A 1 385 ? -10.513 -1.475 23.274 1.00 59.78 385 HIS A O 1
ATOM 2845 N N . GLY A 1 386 ? -10.488 -0.302 21.350 1.00 58.97 386 GLY A N 1
ATOM 2846 C CA . GLY A 1 386 ? -10.608 1.015 21.975 1.00 58.97 386 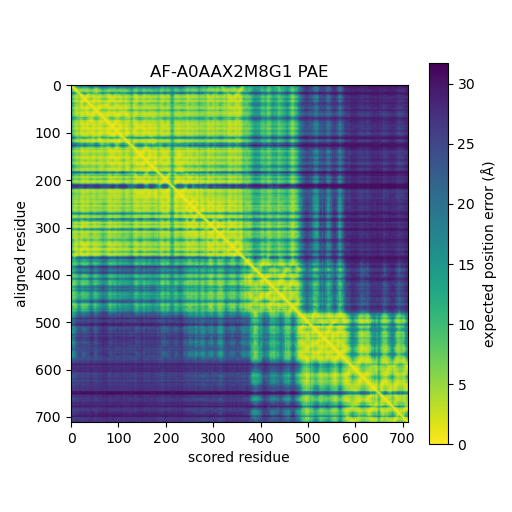GLY A CA 1
ATOM 2847 C C . GLY A 1 386 ? -11.863 1.762 21.537 1.00 58.97 386 GLY A C 1
ATOM 2848 O O . GLY A 1 386 ? -12.173 1.816 20.347 1.00 58.97 386 GLY A O 1
ATOM 2849 N N . THR A 1 387 ? -12.550 2.381 22.494 1.00 65.12 387 THR A N 1
ATOM 2850 C CA . THR A 1 387 ? -13.544 3.431 22.244 1.00 65.12 387 THR A CA 1
ATOM 2851 C C . THR A 1 387 ? -12.960 4.776 22.668 1.00 65.12 387 THR A C 1
ATOM 2853 O O . THR A 1 387 ? -12.215 4.847 23.648 1.00 65.12 387 THR A O 1
ATOM 2856 N N . THR A 1 388 ? -13.242 5.854 21.937 1.00 69.06 388 THR A N 1
ATOM 2857 C CA . THR A 1 388 ? -12.809 7.199 22.351 1.00 69.06 388 THR A CA 1
ATOM 2858 C C . THR A 1 388 ? -13.811 8.281 21.945 1.00 69.06 388 THR A C 1
ATOM 2860 O O . THR A 1 388 ? -14.640 8.090 21.054 1.00 69.06 388 THR A O 1
ATOM 2863 N N . LYS A 1 389 ? -13.743 9.435 22.617 1.00 73.25 389 LYS A N 1
ATOM 2864 C CA . LYS A 1 389 ? -14.584 10.604 22.318 1.00 73.25 389 LYS A CA 1
ATOM 2865 C C . LYS A 1 389 ? -14.069 11.368 21.086 1.00 73.25 389 LYS A C 1
ATOM 2867 O O . LYS A 1 389 ? -12.879 11.263 20.782 1.00 73.25 389 LYS A O 1
ATOM 2872 N N . PRO A 1 390 ? -14.902 12.160 20.382 1.00 75.25 390 PRO A N 1
ATOM 2873 C CA . PRO A 1 390 ? -14.476 12.852 19.176 1.00 75.25 390 PRO A CA 1
ATOM 2874 C C . PRO A 1 390 ? -13.377 13.857 19.537 1.00 75.25 390 PRO A C 1
ATOM 2876 O O . PRO A 1 390 ? -13.461 14.518 20.578 1.00 75.25 390 PRO A O 1
ATOM 2879 N N . GLY A 1 391 ? -12.319 13.910 18.731 1.00 73.25 391 GLY A N 1
ATOM 2880 C CA . GLY A 1 391 ? -11.141 14.747 18.977 1.00 73.25 391 GLY A CA 1
ATOM 2881 C C . GLY A 1 391 ? -10.192 14.267 20.088 1.00 73.25 391 GLY A C 1
ATOM 2882 O O . GLY A 1 391 ? -9.197 14.939 20.358 1.00 73.25 391 GLY A O 1
ATOM 2883 N N . ALA A 1 392 ? -10.451 13.133 20.753 1.00 76.00 392 ALA A N 1
ATOM 2884 C CA . ALA A 1 392 ? -9.537 12.580 21.757 1.00 76.00 392 ALA A CA 1
ATOM 2885 C C . ALA A 1 392 ? -8.536 11.579 21.164 1.00 76.00 392 ALA A C 1
ATOM 2887 O O . ALA A 1 392 ? -8.759 10.980 20.116 1.00 76.00 392 ALA A O 1
ATOM 2888 N N . VAL A 1 393 ? -7.425 11.360 21.867 1.00 74.44 393 VAL A N 1
ATOM 2889 C CA . VAL A 1 393 ? -6.471 10.286 21.549 1.00 74.44 393 VAL A CA 1
ATOM 2890 C C . VAL A 1 393 ? -7.115 8.936 21.890 1.00 74.44 393 VAL A C 1
ATOM 2892 O O . VAL A 1 393 ? -7.784 8.811 22.919 1.00 74.44 393 VAL A O 1
ATOM 2895 N N . PHE A 1 394 ? -6.947 7.923 21.040 1.00 72.25 394 PHE A N 1
ATOM 2896 C CA . PHE A 1 394 ? -7.391 6.565 21.359 1.00 72.25 394 PHE A CA 1
ATOM 2897 C C . PHE A 1 394 ? -6.577 6.025 22.542 1.00 72.25 394 PHE A C 1
ATOM 2899 O O . PHE A 1 394 ? -5.349 5.960 22.491 1.00 72.25 394 PHE A O 1
ATOM 2906 N N . ALA A 1 395 ? -7.266 5.658 23.624 1.00 55.97 395 ALA A N 1
ATOM 2907 C CA . ALA A 1 395 ? -6.631 5.218 24.858 1.00 55.97 395 ALA A CA 1
ATOM 2908 C C . ALA A 1 395 ? -6.122 3.772 24.734 1.00 55.97 395 ALA A C 1
ATOM 2910 O O . ALA A 1 395 ? -6.846 2.823 25.015 1.00 55.97 395 ALA A O 1
ATOM 2911 N N . ALA A 1 396 ? -4.860 3.617 24.341 1.00 60.28 396 ALA A N 1
ATOM 2912 C CA . ALA A 1 396 ? -4.055 2.430 24.617 1.00 60.28 396 ALA A CA 1
ATOM 2913 C C . ALA A 1 396 ? -2.927 2.879 25.565 1.00 60.28 396 ALA A C 1
ATOM 2915 O O . ALA A 1 396 ? -2.082 3.662 25.123 1.00 60.28 396 ALA A O 1
ATOM 2916 N N . PRO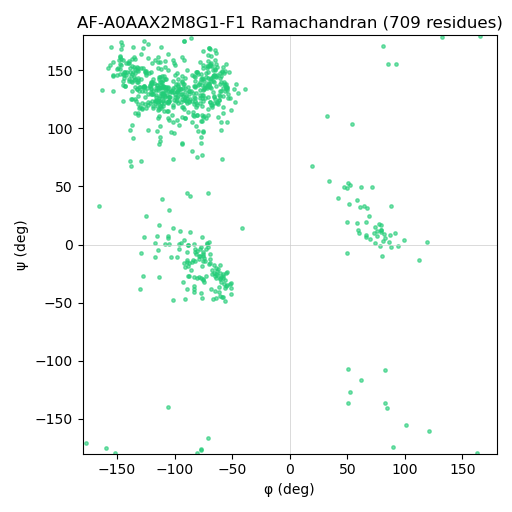 A 1 397 ? -2.902 2.465 26.850 1.00 54.22 397 PRO A N 1
ATOM 2917 C CA . PRO A 1 397 ? -1.940 2.961 27.847 1.00 54.22 397 PRO A CA 1
ATOM 2918 C C . PRO A 1 397 ? -0.473 2.888 27.390 1.00 54.22 397 PRO A C 1
ATOM 2920 O O . PRO A 1 397 ? 0.314 3.790 27.679 1.00 54.22 397 PRO A O 1
ATOM 2923 N N . ASP A 1 398 ? -0.141 1.872 26.588 1.00 61.12 398 ASP A N 1
ATOM 2924 C CA . ASP A 1 398 ? 1.193 1.655 26.017 1.00 61.12 398 ASP A CA 1
ATOM 2925 C C . ASP A 1 398 ? 1.305 2.013 24.517 1.00 61.12 398 ASP A C 1
ATOM 2927 O O . ASP A 1 398 ? 2.392 1.948 23.934 1.00 61.12 398 ASP A O 1
ATOM 2931 N N . GLY A 1 399 ? 0.213 2.475 23.898 1.00 72.06 399 GLY A N 1
ATOM 2932 C CA . GLY A 1 399 ? 0.075 2.699 22.455 1.00 72.06 399 GLY A CA 1
ATOM 2933 C C . GLY A 1 399 ? -0.232 1.423 21.660 1.00 72.06 399 GLY A C 1
ATOM 2934 O O . GLY A 1 399 ? -0.159 0.310 22.175 1.00 72.06 399 GLY A O 1
ATOM 2935 N N . ILE A 1 400 ? -0.555 1.570 20.372 1.00 81.50 400 ILE A N 1
ATOM 2936 C CA . ILE A 1 400 ? -0.686 0.427 19.456 1.00 81.50 400 ILE A CA 1
ATOM 2937 C C . ILE A 1 400 ? 0.728 -0.039 19.103 1.00 81.50 400 ILE A C 1
ATOM 2939 O O . ILE A 1 400 ? 1.441 0.629 18.346 1.00 81.50 400 ILE A O 1
ATOM 2943 N N . LYS A 1 401 ? 1.151 -1.175 19.670 1.00 85.94 401 LYS A N 1
ATOM 2944 C CA . LYS A 1 401 ? 2.473 -1.751 19.404 1.00 85.94 401 LYS A CA 1
ATOM 2945 C C . LYS A 1 401 ? 2.463 -2.519 18.085 1.00 85.94 401 LYS A C 1
ATOM 2947 O O . LYS A 1 401 ? 1.852 -3.582 17.993 1.00 85.94 401 LYS A O 1
ATOM 2952 N N . LEU A 1 402 ? 3.166 -1.992 17.090 1.00 88.19 402 LEU A N 1
ATOM 2953 C CA . LEU A 1 402 ? 3.464 -2.652 15.824 1.00 88.19 402 LEU A CA 1
ATOM 2954 C C . LEU A 1 402 ? 4.793 -3.408 15.948 1.00 88.19 402 LEU A C 1
ATOM 2956 O O . LEU A 1 402 ? 5.814 -2.825 16.306 1.00 88.19 402 LEU A O 1
ATOM 2960 N N . GLU A 1 403 ? 4.801 -4.694 15.624 1.00 89.25 403 GLU A N 1
ATOM 2961 C CA . GLU A 1 403 ? 6.001 -5.531 15.560 1.00 89.25 403 GLU A CA 1
ATOM 2962 C C . GLU A 1 403 ? 6.080 -6.216 14.201 1.00 89.25 403 GLU A C 1
ATOM 2964 O O . GLU A 1 403 ? 5.095 -6.773 13.716 1.00 89.25 403 GLU A O 1
ATOM 2969 N N . ALA A 1 404 ? 7.268 -6.226 13.607 1.00 88.38 404 ALA A N 1
ATOM 2970 C CA . ALA A 1 404 ? 7.549 -6.999 12.411 1.00 88.38 404 ALA A CA 1
ATOM 2971 C C . ALA A 1 404 ? 8.442 -8.185 12.757 1.00 88.38 404 ALA A C 1
ATOM 2973 O O . ALA A 1 404 ? 9.448 -8.045 13.453 1.00 88.38 404 ALA A O 1
ATOM 2974 N N . ARG A 1 405 ? 8.077 -9.364 12.260 1.00 87.50 405 ARG A N 1
ATOM 2975 C CA . ARG A 1 405 ? 8.846 -10.597 12.440 1.00 87.50 405 ARG A CA 1
ATOM 2976 C C . ARG A 1 405 ? 9.126 -11.227 11.099 1.00 87.50 405 ARG A C 1
ATOM 2978 O O . ARG A 1 405 ? 8.227 -11.317 10.265 1.00 87.50 405 ARG A O 1
ATOM 2985 N N . SER A 1 406 ? 10.358 -11.684 10.912 1.00 85.06 406 SER A N 1
ATOM 2986 C CA . SER A 1 406 ? 10.730 -12.475 9.744 1.00 85.06 406 SER A CA 1
ATOM 2987 C C . SER A 1 406 ? 9.838 -13.718 9.638 1.00 85.06 406 SER A C 1
ATOM 2989 O O . SER A 1 406 ? 9.376 -14.267 10.635 1.00 85.06 406 SER A O 1
ATOM 2991 N N . THR A 1 407 ? 9.594 -14.182 8.422 1.00 84.44 407 THR A N 1
ATOM 2992 C CA . THR A 1 407 ? 9.034 -15.517 8.154 1.00 84.44 407 THR A CA 1
ATOM 2993 C C . THR A 1 407 ? 10.124 -16.526 7.803 1.00 84.44 407 THR A C 1
ATOM 2995 O O . THR A 1 407 ? 9.861 -17.725 7.796 1.00 84.44 407 THR A O 1
ATOM 2998 N N . LEU A 1 408 ? 11.351 -16.056 7.565 1.00 77.25 408 LEU A N 1
ATOM 2999 C CA . LEU A 1 408 ? 12.536 -16.886 7.382 1.00 77.25 408 LEU A CA 1
ATOM 3000 C C . LEU A 1 408 ? 13.150 -17.159 8.759 1.00 77.25 408 LEU A C 1
ATOM 3002 O O . LEU A 1 408 ? 13.474 -16.201 9.459 1.00 77.25 408 LEU A O 1
ATOM 3006 N N . ASN A 1 409 ? 13.308 -18.441 9.107 1.00 67.38 409 ASN A N 1
ATOM 3007 C CA . ASN A 1 409 ? 14.067 -18.977 10.252 1.00 67.38 409 ASN A CA 1
ATOM 3008 C C . ASN A 1 409 ? 13.689 -18.399 11.631 1.00 67.38 409 ASN A C 1
ATOM 3010 O O . ASN A 1 409 ? 14.101 -17.301 11.970 1.00 67.38 409 ASN A O 1
ATOM 3014 N N . ASP A 1 410 ? 12.943 -19.144 12.455 1.00 75.56 410 ASP A N 1
ATOM 3015 C CA . ASP A 1 410 ? 12.656 -18.835 13.877 1.00 75.56 410 ASP A CA 1
ATOM 3016 C C . ASP A 1 410 ? 11.927 -17.508 14.181 1.00 75.56 410 ASP A C 1
ATOM 3018 O O . ASP A 1 410 ? 11.758 -17.122 15.337 1.00 75.56 410 ASP A O 1
ATOM 3022 N N . LYS A 1 411 ? 11.430 -16.820 13.148 1.00 84.31 411 LYS A N 1
ATOM 3023 C CA . LYS A 1 411 ? 10.640 -15.579 13.235 1.00 84.31 411 LYS A CA 1
ATOM 3024 C C . LYS A 1 411 ? 11.240 -14.468 14.127 1.00 84.31 411 LYS A C 1
ATOM 3026 O O . LYS A 1 411 ? 10.510 -13.886 14.948 1.00 84.31 411 LYS A O 1
ATOM 3031 N N . PRO A 1 412 ? 12.538 -14.127 13.983 1.00 85.94 412 PRO A N 1
ATOM 3032 C CA . PRO A 1 412 ? 13.151 -13.047 14.740 1.00 85.94 412 PRO A CA 1
ATOM 3033 C C . PRO A 1 412 ? 12.457 -11.710 14.443 1.00 85.94 412 PRO A C 1
ATOM 3035 O O . PRO A 1 412 ? 11.996 -11.494 13.314 1.00 85.94 412 PRO A O 1
ATOM 3038 N N . PRO A 1 413 ? 12.385 -10.799 15.429 1.00 87.00 413 PRO A N 1
ATOM 3039 C CA . PRO A 1 413 ? 11.992 -9.422 15.181 1.00 87.00 413 PRO A CA 1
ATOM 3040 C C . PRO A 1 413 ? 12.944 -8.758 14.189 1.00 87.00 413 PRO A C 1
ATOM 3042 O O . PRO A 1 413 ? 14.160 -8.945 14.254 1.00 87.00 413 PRO A O 1
ATOM 3045 N N . ILE A 1 414 ? 12.389 -7.969 13.281 1.00 84.31 414 ILE A N 1
ATOM 3046 C CA . ILE A 1 414 ? 13.142 -7.246 12.258 1.00 84.31 414 ILE A CA 1
ATOM 3047 C C . ILE A 1 414 ? 12.655 -5.806 12.184 1.00 84.31 414 ILE A C 1
ATOM 3049 O O . ILE A 1 414 ? 11.541 -5.496 12.603 1.00 84.31 414 ILE A O 1
ATOM 3053 N N . ALA A 1 415 ? 13.488 -4.932 11.635 1.00 82.00 415 ALA A N 1
ATOM 3054 C CA . ALA A 1 415 ? 13.071 -3.578 11.320 1.00 82.00 415 ALA A CA 1
ATOM 3055 C C . ALA A 1 415 ? 12.543 -3.498 9.880 1.00 82.00 415 ALA A C 1
ATOM 3057 O O . ALA A 1 415 ? 13.133 -4.112 8.995 1.00 82.00 415 ALA A O 1
ATOM 3058 N N . ILE A 1 416 ? 11.450 -2.764 9.654 1.00 79.38 416 ILE A N 1
ATOM 3059 C CA . ILE A 1 416 ? 10.830 -2.554 8.333 1.00 79.38 416 ILE A CA 1
ATOM 3060 C C . ILE A 1 416 ? 10.182 -1.170 8.238 1.00 79.38 416 ILE A C 1
ATOM 3062 O O . ILE A 1 416 ? 9.693 -0.642 9.236 1.00 79.38 416 ILE A O 1
ATOM 3066 N N . ALA A 1 417 ? 10.110 -0.602 7.036 1.00 77.38 417 ALA A N 1
ATOM 3067 C CA . ALA A 1 417 ? 9.319 0.600 6.778 1.00 77.38 417 ALA A CA 1
ATOM 3068 C C . ALA A 1 417 ? 7.910 0.245 6.301 1.00 77.38 417 ALA A C 1
ATOM 3070 O O . ALA A 1 417 ? 7.732 -0.651 5.473 1.00 77.38 417 ALA A O 1
ATOM 3071 N N . VAL A 1 418 ? 6.922 0.974 6.810 1.00 81.06 418 VAL A N 1
ATOM 3072 C CA . VAL A 1 418 ? 5.507 0.792 6.482 1.00 81.06 418 VAL A CA 1
ATOM 3073 C C . VAL A 1 418 ? 4.811 2.136 6.325 1.00 81.06 418 VAL A C 1
ATOM 3075 O O . VAL A 1 418 ? 5.264 3.147 6.864 1.00 81.06 418 VAL A O 1
ATOM 3078 N N . SER A 1 419 ? 3.693 2.136 5.613 1.00 81.94 419 SER A N 1
ATOM 3079 C CA . SER A 1 419 ? 2.742 3.240 5.591 1.00 81.94 419 SER A CA 1
ATOM 3080 C C . SER A 1 419 ? 1.556 2.899 6.486 1.00 81.94 419 SER A C 1
ATOM 3082 O O . SER A 1 419 ? 1.039 1.781 6.477 1.00 81.94 419 SER A O 1
ATOM 3084 N N . LEU A 1 420 ? 1.160 3.864 7.304 1.00 86.19 420 LEU A N 1
ATOM 3085 C CA . LEU A 1 420 ? -0.029 3.829 8.136 1.00 86.19 420 LEU A CA 1
ATOM 3086 C C . LEU A 1 420 ? -1.102 4.691 7.479 1.00 86.19 420 LEU A C 1
ATOM 3088 O O . LEU A 1 420 ? -0.840 5.850 7.147 1.00 86.19 420 LEU A O 1
ATOM 3092 N N . ARG A 1 421 ? -2.320 4.166 7.369 1.00 87.69 421 ARG A N 1
ATOM 3093 C CA . ARG A 1 421 ? -3.502 4.897 6.902 1.00 87.69 421 ARG A CA 1
ATOM 3094 C C . ARG A 1 421 ? -4.655 4.733 7.876 1.00 87.69 421 ARG A C 1
ATOM 3096 O O . ARG A 1 421 ? -4.870 3.652 8.418 1.00 87.69 421 ARG A O 1
ATOM 3103 N N . VAL A 1 422 ? -5.416 5.802 8.063 1.00 86.75 422 VAL A N 1
ATOM 3104 C CA . VAL A 1 422 ? -6.670 5.793 8.816 1.00 86.75 422 VAL A CA 1
ATOM 3105 C C . VAL A 1 422 ? -7.852 5.748 7.847 1.00 86.75 422 VAL A C 1
ATOM 3107 O O . VAL A 1 422 ? -7.972 6.627 6.995 1.00 86.75 422 VAL A O 1
ATOM 3110 N N . ASP A 1 423 ? -8.726 4.749 7.996 1.00 85.62 423 ASP A N 1
ATOM 3111 C CA . ASP A 1 423 ? -9.923 4.548 7.171 1.00 85.62 423 ASP A CA 1
ATOM 3112 C C . ASP A 1 423 ? -11.214 4.444 8.015 1.00 85.62 423 ASP A C 1
ATOM 3114 O O . ASP A 1 423 ? -11.182 3.889 9.110 1.00 85.62 423 ASP A O 1
ATOM 3118 N N . PRO A 1 424 ? -12.374 4.893 7.501 1.00 78.94 424 PRO A N 1
ATOM 3119 C CA . PRO A 1 424 ? -12.504 5.671 6.276 1.00 78.94 424 PRO A CA 1
ATOM 3120 C C . PRO A 1 424 ? -11.991 7.102 6.504 1.00 78.94 424 PRO A C 1
ATOM 3122 O O . PRO A 1 424 ? -12.131 7.657 7.592 1.00 78.94 424 PRO A O 1
ATOM 3125 N N . ALA A 1 425 ? -11.422 7.721 5.467 1.00 75.12 425 ALA A N 1
ATOM 3126 C CA . ALA A 1 425 ? -10.868 9.079 5.545 1.00 75.12 425 ALA A CA 1
ATOM 3127 C C . ALA A 1 425 ? -11.857 10.116 6.120 1.00 75.12 425 ALA A C 1
ATOM 3129 O O . ALA A 1 425 ? -11.480 11.044 6.833 1.00 75.12 425 ALA A O 1
ATOM 3130 N N . GLU A 1 426 ? -13.144 9.931 5.836 1.00 73.00 426 GLU A N 1
ATOM 3131 C CA . GLU A 1 426 ? -14.247 10.790 6.273 1.00 73.00 426 GLU A CA 1
ATOM 3132 C C . GLU A 1 426 ? -14.630 10.653 7.754 1.00 73.00 426 GLU A C 1
ATOM 3134 O O . GLU A 1 426 ? -15.370 11.498 8.267 1.00 73.00 426 GLU A O 1
ATOM 3139 N N . ALA A 1 427 ? -14.118 9.632 8.452 1.00 71.75 427 ALA A N 1
ATOM 3140 C CA . ALA A 1 427 ? -14.275 9.506 9.898 1.00 71.75 427 ALA A CA 1
ATOM 3141 C C . ALA A 1 427 ? -13.481 10.579 10.662 1.00 71.75 427 ALA A C 1
ATOM 3143 O O . ALA A 1 427 ? -13.752 10.810 11.836 1.00 71.75 427 ALA A O 1
ATOM 3144 N N . GLY A 1 428 ? -12.528 11.250 10.000 1.00 72.31 428 GLY A N 1
ATOM 3145 C CA . GLY A 1 428 ? -11.760 12.365 10.557 1.00 72.31 428 GLY A CA 1
ATOM 3146 C C . GLY A 1 428 ? -10.673 11.961 11.554 1.00 72.31 428 GLY A C 1
ATOM 3147 O O . GLY A 1 428 ? -10.100 12.835 12.186 1.00 72.31 428 GLY A O 1
ATOM 3148 N N . GLY A 1 429 ? -10.397 10.666 11.745 1.00 79.00 429 GLY A N 1
ATOM 3149 C CA . GLY A 1 429 ? -9.297 10.233 12.611 1.00 79.00 429 GLY A CA 1
ATOM 3150 C C . GLY A 1 429 ? -7.942 10.653 12.044 1.00 79.00 429 GLY A C 1
ATOM 3151 O O . GLY A 1 429 ? -7.770 10.677 10.827 1.00 79.00 429 GLY A O 1
ATOM 3152 N N . HIS A 1 430 ? -6.971 10.986 12.892 1.00 83.56 430 HIS A N 1
ATOM 3153 C CA . HIS A 1 430 ? -5.662 11.475 12.444 1.00 83.56 430 HIS A CA 1
ATOM 3154 C C . HIS A 1 430 ? -4.505 10.826 13.209 1.00 83.56 430 HIS A C 1
ATOM 3156 O O . HIS A 1 430 ? -4.619 10.486 14.385 1.00 83.56 430 HIS A O 1
ATOM 3162 N N . LEU A 1 431 ? -3.374 10.673 12.531 1.00 84.38 431 LEU A N 1
ATOM 3163 C CA . LEU A 1 431 ? -2.085 10.258 13.072 1.00 84.38 431 LEU A CA 1
ATOM 3164 C C . LEU A 1 431 ? -1.295 11.527 13.408 1.00 84.38 431 LEU A C 1
ATOM 3166 O O . LEU A 1 431 ? -0.567 12.056 12.565 1.00 84.38 431 LEU A O 1
ATOM 3170 N N . GLY A 1 432 ? -1.485 12.056 14.618 1.00 78.19 432 GLY A N 1
ATOM 3171 C CA . GLY A 1 432 ? -0.866 13.309 15.058 1.00 78.19 432 GLY A CA 1
ATOM 3172 C C . GLY A 1 432 ? -1.057 14.468 14.065 1.00 78.19 432 GLY A C 1
ATOM 3173 O O . GLY A 1 432 ? -2.139 14.668 13.518 1.00 78.19 432 GLY A O 1
ATOM 3174 N N . ALA A 1 433 ? 0.012 15.234 13.821 1.00 70.25 433 ALA A N 1
ATOM 3175 C CA . ALA A 1 433 ? 0.008 16.368 12.888 1.00 70.25 433 ALA A CA 1
ATOM 3176 C C . ALA A 1 433 ? 0.091 15.964 11.399 1.00 70.25 433 ALA A C 1
ATOM 3178 O O . ALA A 1 433 ? -0.096 16.814 10.527 1.00 70.25 433 ALA A O 1
ATOM 3179 N N . ASP A 1 434 ? 0.354 14.688 11.097 1.00 63.09 434 ASP A N 1
ATOM 3180 C CA . ASP A 1 434 ? 0.568 14.190 9.728 1.00 63.09 434 ASP A CA 1
ATOM 3181 C C . ASP A 1 434 ? -0.754 13.924 8.977 1.00 63.09 434 ASP A C 1
ATOM 3183 O O . ASP A 1 434 ? -0.765 13.687 7.767 1.00 63.09 434 ASP A O 1
ATOM 3187 N N . GLY A 1 435 ? -1.891 14.010 9.676 1.00 79.31 435 GLY A N 1
ATOM 3188 C CA . GLY A 1 435 ? -3.226 13.836 9.107 1.00 79.31 435 GLY A CA 1
ATOM 3189 C C . GLY A 1 435 ? -3.624 12.365 8.992 1.00 79.31 435 GLY A C 1
ATOM 3190 O O . GLY A 1 435 ? -3.447 11.588 9.920 1.00 79.31 435 GLY A O 1
ATOM 3191 N N . LEU A 1 436 ? -4.213 11.962 7.866 1.00 83.12 436 LEU A N 1
ATOM 3192 C CA . LEU A 1 436 ? -4.785 10.615 7.686 1.00 83.12 436 LEU A CA 1
ATOM 3193 C C . LEU A 1 436 ? -3.752 9.516 7.398 1.00 83.12 436 LEU A C 1
ATOM 3195 O O . LEU A 1 436 ? -4.111 8.337 7.333 1.00 83.12 436 LEU A O 1
ATOM 3199 N N . ARG A 1 437 ? -2.497 9.893 7.143 1.00 82.88 437 ARG A N 1
ATOM 3200 C CA . ARG A 1 437 ? -1.454 8.992 6.648 1.00 82.88 437 ARG A CA 1
ATOM 3201 C C . ARG A 1 437 ? -0.112 9.312 7.285 1.00 82.88 437 ARG A C 1
ATOM 3203 O O . ARG A 1 437 ? 0.191 10.478 7.517 1.00 82.88 437 ARG A O 1
ATOM 3210 N N . ARG A 1 438 ? 0.707 8.289 7.517 1.00 82.00 438 ARG A N 1
ATOM 3211 C CA . ARG A 1 438 ? 2.067 8.446 8.045 1.00 82.00 438 ARG A CA 1
ATOM 3212 C C . ARG A 1 438 ? 2.960 7.291 7.618 1.00 82.00 438 ARG A C 1
ATOM 3214 O O . ARG A 1 438 ? 2.620 6.139 7.854 1.00 82.00 438 ARG A O 1
ATOM 3221 N N . ASN A 1 439 ? 4.151 7.596 7.116 1.00 79.50 439 ASN A N 1
ATOM 3222 C CA . ASN A 1 439 ? 5.195 6.591 6.929 1.00 79.50 439 ASN A CA 1
ATOM 3223 C C . ASN A 1 439 ? 5.987 6.422 8.230 1.00 79.50 439 ASN A C 1
ATOM 3225 O O . ASN A 1 439 ? 6.395 7.412 8.838 1.00 79.50 439 ASN A O 1
ATOM 3229 N N . VAL A 1 440 ? 6.203 5.181 8.668 1.00 80.19 440 VAL A N 1
ATOM 3230 C CA . VAL A 1 440 ? 6.943 4.874 9.901 1.00 80.19 440 VAL A CA 1
ATOM 3231 C C . VAL A 1 440 ? 7.951 3.751 9.684 1.00 80.19 440 VAL A C 1
ATOM 3233 O O . VAL A 1 440 ? 7.725 2.819 8.912 1.00 80.19 440 VAL A O 1
ATOM 3236 N N . LEU A 1 441 ? 9.063 3.823 10.414 1.00 81.38 441 LEU A N 1
ATOM 3237 C CA . LEU A 1 441 ? 9.992 2.712 10.578 1.00 81.38 441 LEU A CA 1
ATOM 3238 C C . LEU A 1 441 ? 9.583 1.924 11.825 1.00 81.38 441 LEU A C 1
ATOM 3240 O O . LEU A 1 441 ? 9.643 2.451 12.935 1.00 81.38 441 LEU A O 1
ATOM 3244 N N . ILE A 1 442 ? 9.197 0.663 11.652 1.00 84.12 442 ILE A N 1
ATOM 3245 C CA . ILE A 1 442 ? 9.066 -0.288 12.755 1.00 84.12 442 ILE A CA 1
ATOM 3246 C C . ILE A 1 442 ? 10.475 -0.799 13.062 1.00 84.12 442 ILE A C 1
ATOM 3248 O O . ILE A 1 442 ? 11.028 -1.492 12.214 1.00 84.12 442 ILE A O 1
ATOM 3252 N N . PRO A 1 443 ? 11.100 -0.477 14.211 1.00 84.69 443 PRO A N 1
ATOM 3253 C CA . PRO A 1 443 ? 12.385 -1.061 14.582 1.00 84.69 443 PRO A CA 1
ATOM 3254 C C . PRO A 1 443 ? 12.196 -2.509 15.059 1.00 84.69 443 PRO A C 1
ATOM 3256 O O . PRO A 1 443 ? 11.090 -2.910 15.414 1.00 84.69 443 PRO A O 1
ATOM 3259 N N . ALA A 1 444 ? 13.280 -3.286 15.169 1.00 85.50 444 ALA A N 1
ATOM 3260 C CA . ALA A 1 444 ? 13.210 -4.664 15.675 1.00 85.50 444 ALA A CA 1
ATOM 3261 C C . ALA A 1 444 ? 12.618 -4.764 17.100 1.00 85.50 444 ALA A C 1
ATOM 3263 O O . ALA A 1 444 ? 12.039 -5.782 17.460 1.00 85.50 444 ALA A O 1
ATOM 3264 N N . ALA A 1 445 ? 12.711 -3.698 17.903 1.00 84.44 445 ALA A N 1
ATOM 3265 C CA . ALA A 1 445 ? 12.078 -3.614 19.223 1.00 84.44 445 ALA A CA 1
ATOM 3266 C C . ALA A 1 445 ? 10.547 -3.376 19.181 1.00 84.44 445 ALA A C 1
ATOM 3268 O O . ALA A 1 445 ? 9.879 -3.470 20.214 1.00 84.44 445 ALA A O 1
ATOM 3269 N N . GLY A 1 446 ? 9.992 -3.079 18.004 1.00 86.62 446 GLY A N 1
ATOM 3270 C CA . GLY A 1 446 ? 8.611 -2.651 17.796 1.00 86.62 446 GLY A CA 1
ATOM 3271 C C . GLY A 1 446 ? 8.436 -1.128 17.818 1.00 86.62 446 GLY A C 1
ATOM 3272 O O . GLY A 1 446 ? 9.230 -0.393 18.401 1.00 86.62 446 GLY A O 1
ATOM 3273 N N . TYR A 1 447 ? 7.380 -0.652 17.163 1.00 86.81 447 TYR A N 1
ATOM 3274 C CA . TYR A 1 447 ? 6.974 0.753 17.105 1.00 86.81 447 TYR A CA 1
ATOM 3275 C C . TYR A 1 447 ? 5.684 0.951 17.897 1.00 86.81 447 TYR A C 1
ATOM 3277 O O . TYR A 1 447 ? 4.722 0.220 17.687 1.00 86.81 447 TYR A O 1
ATOM 3285 N N . ALA A 1 448 ? 5.649 1.935 18.793 1.00 86.62 448 ALA A N 1
ATOM 3286 C CA . ALA A 1 448 ? 4.456 2.261 19.570 1.00 86.62 448 ALA A CA 1
ATOM 3287 C C . ALA A 1 448 ? 3.777 3.509 18.993 1.00 86.62 448 ALA A C 1
ATOM 3289 O O . ALA A 1 448 ? 4.307 4.615 19.113 1.00 86.62 448 ALA A O 1
ATOM 3290 N N . LEU A 1 449 ? 2.596 3.337 18.398 1.00 86.56 449 LEU A N 1
ATOM 3291 C CA . LEU A 1 449 ? 1.767 4.451 17.946 1.00 86.56 449 LEU A CA 1
ATOM 3292 C C . LEU A 1 449 ? 0.929 4.974 19.120 1.00 86.56 449 LEU A C 1
ATOM 3294 O O . LEU A 1 449 ? 0.060 4.263 19.624 1.00 86.56 449 LEU A O 1
ATOM 3298 N N . LYS A 1 450 ? 1.191 6.209 19.557 1.00 82.75 450 LYS A N 1
ATOM 3299 C CA . LYS A 1 450 ? 0.558 6.817 20.748 1.00 82.75 450 LYS A CA 1
ATOM 3300 C C . LYS A 1 450 ? -0.338 8.015 20.446 1.00 82.75 450 LYS A C 1
ATOM 3302 O O . LYS A 1 450 ? -0.959 8.558 21.349 1.00 82.75 450 LYS A O 1
ATOM 3307 N N . ASP A 1 451 ? -0.383 8.445 19.196 1.00 82.94 451 ASP A N 1
ATOM 3308 C CA . ASP A 1 451 ? -0.992 9.700 18.761 1.00 82.94 451 ASP A CA 1
ATOM 3309 C C . ASP A 1 451 ? -2.050 9.492 17.669 1.00 82.94 451 ASP A C 1
ATOM 3311 O O . ASP A 1 451 ? -2.357 10.406 16.905 1.00 82.94 451 ASP A O 1
ATOM 3315 N N . LEU A 1 452 ? -2.635 8.291 17.607 1.00 84.94 452 LEU A N 1
ATOM 3316 C CA . LEU A 1 452 ? -3.871 8.078 16.866 1.00 84.94 452 LEU A CA 1
ATOM 3317 C C . LEU A 1 452 ? -4.999 8.824 17.590 1.00 84.94 452 LEU A C 1
ATOM 3319 O O . LEU A 1 452 ? -5.301 8.543 18.750 1.00 84.94 452 LEU A O 1
ATOM 3323 N N . THR A 1 453 ? -5.622 9.767 16.899 1.00 79.94 453 THR A N 1
ATOM 3324 C CA . THR A 1 453 ? -6.727 10.591 17.395 1.00 79.94 453 THR A CA 1
ATOM 3325 C C . THR A 1 453 ? -8.020 10.230 16.688 1.00 79.94 453 THR A C 1
ATOM 3327 O O . THR A 1 453 ? -8.032 9.881 15.505 1.00 79.94 453 THR A O 1
ATOM 3330 N N . ALA A 1 454 ? -9.117 10.302 17.429 1.00 77.50 454 ALA A N 1
ATOM 3331 C CA . ALA A 1 454 ? -10.452 10.234 16.882 1.00 77.50 454 ALA A CA 1
ATOM 3332 C C . ALA A 1 454 ? -10.802 11.497 16.109 1.00 77.50 454 ALA A C 1
ATOM 3334 O O . ALA A 1 454 ? -10.479 12.602 16.536 1.00 77.50 454 ALA A O 1
ATOM 3335 N N . GLY A 1 455 ? -11.535 11.319 15.015 1.00 74.12 455 GLY A N 1
ATOM 3336 C CA . GLY A 1 455 ? -12.176 12.422 14.322 1.00 74.12 455 GLY A CA 1
ATOM 3337 C C . GLY A 1 455 ? -13.433 12.926 15.004 1.00 74.12 455 GLY A C 1
ATOM 3338 O O . GLY A 1 455 ? -13.839 12.452 16.063 1.00 74.12 455 GLY A O 1
ATOM 3339 N N . ASP A 1 456 ? -14.069 13.892 14.349 1.00 68.69 456 ASP A N 1
ATOM 3340 C CA . ASP A 1 456 ? -15.199 14.643 14.902 1.00 68.69 456 ASP A CA 1
ATOM 3341 C C . ASP A 1 456 ? -16.552 13.926 14.758 1.00 68.69 456 ASP A C 1
ATOM 3343 O O . ASP A 1 456 ? -17.570 14.395 15.270 1.00 68.69 456 ASP A O 1
ATOM 3347 N N . LYS A 1 457 ? -16.594 12.794 14.044 1.00 66.38 457 LYS A N 1
ATOM 3348 C CA . LYS A 1 457 ? -17.823 12.044 13.750 1.00 66.38 457 LYS A CA 1
ATOM 3349 C C . LYS A 1 457 ? -17.825 10.686 14.442 1.00 66.38 457 LYS A C 1
ATOM 3351 O O . LYS A 1 457 ? -16.797 10.023 14.531 1.00 66.38 457 LYS A O 1
ATOM 3356 N N . GLY A 1 458 ? -19.009 10.256 14.880 1.00 65.81 458 GLY A N 1
ATOM 3357 C CA . GLY A 1 458 ? -19.208 8.956 15.520 1.00 65.81 458 GLY A CA 1
ATOM 3358 C C . GLY A 1 458 ? -19.202 7.803 14.516 1.00 65.81 458 GLY A C 1
ATOM 3359 O O . GLY A 1 458 ? -20.265 7.334 14.117 1.00 65.81 458 GLY A O 1
ATOM 3360 N N . ILE A 1 459 ? -18.019 7.410 14.042 1.00 73.12 459 ILE A N 1
ATOM 3361 C CA . ILE A 1 459 ? -17.816 6.360 13.034 1.00 73.12 459 ILE A CA 1
ATOM 3362 C C . ILE A 1 459 ? -16.681 5.443 13.500 1.00 73.12 459 ILE A C 1
ATOM 3364 O O . ILE A 1 459 ? -15.762 5.869 14.200 1.00 73.12 459 ILE A O 1
ATOM 3368 N N . GLN A 1 460 ? -16.741 4.177 13.095 1.00 79.38 460 GLN A N 1
ATOM 3369 C CA . GLN A 1 460 ? -15.650 3.231 13.283 1.00 79.38 460 GLN A CA 1
ATOM 3370 C C . GLN A 1 460 ? -14.421 3.633 12.458 1.00 79.38 460 GLN A C 1
ATOM 3372 O O . GLN A 1 460 ? -14.504 3.807 11.240 1.00 79.38 460 GLN A O 1
ATOM 3377 N N . VAL A 1 461 ? -13.271 3.708 13.117 1.00 81.12 461 VAL A N 1
ATOM 3378 C CA . VAL A 1 461 ? -11.974 3.989 12.513 1.00 81.12 461 VAL A CA 1
ATOM 3379 C C . VAL A 1 461 ? -11.116 2.732 12.480 1.00 81.12 461 VAL A C 1
ATOM 3381 O O . VAL A 1 461 ? -10.997 2.000 13.461 1.00 81.12 461 VAL A O 1
ATOM 3384 N N . LYS A 1 462 ? -10.473 2.505 11.341 1.00 85.88 462 LYS A N 1
ATOM 3385 C CA . LYS A 1 462 ? -9.514 1.437 11.090 1.00 85.88 462 LYS A CA 1
ATOM 3386 C C . LYS A 1 462 ? -8.140 2.044 10.873 1.00 85.88 462 LYS A C 1
ATOM 3388 O O . LYS A 1 462 ? -7.978 2.909 10.018 1.00 85.88 462 LYS A O 1
ATOM 3393 N N . LEU A 1 463 ? -7.145 1.559 11.604 1.00 85.88 463 LEU A N 1
ATOM 3394 C CA . LEU A 1 463 ? -5.749 1.782 11.247 1.00 85.88 463 LEU A CA 1
ATOM 3395 C C . LEU A 1 463 ? -5.310 0.640 10.339 1.00 85.88 463 LEU A C 1
ATOM 3397 O O . LEU A 1 463 ? -5.398 -0.530 10.719 1.00 85.88 463 LEU A O 1
ATOM 3401 N N . ILE A 1 464 ? -4.831 0.978 9.156 1.00 88.06 464 ILE A N 1
ATOM 3402 C CA . ILE A 1 464 ? -4.317 0.049 8.160 1.00 88.06 464 ILE A CA 1
ATOM 3403 C C . ILE A 1 464 ? -2.814 0.257 8.052 1.00 88.06 464 ILE A C 1
ATOM 3405 O O . ILE A 1 464 ? -2.337 1.388 8.011 1.00 88.06 464 ILE A O 1
ATOM 3409 N N . VAL A 1 465 ? -2.076 -0.844 8.021 1.00 85.81 465 VAL A N 1
ATOM 3410 C CA . VAL A 1 465 ? -0.645 -0.875 7.735 1.00 85.81 465 VAL A CA 1
ATOM 3411 C C . VAL A 1 465 ? -0.461 -1.483 6.354 1.00 85.81 465 VAL A C 1
ATOM 3413 O O . VAL A 1 465 ? -0.932 -2.591 6.099 1.00 85.81 465 VAL A O 1
ATOM 3416 N N . SER A 1 466 ? 0.253 -0.780 5.488 1.00 81.00 466 SER A N 1
ATOM 3417 C CA . SER A 1 466 ? 0.690 -1.258 4.179 1.00 81.00 466 SER A CA 1
ATOM 3418 C C . SER A 1 466 ? 2.216 -1.159 4.087 1.00 81.00 466 SER A C 1
ATOM 3420 O O . SER A 1 466 ? 2.865 -0.463 4.872 1.00 81.00 466 SER A O 1
ATOM 3422 N N . GLY A 1 467 ? 2.837 -1.885 3.165 1.00 76.50 467 GLY A N 1
ATOM 3423 C CA . GLY A 1 467 ? 4.284 -1.820 3.012 1.00 76.50 467 GLY A CA 1
ATOM 3424 C C . GLY A 1 467 ? 4.794 -2.661 1.859 1.00 76.50 467 GLY A C 1
ATOM 3425 O O . GLY A 1 467 ? 4.037 -3.183 1.042 1.00 76.50 467 GLY A O 1
ATOM 3426 N N . ARG A 1 468 ? 6.112 -2.784 1.786 1.00 76.56 468 ARG A N 1
ATOM 3427 C CA . ARG A 1 468 ? 6.792 -3.510 0.719 1.00 76.56 468 ARG A CA 1
ATOM 3428 C C . ARG A 1 468 ? 6.384 -4.985 0.699 1.00 76.56 468 ARG A C 1
ATOM 3430 O O . ARG A 1 468 ? 6.504 -5.668 1.705 1.00 76.56 468 ARG A O 1
ATOM 3437 N N . GLY A 1 469 ? 5.886 -5.482 -0.431 1.00 73.25 469 GLY A N 1
ATOM 3438 C CA . GLY A 1 469 ? 5.428 -6.867 -0.593 1.00 73.25 469 GLY A CA 1
ATOM 3439 C C . GLY A 1 469 ? 4.297 -7.272 0.362 1.00 73.25 469 GLY A C 1
ATOM 3440 O O . GLY A 1 469 ? 4.024 -8.466 0.493 1.00 73.25 469 GLY A O 1
ATOM 3441 N N . LEU A 1 470 ? 3.681 -6.299 1.044 1.00 75.75 470 LEU A N 1
ATOM 3442 C CA . LEU A 1 470 ? 2.677 -6.482 2.080 1.00 75.75 470 LEU A CA 1
ATOM 3443 C C . LEU A 1 470 ? 1.360 -5.857 1.616 1.00 75.75 470 LEU A C 1
ATOM 3445 O O . LEU A 1 470 ? 1.296 -4.667 1.313 1.00 75.75 470 LEU A O 1
ATOM 3449 N N . GLU A 1 471 ? 0.307 -6.666 1.593 1.00 74.31 471 GLU A N 1
ATOM 3450 C CA . GLU A 1 471 ? -1.056 -6.188 1.358 1.00 74.31 471 GLU A CA 1
ATOM 3451 C C . GLU A 1 471 ? -1.565 -5.351 2.541 1.00 74.31 471 GLU A C 1
ATOM 3453 O O . GLU A 1 471 ? -1.111 -5.524 3.674 1.00 74.31 471 GLU A O 1
ATOM 3458 N N . ASP A 1 472 ? -2.531 -4.464 2.283 1.00 79.94 472 ASP A N 1
ATOM 3459 C CA . ASP A 1 472 ? -3.188 -3.661 3.317 1.00 79.94 472 ASP A CA 1
ATOM 3460 C C . ASP A 1 472 ? -3.676 -4.567 4.463 1.00 79.94 472 ASP A C 1
ATOM 3462 O O . ASP A 1 472 ? -4.558 -5.415 4.298 1.00 79.94 472 ASP A O 1
ATOM 3466 N N . LYS A 1 473 ? -3.107 -4.374 5.654 1.00 79.62 473 LYS A N 1
ATOM 3467 C CA . LYS A 1 473 ? -3.468 -5.107 6.863 1.00 79.62 473 LYS A CA 1
ATOM 3468 C C . LYS A 1 473 ? -4.134 -4.167 7.853 1.00 79.62 473 LYS A C 1
ATOM 3470 O O . LYS A 1 473 ? -3.503 -3.245 8.360 1.00 79.62 473 LYS A O 1
ATOM 3475 N N . VAL A 1 474 ? -5.396 -4.429 8.186 1.00 75.88 474 VAL A N 1
ATOM 3476 C CA . VAL A 1 474 ? -6.069 -3.737 9.294 1.00 75.88 474 VAL A CA 1
ATOM 3477 C C . VAL A 1 474 ? -5.408 -4.168 10.603 1.00 75.88 474 VAL A C 1
ATOM 3479 O O . VAL A 1 474 ? -5.371 -5.355 10.926 1.00 75.88 474 VAL A O 1
ATOM 3482 N N . VAL A 1 475 ? -4.861 -3.208 11.341 1.00 76.31 475 VAL A N 1
ATOM 3483 C CA . VAL A 1 475 ? -4.086 -3.436 12.569 1.00 76.31 475 VAL A CA 1
ATOM 3484 C C . VAL A 1 475 ? -4.717 -2.838 13.820 1.00 76.31 475 VAL A C 1
ATOM 3486 O O . VAL A 1 475 ? -4.268 -3.137 14.918 1.00 76.31 475 VAL A O 1
ATOM 3489 N N . PHE A 1 476 ? -5.749 -2.012 13.676 1.00 79.44 476 PHE A N 1
ATOM 3490 C CA . PHE A 1 476 ? -6.590 -1.549 14.776 1.00 79.44 476 PHE A CA 1
ATOM 3491 C C . PHE A 1 476 ? -7.975 -1.208 14.235 1.00 79.44 476 PHE A C 1
ATOM 3493 O O . PHE A 1 476 ? -8.098 -0.715 13.112 1.00 79.44 476 PHE A O 1
ATOM 3500 N N . VAL A 1 477 ? -9.001 -1.474 15.039 1.00 79.44 477 VAL A N 1
ATOM 3501 C CA . VAL A 1 477 ? -10.382 -1.057 14.797 1.00 79.44 477 VAL A CA 1
ATOM 3502 C C . VAL A 1 477 ? -10.890 -0.447 16.096 1.00 79.44 477 VAL A C 1
ATOM 3504 O O . VAL A 1 477 ? -10.889 -1.126 17.124 1.00 79.44 477 VAL A O 1
ATOM 3507 N N . GLY A 1 478 ? -11.293 0.817 16.049 1.00 73.62 478 GLY A N 1
ATOM 3508 C CA . GLY A 1 478 ? -11.828 1.535 17.199 1.00 73.62 478 GLY A CA 1
ATOM 3509 C C . GLY A 1 478 ? -13.101 2.282 16.850 1.00 73.62 478 GLY A C 1
ATOM 3510 O O . GLY A 1 478 ? -13.275 2.721 15.714 1.00 73.62 478 GLY A O 1
ATOM 3511 N N . ASP A 1 479 ? -13.976 2.447 17.835 1.00 72.94 479 ASP A N 1
ATOM 3512 C CA . ASP A 1 479 ? -15.221 3.192 17.673 1.00 72.94 479 ASP A CA 1
ATOM 3513 C C . ASP A 1 479 ? -15.083 4.584 18.299 1.00 72.94 479 ASP A C 1
ATOM 3515 O O . ASP A 1 479 ? -14.596 4.745 19.422 1.00 72.94 479 ASP A O 1
ATOM 3519 N N . ILE A 1 480 ? -15.505 5.606 17.558 1.00 72.62 480 ILE A N 1
ATOM 3520 C CA . ILE A 1 480 ? -15.575 6.981 18.050 1.00 72.62 480 ILE A CA 1
ATOM 3521 C C . ILE A 1 480 ? -17.024 7.270 18.406 1.00 72.62 480 ILE A C 1
ATOM 3523 O O . ILE A 1 480 ? -17.916 7.028 17.595 1.00 72.62 480 ILE A O 1
ATOM 3527 N N . HIS A 1 481 ? -17.279 7.816 19.590 1.00 71.06 481 HIS A N 1
ATOM 3528 C CA . HIS A 1 481 ? -18.633 8.173 20.019 1.00 71.06 481 HIS A CA 1
ATOM 3529 C C . HIS A 1 481 ? -18.658 9.549 20.671 1.00 71.06 481 HIS A C 1
ATOM 3531 O O . HIS A 1 481 ? -17.676 9.949 21.280 1.00 71.06 481 HIS A O 1
ATOM 3537 N N . ALA A 1 482 ? -19.780 10.274 20.631 1.00 74.00 482 ALA A N 1
ATOM 3538 C CA . ALA A 1 482 ? -19.914 11.528 21.384 1.00 74.00 482 ALA A CA 1
ATOM 3539 C C . ALA A 1 482 ? -19.659 11.304 22.895 1.00 74.00 482 ALA A C 1
ATOM 3541 O O . ALA A 1 482 ? -19.980 10.218 23.387 1.00 74.00 482 ALA A O 1
ATOM 3542 N N . PRO A 1 483 ? -19.104 12.273 23.649 1.00 76.75 483 PRO A N 1
ATOM 3543 C CA . PRO A 1 483 ? -18.843 12.095 25.079 1.00 76.75 483 PRO A CA 1
ATOM 3544 C C . PRO A 1 483 ? -20.116 11.725 25.847 1.00 76.75 483 PRO A C 1
ATOM 3546 O O . PRO A 1 483 ? -21.170 12.323 25.618 1.00 76.75 483 PRO A O 1
ATOM 3549 N N . THR A 1 484 ? -20.020 10.768 26.770 1.00 82.25 484 THR A N 1
ATOM 3550 C CA . THR A 1 484 ? -21.123 10.455 27.687 1.00 82.25 484 THR A CA 1
ATOM 3551 C C . THR A 1 484 ? -21.337 11.630 28.641 1.00 82.25 484 THR A C 1
ATOM 3553 O O . THR A 1 484 ? -20.452 11.951 29.432 1.00 82.25 484 THR A O 1
ATOM 3556 N N . THR A 1 485 ? -22.509 12.263 28.612 1.00 85.81 485 THR A N 1
ATOM 3557 C CA . THR A 1 485 ? -22.838 13.364 29.536 1.00 85.81 485 THR A CA 1
ATOM 3558 C C . THR A 1 485 ? -23.442 12.869 30.847 1.00 85.81 485 THR A C 1
ATOM 3560 O O . THR A 1 485 ? -23.335 13.540 31.869 1.00 85.81 485 THR A O 1
ATOM 3563 N N . SER A 1 486 ? -24.098 11.708 30.831 1.00 90.62 486 SER A N 1
ATOM 3564 C CA . SER A 1 486 ? -24.706 11.106 32.019 1.00 90.62 486 SER A CA 1
ATOM 3565 C C . SER A 1 486 ? -24.893 9.601 31.858 1.00 90.62 486 SER A C 1
ATOM 3567 O O . SER A 1 486 ? -25.112 9.119 30.746 1.00 90.62 486 SER A O 1
ATOM 3569 N N . VAL A 1 487 ? -24.878 8.891 32.987 1.00 93.19 487 VAL A N 1
ATOM 3570 C CA . VAL A 1 487 ? -25.282 7.484 33.121 1.00 93.19 487 VAL A CA 1
ATOM 3571 C C . VAL A 1 487 ? -26.432 7.417 34.125 1.00 93.19 487 VAL A C 1
ATOM 3573 O O . VAL A 1 487 ? -26.410 8.129 35.133 1.00 93.19 487 VAL A O 1
ATOM 3576 N N . SER A 1 488 ? -27.437 6.587 33.868 1.00 93.06 488 SER A N 1
ATOM 3577 C CA . SER A 1 488 ? -28.588 6.420 34.761 1.00 93.06 488 SER A CA 1
ATOM 3578 C C . SER A 1 488 ? -29.107 4.989 34.799 1.00 93.06 488 SER A C 1
ATOM 3580 O O . SER A 1 488 ? -29.106 4.296 33.785 1.00 93.06 488 SER A O 1
ATOM 3582 N N . PHE A 1 489 ? -29.603 4.592 35.971 1.00 92.69 489 PHE A N 1
ATOM 3583 C CA . PHE A 1 489 ? -30.407 3.389 36.175 1.00 92.69 489 PHE A CA 1
ATOM 3584 C C . PHE A 1 489 ? -31.892 3.755 36.172 1.00 92.69 489 PHE A C 1
ATOM 3586 O O . PHE A 1 489 ? -32.273 4.758 36.786 1.00 92.69 489 PHE A O 1
ATOM 3593 N N . ASP A 1 490 ? -32.720 2.943 35.526 1.00 89.44 490 ASP A N 1
ATOM 3594 C CA . ASP A 1 490 ? -34.176 3.073 35.553 1.00 89.44 490 ASP A CA 1
ATOM 3595 C C . ASP A 1 490 ? -34.840 1.715 35.840 1.00 89.44 490 ASP A C 1
ATOM 3597 O O . ASP A 1 490 ? -34.719 0.826 35.000 1.00 89.44 490 ASP A O 1
ATOM 3601 N N . PRO A 1 491 ? -35.511 1.526 36.995 1.00 87.81 491 PRO A N 1
ATOM 3602 C CA . PRO A 1 491 ? -35.666 2.490 38.091 1.00 87.81 491 PRO A CA 1
ATOM 3603 C C . PRO A 1 491 ? -34.363 2.732 38.882 1.00 87.81 491 PRO A C 1
ATOM 3605 O O . PRO A 1 491 ? -33.470 1.890 38.928 1.00 87.81 491 PRO A O 1
ATOM 3608 N N . LYS A 1 492 ? -34.267 3.879 39.575 1.00 81.25 492 LYS A N 1
ATOM 3609 C CA . LYS A 1 492 ? -33.068 4.320 40.335 1.00 81.25 492 LYS A CA 1
ATOM 3610 C C . LYS A 1 492 ? -32.779 3.542 41.638 1.00 81.25 492 LYS A C 1
ATOM 3612 O O . LYS A 1 492 ? -31.802 3.848 42.318 1.00 81.25 492 LYS A O 1
ATOM 3617 N N . GLY A 1 493 ? -33.599 2.550 41.989 1.00 74.56 493 GLY A N 1
ATOM 3618 C CA . GLY A 1 493 ? -33.448 1.718 43.191 1.00 74.56 493 GLY A CA 1
ATOM 3619 C C . GLY A 1 493 ? -34.146 2.252 44.458 1.00 74.56 493 GLY A C 1
ATOM 3620 O O . GLY A 1 493 ? -34.872 3.248 44.384 1.00 74.56 493 GLY A O 1
ATOM 3621 N N . PRO A 1 494 ? -33.940 1.593 45.621 1.00 81.88 494 PRO A N 1
ATOM 3622 C CA . PRO A 1 494 ? -33.047 0.445 45.836 1.00 81.88 494 PRO A CA 1
ATOM 3623 C C . PRO A 1 494 ? -33.613 -0.879 45.294 1.00 81.88 494 PRO A C 1
ATOM 3625 O O . PRO A 1 494 ? -34.811 -1.138 45.400 1.00 81.88 494 PRO A O 1
ATOM 3628 N N . LEU A 1 495 ? -32.743 -1.732 44.747 1.00 87.06 495 LEU A N 1
ATOM 3629 C CA . LEU A 1 495 ? -33.079 -3.111 44.370 1.00 87.06 495 LEU A CA 1
ATOM 3630 C C . LEU A 1 495 ? -32.920 -4.012 45.603 1.00 87.06 495 LEU A C 1
ATOM 3632 O O . LEU A 1 495 ? -31.845 -4.037 46.190 1.00 87.06 495 LEU A O 1
ATOM 3636 N N . ARG A 1 496 ? -33.958 -4.744 46.015 1.00 85.94 496 ARG A N 1
ATOM 3637 C CA . ARG A 1 496 ? -33.905 -5.607 47.210 1.00 85.94 496 ARG A CA 1
ATOM 3638 C C . ARG A 1 496 ? -33.671 -7.059 46.822 1.00 85.94 496 ARG A C 1
ATOM 3640 O O . ARG A 1 496 ? -34.393 -7.582 45.979 1.00 85.94 496 ARG A O 1
ATOM 3647 N N . ILE A 1 497 ? -32.696 -7.708 47.454 1.00 88.06 497 ILE A N 1
ATOM 3648 C CA . ILE A 1 497 ? -32.335 -9.106 47.182 1.00 88.06 497 ILE A CA 1
ATOM 3649 C C . ILE A 1 497 ? -32.155 -9.845 48.501 1.00 88.06 497 ILE A C 1
ATOM 3651 O O . ILE A 1 497 ? -31.511 -9.341 49.408 1.00 88.06 497 ILE A O 1
ATOM 3655 N N . VAL A 1 498 ? -32.699 -11.050 48.625 1.00 88.69 498 VAL A N 1
ATOM 3656 C CA . VAL A 1 498 ? -32.548 -11.863 49.840 1.00 88.69 498 VAL A CA 1
ATOM 3657 C C . VAL A 1 498 ? -31.158 -12.509 49.881 1.00 88.69 498 VAL A C 1
ATOM 3659 O O . VAL A 1 498 ? -30.658 -12.944 48.845 1.00 88.69 498 VAL A O 1
ATOM 3662 N N . GLN A 1 499 ? -30.539 -12.611 51.062 1.00 90.38 499 GLN A N 1
ATOM 3663 C CA . GLN A 1 499 ? -29.259 -13.316 51.256 1.00 90.38 499 GLN A CA 1
ATOM 3664 C C . GLN A 1 499 ? -29.223 -14.679 50.538 1.00 90.38 499 GLN A C 1
ATOM 3666 O O . GLN A 1 499 ? -30.121 -15.507 50.703 1.00 90.38 499 GLN A O 1
ATOM 3671 N N . GLY A 1 500 ? -28.160 -14.923 49.768 1.00 85.88 500 GLY A N 1
ATOM 3672 C CA . GLY A 1 500 ? -27.950 -16.177 49.036 1.00 85.88 500 GLY A CA 1
ATOM 3673 C C . GLY A 1 500 ? -28.895 -16.421 47.851 1.00 85.88 500 GLY A C 1
ATOM 3674 O O . GLY A 1 500 ? -28.842 -17.498 47.263 1.00 85.88 500 GLY A O 1
ATOM 3675 N N . GLN A 1 501 ? -29.758 -15.463 47.496 1.00 87.75 501 GLN A N 1
ATOM 3676 C CA . GLN A 1 501 ? -30.652 -15.561 46.339 1.00 87.75 501 GLN A CA 1
ATOM 3677 C C . GLN A 1 501 ? -30.108 -14.794 45.128 1.00 87.75 501 GLN A C 1
ATOM 3679 O O . GLN A 1 501 ? -29.372 -13.812 45.255 1.00 87.75 501 GLN A O 1
ATOM 3684 N N . THR A 1 502 ? -30.526 -15.236 43.941 1.00 86.19 502 THR A N 1
ATOM 3685 C CA . THR A 1 502 ? -30.237 -14.588 42.656 1.00 86.19 502 THR A CA 1
ATOM 3686 C C . THR A 1 502 ? -31.483 -13.894 42.128 1.00 86.19 502 THR A C 1
ATOM 3688 O O . THR A 1 502 ? -32.526 -14.530 41.976 1.00 86.19 502 THR A O 1
ATOM 3691 N N . VAL A 1 503 ? -31.359 -12.618 41.766 1.00 81.88 503 VAL A N 1
ATOM 3692 C CA . VAL A 1 503 ? -32.377 -11.910 40.984 1.00 81.88 503 VAL A CA 1
ATOM 3693 C C . VAL A 1 503 ? -32.018 -12.003 39.511 1.00 81.88 503 VAL A C 1
ATOM 3695 O O . VAL A 1 503 ? -30.962 -11.528 39.081 1.00 81.88 503 VAL A O 1
ATOM 3698 N N . ARG A 1 504 ? -32.908 -12.628 38.736 1.00 76.75 504 ARG A N 1
ATOM 3699 C CA . ARG A 1 504 ? -32.712 -12.806 37.298 1.00 76.75 504 ARG A CA 1
ATOM 3700 C C . ARG A 1 504 ? -32.986 -11.503 36.563 1.00 76.75 504 ARG A C 1
ATOM 3702 O O . ARG A 1 504 ? -34.027 -10.878 36.741 1.00 76.75 504 ARG A O 1
ATOM 3709 N N . SER A 1 505 ? -32.024 -11.127 35.733 1.00 59.78 505 SER A N 1
ATOM 3710 C CA . SER A 1 505 ? -32.034 -9.993 34.815 1.00 59.78 505 SER A CA 1
ATOM 3711 C C . SER A 1 505 ? -32.523 -8.709 35.474 1.00 59.78 505 SER A C 1
ATOM 3713 O O . SER A 1 505 ? -33.410 -8.046 34.941 1.00 59.78 505 SER A O 1
ATOM 3715 N N . SER A 1 506 ? -31.954 -8.400 36.651 1.00 58.22 506 SER A N 1
ATOM 3716 C CA . SER A 1 506 ? -32.077 -7.109 37.350 1.00 58.22 506 SER A CA 1
ATOM 3717 C C . SER A 1 506 ? -33.494 -6.543 37.531 1.00 58.22 506 SER A C 1
ATOM 3719 O O . SER A 1 506 ? -33.659 -5.347 37.755 1.00 58.22 506 SER A O 1
ATOM 3721 N N . GLU A 1 507 ? -34.506 -7.405 37.423 1.00 60.75 507 GLU A N 1
ATOM 3722 C CA . GLU A 1 507 ? -35.948 -7.133 37.473 1.00 60.75 507 GLU A CA 1
ATOM 3723 C C . GLU A 1 507 ? -36.384 -5.785 36.871 1.00 60.75 507 GLU A C 1
ATOM 3725 O O . GLU A 1 507 ? -37.099 -4.995 37.483 1.00 60.75 507 GLU A O 1
ATOM 3730 N N . ASN A 1 508 ? -35.992 -5.569 35.611 1.00 67.88 508 ASN A N 1
ATOM 3731 C CA . ASN A 1 508 ? -36.297 -4.404 34.769 1.00 67.88 508 ASN A CA 1
ATOM 3732 C C . ASN A 1 508 ? -35.460 -3.142 35.014 1.00 67.88 508 ASN A C 1
ATOM 3734 O O . ASN A 1 508 ? -35.788 -2.106 34.440 1.00 67.88 508 ASN A O 1
ATOM 3738 N N . VAL A 1 509 ? -34.355 -3.211 35.764 1.00 87.50 509 VAL A N 1
ATOM 3739 C CA . VAL A 1 509 ? -33.423 -2.076 35.840 1.00 87.50 509 VAL A CA 1
ATOM 3740 C C . VAL A 1 509 ? -32.614 -1.964 34.548 1.00 87.50 509 VAL A C 1
ATOM 3742 O O . VAL A 1 509 ? -31.751 -2.794 34.257 1.00 87.50 509 VAL A O 1
ATOM 3745 N N . ILE A 1 510 ? -32.885 -0.918 33.772 1.00 91.81 510 ILE A N 1
ATOM 3746 C CA . ILE A 1 510 ? -32.173 -0.581 32.539 1.00 91.81 510 ILE A CA 1
ATOM 3747 C C . ILE A 1 510 ? -31.068 0.424 32.853 1.00 91.81 510 ILE A C 1
ATOM 3749 O O . ILE A 1 510 ? -31.289 1.426 33.536 1.00 91.81 510 ILE A O 1
ATOM 3753 N N . VAL A 1 511 ? -29.876 0.178 32.316 1.00 92.12 511 VAL A N 1
ATOM 3754 C CA . VAL A 1 511 ? -28.757 1.123 32.360 1.00 92.12 511 VAL A CA 1
ATOM 3755 C C . VAL A 1 511 ? -28.697 1.900 31.047 1.00 92.12 511 VAL A C 1
ATOM 3757 O O . VAL A 1 511 ? -28.642 1.318 29.967 1.00 92.12 511 VAL A O 1
ATOM 3760 N N . THR A 1 512 ? -28.732 3.228 31.130 1.00 93.25 512 THR A N 1
ATOM 3761 C CA . THR A 1 512 ? -28.751 4.135 29.970 1.00 93.25 512 THR A CA 1
ATOM 3762 C C . THR A 1 512 ? -27.661 5.193 30.059 1.00 93.25 512 THR A C 1
ATOM 3764 O O . THR A 1 512 ? -27.257 5.616 31.144 1.00 93.25 512 THR A O 1
ATOM 3767 N N . THR A 1 513 ? -27.210 5.650 28.894 1.00 90.75 513 THR A N 1
ATOM 3768 C CA . THR A 1 513 ? -26.315 6.799 28.715 1.00 90.75 513 THR A CA 1
ATOM 3769 C C . THR A 1 513 ? -27.024 7.920 27.970 1.00 90.75 513 THR A C 1
ATOM 3771 O O . THR A 1 513 ? -27.964 7.683 27.215 1.00 90.75 513 THR A O 1
ATOM 3774 N N . SER A 1 514 ? -26.538 9.147 28.139 1.00 87.75 514 SER A N 1
ATOM 3775 C CA . SER A 1 514 ? -26.821 10.250 27.219 1.00 87.75 514 SER A CA 1
ATOM 3776 C C . SER A 1 514 ? -25.541 10.598 26.448 1.00 87.75 514 SER A C 1
ATOM 3778 O O . SER A 1 514 ? -24.557 10.971 27.093 1.00 87.75 514 SER A O 1
ATOM 3780 N N . PRO A 1 515 ? -25.525 10.493 25.106 1.00 83.06 515 PRO A N 1
ATOM 3781 C CA . PRO A 1 515 ? -26.583 9.941 24.252 1.00 83.06 515 PRO A CA 1
ATOM 3782 C C . PRO A 1 515 ? -26.752 8.418 24.428 1.00 83.06 515 PRO A C 1
ATOM 3784 O O . PRO A 1 515 ? -25.827 7.721 24.850 1.00 83.06 515 PRO A O 1
ATOM 3787 N N . ASN A 1 516 ? -27.945 7.908 24.107 1.00 81.69 516 ASN A N 1
ATOM 3788 C CA . ASN A 1 516 ? -28.251 6.476 24.126 1.00 81.69 516 ASN A CA 1
ATOM 3789 C C . ASN A 1 516 ? -28.032 5.884 22.726 1.00 81.69 516 ASN A C 1
ATOM 3791 O O . ASN A 1 516 ? -28.949 5.845 21.909 1.00 81.69 516 ASN A O 1
ATOM 3795 N N . ASP A 1 517 ? -26.798 5.484 22.439 1.00 75.94 517 ASP A N 1
ATOM 3796 C CA . ASP A 1 517 ? -26.349 4.957 21.144 1.00 75.94 517 ASP A CA 1
ATOM 3797 C C . ASP A 1 517 ? -25.944 3.473 21.209 1.00 75.94 517 ASP A C 1
ATOM 3799 O O . ASP A 1 517 ? -25.256 2.972 20.323 1.00 75.94 517 ASP A O 1
ATOM 3803 N N . GLY A 1 518 ? -26.353 2.762 22.266 1.00 76.56 518 GLY A N 1
ATOM 3804 C CA . GLY A 1 518 ? -26.032 1.346 22.451 1.00 76.56 518 GLY A CA 1
ATOM 3805 C C . GLY A 1 518 ? -24.576 1.058 22.842 1.00 76.56 518 GLY A C 1
ATOM 3806 O O . GLY A 1 518 ? -24.183 -0.110 22.851 1.00 76.56 518 GLY A O 1
ATOM 3807 N N . ARG A 1 519 ? -23.770 2.077 23.189 1.00 79.94 519 ARG A N 1
ATOM 3808 C CA . ARG A 1 519 ? -22.387 1.890 23.670 1.00 79.94 519 ARG A CA 1
ATOM 3809 C C . ARG A 1 519 ? -22.302 0.959 24.883 1.00 79.94 519 ARG A C 1
ATOM 3811 O O . ARG A 1 519 ? -23.244 0.848 25.665 1.00 79.94 519 ARG A O 1
ATOM 3818 N N . SER A 1 520 ? -21.146 0.327 25.074 1.00 85.19 520 SER A N 1
ATOM 3819 C CA . SER A 1 520 ? -20.883 -0.511 26.248 1.00 85.19 520 SER A CA 1
ATOM 3820 C C . SER A 1 520 ? -20.658 0.334 27.505 1.00 85.19 520 SER A C 1
ATOM 3822 O O . SER A 1 520 ? -19.895 1.293 27.486 1.00 85.19 520 SER A O 1
ATOM 3824 N N . ILE A 1 521 ? -21.248 -0.090 28.617 1.00 86.94 521 ILE A N 1
ATOM 3825 C CA . ILE A 1 521 ? -21.170 0.522 29.944 1.00 86.94 521 ILE A CA 1
ATOM 3826 C C . ILE A 1 521 ? -20.579 -0.519 30.891 1.00 86.94 521 ILE A C 1
ATOM 3828 O O . ILE A 1 521 ? -21.022 -1.670 30.909 1.00 86.94 521 ILE A O 1
ATOM 3832 N N . GLU A 1 522 ? -19.557 -0.139 31.653 1.00 92.00 522 GLU A N 1
ATOM 3833 C CA . GLU A 1 522 ? -18.990 -1.003 32.685 1.00 92.00 522 GLU A CA 1
ATOM 3834 C C . GLU A 1 522 ? -19.842 -0.890 33.948 1.00 92.00 522 GLU A C 1
ATOM 3836 O O . GLU A 1 522 ? -20.092 0.212 34.438 1.00 92.00 522 GLU A O 1
ATOM 3841 N N . VAL A 1 523 ? -20.302 -2.025 34.465 1.00 93.19 523 VAL A N 1
ATOM 3842 C CA . VAL A 1 523 ? -21.030 -2.109 35.730 1.00 93.19 523 VAL A CA 1
ATOM 3843 C C . VAL A 1 523 ? -20.216 -2.926 36.719 1.00 93.19 523 VAL A C 1
ATOM 3845 O O . VAL A 1 523 ? -19.792 -4.038 36.410 1.00 93.19 523 VAL A O 1
ATOM 3848 N N . THR A 1 524 ? -20.004 -2.381 37.910 1.00 94.81 524 THR A N 1
ATOM 3849 C CA . THR A 1 524 ? -19.184 -2.989 38.965 1.00 94.81 524 THR A CA 1
ATOM 3850 C C . THR A 1 524 ? -20.013 -3.117 40.227 1.00 94.81 524 THR A C 1
ATOM 3852 O O . THR A 1 524 ? -20.687 -2.161 40.603 1.00 94.81 524 THR A O 1
ATOM 3855 N N . ILE A 1 525 ? -19.958 -4.264 40.896 1.00 93.56 525 ILE A N 1
ATOM 3856 C CA . ILE A 1 525 ? -20.690 -4.518 42.139 1.00 93.56 525 ILE A CA 1
ATOM 3857 C C . ILE A 1 525 ? -19.732 -4.598 43.331 1.00 93.56 525 ILE A C 1
ATOM 3859 O O . ILE A 1 525 ? -18.643 -5.166 43.246 1.00 93.56 525 ILE A O 1
ATOM 3863 N N . GLY A 1 526 ? -20.115 -3.954 44.434 1.00 90.62 526 GLY A N 1
ATOM 3864 C CA . GLY A 1 526 ? -19.343 -3.918 45.671 1.00 90.62 526 GLY A CA 1
ATOM 3865 C C . GLY A 1 526 ? -19.301 -5.262 46.403 1.00 90.62 526 GLY A C 1
ATOM 3866 O O . GLY A 1 526 ? -20.051 -6.191 46.105 1.00 90.62 526 GLY A O 1
ATOM 3867 N N . ALA A 1 527 ? -18.430 -5.350 47.410 1.00 85.19 527 ALA A N 1
ATOM 3868 C CA . ALA A 1 527 ? -18.311 -6.538 48.249 1.00 85.19 527 ALA A CA 1
ATOM 3869 C C . ALA A 1 527 ? -19.648 -6.874 48.936 1.00 85.19 527 ALA A C 1
ATOM 3871 O O . ALA A 1 527 ? -20.298 -5.994 49.496 1.00 85.19 527 ALA A O 1
ATOM 3872 N N . GLY A 1 528 ? -20.031 -8.154 48.912 1.00 83.81 528 GLY A N 1
ATOM 3873 C CA . GLY A 1 528 ? -21.289 -8.642 49.488 1.00 83.81 528 GLY A CA 1
ATOM 3874 C C . GLY A 1 528 ? -22.303 -9.147 48.459 1.00 83.81 528 GLY A C 1
ATOM 3875 O O . GLY A 1 528 ? -23.227 -9.855 48.842 1.00 83.81 528 GLY A O 1
ATOM 3876 N N . ALA A 1 529 ? -22.109 -8.871 47.168 1.00 91.06 529 ALA A N 1
ATOM 3877 C CA . ALA A 1 529 ? -22.857 -9.475 46.064 1.00 91.06 529 ALA A CA 1
ATOM 3878 C C . ALA A 1 529 ? -21.949 -9.638 44.833 1.00 91.06 529 ALA A C 1
ATOM 3880 O O . ALA A 1 529 ? -20.831 -9.123 44.807 1.00 91.06 529 ALA A O 1
ATOM 3881 N N . TYR A 1 530 ? -22.408 -10.383 43.833 1.00 92.50 530 TYR A N 1
ATOM 3882 C CA . TYR A 1 530 ? -21.673 -10.612 42.588 1.00 92.50 530 TYR A CA 1
ATOM 3883 C C . TYR A 1 530 ? -22.636 -10.787 41.409 1.00 92.50 530 TYR A C 1
ATOM 3885 O O . TYR A 1 530 ? -23.810 -11.118 41.588 1.00 92.50 530 TYR A O 1
ATOM 3893 N N . PHE A 1 531 ? -22.143 -10.564 40.193 1.00 91.75 531 PHE A N 1
ATOM 3894 C CA . PHE A 1 531 ? -22.865 -10.904 38.971 1.00 91.75 531 PHE A CA 1
ATOM 3895 C C . PHE A 1 531 ? -22.732 -12.399 38.666 1.00 91.75 531 PHE A C 1
ATOM 3897 O O . PHE A 1 531 ? -21.688 -13.000 38.925 1.00 91.75 531 PHE A O 1
ATOM 3904 N N . GLY A 1 532 ? -23.772 -12.993 38.079 1.00 84.62 532 GLY A N 1
ATOM 3905 C CA . GLY A 1 532 ? -23.776 -14.416 37.728 1.00 84.62 532 GLY A CA 1
ATOM 3906 C C . GLY A 1 532 ? -24.192 -15.313 38.895 1.00 84.62 532 GLY A C 1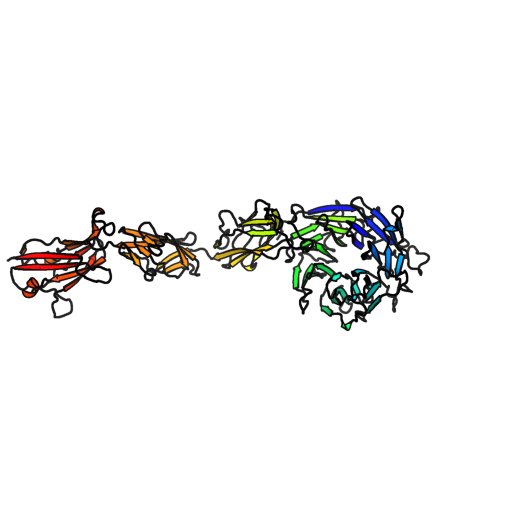
ATOM 3907 O O . GLY A 1 532 ? -25.124 -14.983 39.621 1.00 84.62 532 GLY A O 1
ATOM 3908 N N . ASN A 1 533 ? -23.544 -16.469 39.053 1.00 82.31 533 ASN A N 1
ATOM 3909 C CA . ASN A 1 533 ? -23.884 -17.484 40.059 1.00 82.31 533 ASN A CA 1
ATOM 3910 C C . ASN A 1 533 ? -22.660 -17.886 40.897 1.00 82.31 533 ASN A C 1
ATOM 3912 O O . ASN A 1 533 ? -21.535 -17.529 40.568 1.00 82.31 533 ASN A O 1
ATOM 3916 N N . GLU A 1 534 ? -22.879 -18.623 41.988 1.00 80.38 534 GLU A N 1
ATOM 3917 C CA . GLU A 1 534 ? -21.822 -18.952 42.959 1.00 80.38 534 GLU A CA 1
ATOM 3918 C C . GLU A 1 534 ? -20.648 -19.734 42.348 1.00 80.38 534 GLU A C 1
ATOM 3920 O O . GLU A 1 534 ? -19.515 -19.612 42.803 1.00 80.38 534 GLU A O 1
ATOM 3925 N N . ALA A 1 535 ? -20.899 -20.504 41.284 1.00 82.12 535 ALA A N 1
ATOM 3926 C CA . ALA A 1 535 ? -19.858 -21.235 40.566 1.00 82.12 535 ALA A CA 1
ATOM 3927 C C . ALA A 1 535 ? -18.951 -20.319 39.726 1.00 82.12 535 ALA A C 1
ATOM 3929 O O . ALA A 1 535 ? -17.799 -20.674 39.488 1.00 82.12 535 ALA A O 1
ATOM 3930 N N . ASN A 1 536 ? -19.454 -19.164 39.277 1.00 81.44 536 ASN A N 1
ATOM 3931 C CA . ASN A 1 536 ? -18.722 -18.196 38.458 1.00 81.44 536 ASN A CA 1
ATOM 3932 C C . ASN A 1 536 ? -19.030 -16.758 38.923 1.00 81.44 536 ASN A C 1
ATOM 3934 O O . ASN A 1 536 ? -19.768 -16.042 38.239 1.00 81.44 536 ASN A O 1
ATOM 3938 N N . PRO A 1 537 ? -18.519 -16.336 40.095 1.00 87.75 537 PRO A N 1
ATOM 3939 C CA . PRO A 1 537 ? -18.777 -15.004 40.621 1.00 87.75 537 PRO A CA 1
ATOM 3940 C C . PRO A 1 537 ? -17.957 -13.953 39.864 1.00 87.75 537 PRO A C 1
ATOM 3942 O O . PRO A 1 537 ? -16.735 -14.061 39.754 1.00 87.75 537 PRO A O 1
ATOM 3945 N N . GLU A 1 538 ? -18.618 -12.901 39.386 1.00 90.00 538 GLU A N 1
ATOM 3946 C CA . GLU A 1 538 ? -17.973 -11.775 38.703 1.00 90.00 538 GLU A CA 1
ATOM 3947 C C . GLU A 1 538 ? -18.237 -10.458 39.448 1.00 90.00 538 GLU A C 1
ATOM 3949 O O . GLU A 1 538 ? -19.368 -10.163 39.835 1.00 90.00 538 GLU A O 1
ATOM 3954 N N . SER A 1 539 ? -17.202 -9.637 39.648 1.00 90.75 539 SER A N 1
ATOM 3955 C CA . SER A 1 539 ? -17.327 -8.321 40.298 1.00 90.75 539 SER A CA 1
ATOM 3956 C C . SER A 1 539 ? -17.628 -7.182 39.320 1.00 90.75 539 SER A C 1
ATOM 3958 O O . SER A 1 539 ? -18.050 -6.104 39.743 1.00 90.75 539 SER A O 1
ATOM 3960 N N . ASN A 1 540 ? -17.439 -7.400 38.017 1.00 92.12 540 ASN A N 1
ATOM 3961 C CA . ASN A 1 540 ? -17.759 -6.444 36.965 1.00 92.12 540 ASN A CA 1
ATOM 3962 C C . ASN A 1 540 ? -18.321 -7.134 35.718 1.00 92.12 540 ASN A C 1
ATOM 3964 O O . ASN A 1 540 ? -18.073 -8.313 35.488 1.00 92.12 540 ASN A O 1
ATOM 3968 N N . ARG A 1 541 ? -19.086 -6.387 34.917 1.00 90.88 541 ARG A N 1
ATOM 3969 C CA . ARG A 1 541 ? -19.632 -6.803 33.616 1.00 90.88 541 ARG A CA 1
ATOM 3970 C C . ARG A 1 541 ? -19.726 -5.615 32.662 1.00 90.88 541 ARG A C 1
ATOM 3972 O O . ARG A 1 541 ? -19.729 -4.461 33.082 1.00 90.88 541 ARG A O 1
ATOM 3979 N N . LYS A 1 542 ? -19.849 -5.905 31.366 1.00 90.19 542 LYS A N 1
ATOM 3980 C CA . LYS A 1 542 ? -20.169 -4.918 30.326 1.00 90.19 542 LYS A CA 1
ATOM 3981 C C . LYS A 1 542 ? -21.613 -5.089 29.858 1.00 90.19 542 LYS A C 1
ATOM 3983 O O . LYS A 1 542 ? -22.034 -6.210 29.576 1.00 90.19 542 LYS A O 1
ATOM 3988 N N . VAL A 1 543 ? -22.354 -3.987 29.776 1.00 89.38 543 VAL A N 1
ATOM 3989 C CA . VAL A 1 543 ? -23.774 -3.939 29.386 1.00 89.38 543 VAL A CA 1
ATOM 3990 C C . VAL A 1 543 ? -23.948 -2.871 28.312 1.00 89.38 543 VAL A C 1
ATOM 3992 O O . VAL A 1 543 ? -23.392 -1.788 28.447 1.00 89.38 543 VAL A O 1
ATOM 3995 N N . ALA A 1 544 ? -24.693 -3.141 27.243 1.00 88.94 544 ALA A N 1
ATOM 3996 C CA . ALA A 1 544 ? -24.987 -2.106 26.251 1.00 88.94 544 ALA A CA 1
ATOM 3997 C C . ALA A 1 544 ? -26.005 -1.088 26.796 1.00 88.94 544 ALA A C 1
ATOM 3999 O O . ALA A 1 544 ? -26.924 -1.448 27.531 1.00 88.94 544 ALA A O 1
ATOM 4000 N N . SER A 1 545 ? -25.854 0.182 26.426 1.00 89.00 545 SER A N 1
ATOM 4001 C CA . SER A 1 545 ? -26.798 1.243 26.785 1.00 89.00 545 SER A CA 1
ATOM 4002 C C . SER A 1 545 ? -28.215 0.901 26.320 1.00 89.00 545 SER A C 1
ATOM 4004 O O . SER A 1 545 ? -28.414 0.467 25.186 1.00 89.00 545 SER A O 1
ATOM 4006 N N . GLY A 1 546 ? -29.192 1.058 27.213 1.00 88.19 546 GLY A N 1
ATOM 4007 C CA . GLY A 1 546 ? -30.584 0.668 26.982 1.00 88.19 546 GLY A CA 1
ATOM 4008 C C . GLY A 1 546 ? -30.905 -0.792 27.315 1.00 88.19 546 GLY A C 1
ATOM 4009 O O . GLY A 1 546 ? -32.051 -1.196 27.135 1.00 88.19 546 GLY A O 1
ATOM 4010 N N . MET A 1 547 ? -29.945 -1.572 27.826 1.00 91.06 547 MET A N 1
ATOM 4011 C CA . MET A 1 547 ? -30.163 -2.967 28.222 1.00 91.06 547 MET A CA 1
ATOM 4012 C C . MET A 1 547 ? -30.333 -3.139 29.736 1.00 91.06 547 MET A C 1
ATOM 4014 O O . MET A 1 547 ? -29.900 -2.309 30.541 1.00 91.06 547 MET A O 1
ATOM 4018 N N . HIS A 1 548 ? -30.952 -4.260 30.115 1.00 91.50 548 HIS A N 1
ATOM 4019 C CA . HIS A 1 548 ? -31.076 -4.683 31.506 1.00 91.50 548 HIS A CA 1
ATOM 4020 C C . HIS A 1 548 ? -29.711 -4.972 32.133 1.00 91.50 548 HIS A C 1
ATOM 4022 O O . HIS A 1 548 ? -28.811 -5.520 31.490 1.00 91.50 548 HIS A O 1
ATOM 4028 N N . LEU A 1 549 ? -29.583 -4.647 33.417 1.00 89.62 549 LEU A N 1
ATOM 4029 C CA . LEU A 1 549 ? -28.462 -5.086 34.239 1.00 89.62 549 LEU A CA 1
ATOM 4030 C C . LEU A 1 549 ? -28.382 -6.636 34.278 1.00 89.62 549 LEU A C 1
ATOM 4032 O O . LEU A 1 549 ? -29.419 -7.310 34.218 1.00 89.62 549 LEU A O 1
ATOM 4036 N N . PRO A 1 550 ? -27.177 -7.222 34.414 1.00 89.19 550 PRO A N 1
ATOM 4037 C CA . PRO A 1 550 ? -27.005 -8.667 34.546 1.00 89.19 550 PRO A CA 1
ATOM 4038 C C . PRO A 1 550 ? -27.642 -9.208 35.831 1.00 89.19 550 PRO A C 1
ATOM 4040 O O . PRO A 1 550 ? -27.922 -8.453 36.761 1.00 89.19 550 PRO A O 1
ATOM 4043 N N . ASP A 1 551 ? -27.818 -10.528 35.897 1.00 90.31 551 ASP A N 1
ATOM 4044 C CA . ASP A 1 551 ? -28.247 -11.229 37.110 1.00 90.31 551 ASP A CA 1
ATOM 4045 C C . ASP A 1 551 ? -27.326 -10.884 38.286 1.00 90.31 551 ASP A C 1
ATOM 4047 O O . ASP A 1 551 ? -26.099 -10.993 38.175 1.00 90.31 551 ASP A O 1
ATOM 4051 N N . ILE A 1 552 ? -27.925 -10.493 39.411 1.00 90.88 552 ILE A N 1
ATOM 4052 C CA . ILE A 1 552 ? -27.210 -10.183 40.650 1.00 90.88 552 ILE A CA 1
ATOM 4053 C C . ILE A 1 552 ? -27.530 -11.277 41.661 1.00 90.88 552 ILE A C 1
ATOM 4055 O O . ILE A 1 552 ? -28.697 -11.517 41.977 1.00 90.88 552 ILE A O 1
ATOM 4059 N N . THR A 1 553 ? -26.490 -11.909 42.196 1.00 91.88 553 THR A N 1
ATOM 4060 C CA . THR A 1 553 ? -26.606 -12.845 43.312 1.00 91.88 553 THR A CA 1
ATOM 4061 C C . THR A 1 553 ? -26.095 -12.186 44.581 1.00 91.88 553 THR A C 1
ATOM 4063 O O . THR A 1 553 ? -24.944 -11.745 44.658 1.00 91.88 553 THR A O 1
ATOM 4066 N N . ALA A 1 554 ? -26.965 -12.102 45.586 1.00 90.75 554 ALA A N 1
ATOM 4067 C CA . ALA A 1 554 ? -26.576 -11.627 46.900 1.00 90.75 554 ALA A CA 1
ATOM 4068 C C . ALA A 1 554 ? -25.684 -12.661 47.589 1.00 90.75 554 ALA A C 1
ATOM 4070 O O . ALA A 1 554 ? -25.965 -13.861 47.588 1.00 90.75 554 ALA A O 1
ATOM 4071 N N . GLY A 1 555 ? -24.616 -12.186 48.220 1.00 88.00 555 GLY A N 1
ATOM 4072 C CA . GLY A 1 555 ? -23.793 -13.002 49.096 1.00 88.00 555 GLY A CA 1
ATOM 4073 C C . GLY A 1 555 ? -24.510 -13.346 50.403 1.00 88.00 555 GLY A C 1
ATOM 4074 O O . GLY A 1 555 ? -25.720 -13.177 50.569 1.00 88.00 555 GLY A O 1
ATOM 4075 N N . LYS A 1 556 ? -23.732 -13.838 51.367 1.00 89.81 556 LYS A N 1
ATOM 4076 C CA . LYS A 1 556 ? -24.254 -14.275 52.668 1.00 89.81 556 LYS A CA 1
ATOM 4077 C C . LYS A 1 556 ? -24.453 -13.133 53.662 1.00 89.81 556 LYS A C 1
ATOM 4079 O O . LYS A 1 556 ? -25.116 -13.336 54.665 1.00 89.81 556 LYS A O 1
ATOM 4084 N N . ILE A 1 557 ? -23.894 -11.950 53.418 1.00 91.25 557 ILE A N 1
ATOM 4085 C CA . ILE A 1 557 ? -23.899 -10.837 54.377 1.00 91.25 557 ILE A CA 1
ATOM 4086 C C . ILE A 1 557 ? -25.031 -9.865 54.032 1.00 91.25 557 ILE A C 1
ATOM 4088 O O . ILE A 1 557 ? -25.113 -9.406 52.897 1.00 91.25 557 ILE A O 1
ATOM 4092 N N . ALA A 1 558 ? -25.886 -9.549 55.006 1.00 89.94 558 ALA A N 1
ATOM 4093 C CA . ALA A 1 558 ? -26.952 -8.560 54.862 1.00 89.94 558 ALA A CA 1
ATOM 4094 C C . ALA A 1 558 ? -26.421 -7.121 54.946 1.00 89.94 558 ALA A C 1
ATOM 4096 O O . ALA A 1 558 ? -25.491 -6.828 55.706 1.00 89.94 558 ALA A O 1
ATOM 4097 N N . GLY A 1 559 ? -27.061 -6.220 54.202 1.00 88.25 559 GLY A N 1
ATOM 4098 C CA . GLY A 1 559 ? -26.735 -4.797 54.146 1.00 88.25 559 GLY A CA 1
ATOM 4099 C C . GLY A 1 559 ? -26.650 -4.239 52.720 1.00 88.25 559 GLY A C 1
ATOM 4100 O O . GLY A 1 559 ? -26.818 -4.973 51.743 1.00 88.25 559 GLY A O 1
ATOM 4101 N N . PRO A 1 560 ? -26.381 -2.930 52.584 1.00 90.12 560 PRO A N 1
ATOM 4102 C CA . PRO A 1 560 ? -26.326 -2.272 51.287 1.00 90.12 560 PRO A CA 1
ATOM 4103 C C . PRO A 1 560 ? -25.042 -2.621 50.526 1.00 90.12 560 PRO A C 1
ATOM 4105 O O . PRO A 1 560 ? -23.933 -2.510 51.052 1.00 90.12 560 PRO A O 1
ATOM 4108 N N . VAL A 1 561 ? -25.199 -2.952 49.250 1.00 91.50 561 VAL A N 1
ATOM 4109 C CA . VAL A 1 561 ? -24.139 -3.140 48.258 1.00 91.50 561 VAL A CA 1
ATOM 4110 C C . VAL A 1 561 ? -24.352 -2.133 47.128 1.00 91.50 561 VAL A C 1
ATOM 4112 O O . VAL A 1 561 ? -25.480 -1.865 46.724 1.00 91.50 561 VAL A O 1
ATOM 4115 N N . LEU A 1 562 ? -23.276 -1.541 46.608 1.00 93.06 562 LEU A N 1
ATOM 4116 C CA . LEU A 1 562 ? -23.356 -0.580 45.505 1.00 93.06 562 LEU A CA 1
ATOM 4117 C C . LEU A 1 562 ? -23.050 -1.254 44.172 1.00 93.06 562 LEU A C 1
ATOM 4119 O O . LEU A 1 562 ? -22.022 -1.914 44.035 1.00 93.06 562 LEU A O 1
ATOM 4123 N N . VAL A 1 563 ? -23.912 -1.025 43.185 1.00 93.31 563 VAL A N 1
ATOM 4124 C CA . VAL A 1 563 ? -23.623 -1.264 41.771 1.00 93.31 563 VAL A CA 1
ATOM 4125 C C . VAL A 1 563 ? -23.304 0.081 41.130 1.00 93.31 563 VAL A C 1
ATOM 4127 O O . VAL A 1 563 ? -24.144 0.972 41.104 1.00 93.31 563 VAL A O 1
ATOM 4130 N N . THR A 1 564 ? -22.096 0.249 40.609 1.00 94.75 564 THR A N 1
ATOM 4131 C CA . THR A 1 564 ? -21.668 1.479 39.937 1.00 94.75 564 THR A CA 1
ATOM 4132 C C . THR A 1 564 ? -21.633 1.241 38.438 1.00 94.75 564 THR A C 1
ATOM 4134 O O . THR A 1 564 ? -20.930 0.342 37.988 1.00 94.75 564 THR A O 1
ATOM 4137 N N . ALA A 1 565 ? -22.358 2.050 37.668 1.00 93.75 565 ALA A N 1
ATOM 4138 C CA . ALA A 1 565 ? -22.255 2.085 36.213 1.00 93.75 565 ALA A CA 1
ATOM 4139 C C . ALA A 1 565 ? -21.350 3.243 35.791 1.00 93.75 565 ALA A C 1
ATOM 4141 O O . ALA A 1 565 ? -21.527 4.373 36.260 1.00 93.75 565 ALA A O 1
ATOM 4142 N N . LYS A 1 566 ? -20.398 2.974 34.898 1.00 91.44 566 LYS A N 1
ATOM 4143 C CA . LYS A 1 566 ? -19.446 3.956 34.380 1.00 91.44 566 LYS A CA 1
ATOM 4144 C C . LYS A 1 566 ? -19.342 3.869 32.858 1.00 91.44 566 LYS A C 1
ATOM 4146 O O . LYS A 1 566 ? -19.212 2.788 32.287 1.00 91.44 566 LYS A O 1
ATOM 4151 N N . SER A 1 567 ? -19.376 5.033 32.218 1.00 85.75 567 SER A N 1
ATOM 4152 C CA . SER A 1 567 ? -19.100 5.222 30.793 1.00 85.75 567 SER A CA 1
ATOM 4153 C C . SER A 1 567 ? -18.391 6.563 30.630 1.00 85.75 567 SER A C 1
ATOM 4155 O O . SER A 1 567 ? -18.903 7.591 31.074 1.00 85.75 567 SER A O 1
ATOM 4157 N N . ASP A 1 568 ? -17.201 6.561 30.030 1.00 79.19 568 ASP A N 1
ATOM 4158 C CA . ASP A 1 568 ? -16.268 7.695 30.048 1.00 79.19 568 ASP A CA 1
ATOM 4159 C C . ASP A 1 568 ? -15.988 8.198 31.487 1.00 79.19 568 ASP A C 1
ATOM 4161 O O . ASP A 1 568 ? -15.606 7.429 32.375 1.00 79.19 568 ASP A O 1
ATOM 4165 N N . GLU A 1 569 ? -16.174 9.498 31.727 1.00 80.31 569 GLU A N 1
ATOM 4166 C CA . GLU A 1 569 ? -16.071 10.147 33.040 1.00 80.31 569 GLU A CA 1
ATOM 4167 C C . GLU A 1 569 ? -17.410 10.149 33.802 1.00 80.31 569 GLU A C 1
ATOM 4169 O O . GLU A 1 569 ? -17.437 10.405 35.007 1.00 80.31 569 GLU A O 1
ATOM 4174 N N . ALA A 1 570 ? -18.524 9.838 33.131 1.00 86.69 570 ALA A N 1
ATOM 4175 C CA . ALA A 1 570 ? -19.837 9.799 33.756 1.00 86.69 570 ALA A CA 1
ATOM 4176 C C . ALA A 1 570 ? -20.004 8.508 34.569 1.00 86.69 570 ALA A C 1
ATOM 4178 O O . ALA A 1 570 ? -19.722 7.401 34.102 1.00 86.69 570 ALA A O 1
ATOM 4179 N N . SER A 1 571 ? -20.491 8.652 35.799 1.00 92.56 571 SER A N 1
ATOM 4180 C CA . SER A 1 571 ? -20.756 7.525 36.689 1.00 92.56 571 SER A CA 1
ATOM 4181 C C . SER A 1 571 ? -22.062 7.711 37.443 1.00 92.56 571 SER A C 1
ATOM 4183 O O . SER A 1 571 ? -22.509 8.835 37.682 1.00 92.56 571 SER A O 1
ATOM 4185 N N . SER A 1 572 ? -22.686 6.596 37.800 1.00 94.19 572 SER A N 1
ATOM 4186 C CA . SER A 1 572 ? -23.910 6.575 38.590 1.00 94.19 572 SER A CA 1
ATOM 4187 C C . SER A 1 572 ? -23.908 5.361 39.518 1.00 94.19 572 SER A C 1
ATOM 4189 O O . SER A 1 572 ? -23.459 4.294 39.088 1.00 94.19 572 SER A O 1
ATOM 4191 N N . PRO A 1 573 ? -24.389 5.487 40.767 1.00 94.25 573 PRO A N 1
ATOM 4192 C CA . PRO A 1 573 ? -24.597 4.356 41.661 1.00 94.25 573 PRO A CA 1
ATOM 4193 C C . PRO A 1 573 ? -26.059 3.874 41.670 1.00 94.25 573 PRO A C 1
ATOM 4195 O O . PRO A 1 573 ? -26.997 4.667 41.598 1.00 94.25 573 PRO A O 1
ATOM 4198 N N . LEU A 1 574 ? -26.239 2.571 41.863 1.00 93.25 574 LEU A N 1
ATOM 4199 C CA . LEU A 1 574 ? -27.481 1.898 42.228 1.00 93.25 574 LEU A CA 1
ATOM 4200 C C . LEU A 1 574 ? -27.258 1.172 43.557 1.00 93.25 574 LEU A C 1
ATOM 4202 O O . LEU A 1 574 ? -26.283 0.438 43.718 1.00 93.25 574 LEU A O 1
ATOM 4206 N N . VAL A 1 575 ? -28.169 1.360 44.509 1.00 92.00 575 VAL A N 1
ATOM 4207 C CA . VAL A 1 575 ? -28.134 0.641 45.789 1.00 92.00 575 VAL A CA 1
ATOM 4208 C C . VAL A 1 575 ? -28.856 -0.696 45.641 1.00 92.00 575 VAL A C 1
ATOM 4210 O O . VAL A 1 575 ? -30.024 -0.732 45.249 1.00 92.00 575 VAL A O 1
ATOM 4213 N N . VAL A 1 576 ? -28.166 -1.778 45.990 1.00 90.31 576 VAL A N 1
ATOM 4214 C CA . VAL A 1 576 ? -28.714 -3.125 46.152 1.00 90.31 576 VAL A CA 1
ATOM 4215 C C . VAL A 1 576 ? -28.772 -3.429 47.644 1.00 90.31 576 VAL A C 1
ATOM 4217 O O . VAL A 1 576 ? -27.742 -3.492 48.304 1.00 90.31 576 VAL A O 1
ATOM 4220 N N . ASP A 1 577 ? -29.966 -3.589 48.194 1.00 89.56 577 ASP A N 1
ATOM 4221 C CA . ASP A 1 577 ? -30.163 -3.887 49.609 1.00 89.56 577 ASP A CA 1
ATOM 4222 C C . ASP A 1 577 ? -30.266 -5.403 49.805 1.00 89.56 577 ASP A C 1
ATOM 4224 O O . ASP A 1 577 ? -31.239 -6.028 49.364 1.00 89.56 577 ASP A O 1
ATOM 4228 N N . VAL A 1 578 ? -29.240 -6.005 50.417 1.00 90.50 578 VAL A N 1
ATOM 4229 C CA . VAL A 1 578 ? -29.230 -7.437 50.731 1.00 90.50 578 VAL A CA 1
ATOM 4230 C C . VAL A 1 578 ? -30.017 -7.665 52.017 1.00 90.50 578 VAL A C 1
ATOM 4232 O O . VAL A 1 578 ? -29.528 -7.427 53.123 1.00 90.50 578 VAL A O 1
ATOM 4235 N N . VAL A 1 579 ? -31.251 -8.133 51.859 1.00 89.69 579 VAL A N 1
ATOM 4236 C CA . VAL A 1 579 ? -32.223 -8.339 52.930 1.00 89.69 579 VAL A CA 1
ATOM 4237 C C . VAL A 1 579 ? -31.956 -9.678 53.635 1.00 89.69 579 VAL A C 1
ATOM 4239 O O . VAL A 1 579 ? -31.825 -10.711 52.967 1.00 89.69 579 VAL A O 1
ATOM 4242 N N . PRO A 1 580 ? -31.878 -9.699 54.978 1.00 90.00 580 PRO A N 1
ATOM 4243 C CA . PRO A 1 580 ? -31.668 -10.929 55.728 1.00 90.00 580 PRO A CA 1
ATOM 4244 C C . PRO A 1 580 ? -32.899 -11.841 55.701 1.00 90.00 580 PRO A C 1
ATOM 4246 O O . PRO A 1 580 ? -34.031 -11.364 55.686 1.00 90.00 580 PRO A O 1
ATOM 4249 N N . LEU A 1 581 ? -32.697 -13.161 55.746 1.00 88.44 581 LEU A N 1
ATOM 4250 C CA . LEU A 1 581 ? -33.818 -14.095 55.915 1.00 88.44 581 LEU A CA 1
ATOM 4251 C C . LEU A 1 581 ? -34.368 -14.025 57.349 1.00 88.44 581 LEU A C 1
ATOM 4253 O O . LEU A 1 581 ? -33.574 -14.089 58.293 1.00 88.44 581 LEU A O 1
ATOM 4257 N N . PRO A 1 582 ? -35.700 -13.973 57.548 1.00 89.06 582 PRO A N 1
ATOM 4258 C CA . PRO A 1 582 ? -36.288 -14.054 58.880 1.00 89.06 582 PRO A CA 1
ATOM 4259 C C . PRO A 1 582 ? -35.847 -15.312 59.630 1.00 89.06 582 PRO A C 1
ATOM 4261 O O . PRO A 1 582 ? -35.870 -16.419 59.086 1.00 89.06 582 PRO A O 1
ATOM 4264 N N . LYS A 1 583 ? -35.480 -15.145 60.901 1.00 88.06 583 LYS A N 1
ATOM 4265 C CA . LYS A 1 583 ? -35.142 -16.242 61.823 1.00 88.06 583 LYS A CA 1
ATOM 4266 C C . LYS A 1 583 ? -35.887 -16.119 63.148 1.00 88.06 583 LYS A C 1
ATOM 4268 O O . LYS A 1 583 ? -36.365 -17.127 63.663 1.00 88.06 583 LYS A O 1
ATOM 4273 N N . THR A 1 584 ? -36.052 -14.896 63.646 1.00 87.38 584 THR A N 1
ATOM 4274 C CA . THR A 1 584 ? -36.654 -14.624 64.954 1.00 87.38 584 THR A CA 1
ATOM 4275 C C . THR A 1 584 ? -37.712 -13.532 64.836 1.00 87.38 584 THR A C 1
ATOM 4277 O O . THR A 1 584 ? -37.550 -12.554 64.109 1.00 87.38 584 THR A O 1
ATOM 4280 N N . ILE A 1 585 ? -38.808 -13.684 65.579 1.00 88.88 585 ILE A N 1
ATOM 4281 C CA . ILE A 1 585 ? -39.794 -12.624 65.797 1.00 88.88 585 ILE A CA 1
ATOM 4282 C C . ILE A 1 585 ? -39.801 -12.299 67.286 1.00 88.88 585 ILE A C 1
ATOM 4284 O O . ILE A 1 585 ? -40.116 -13.153 68.124 1.00 88.88 585 ILE A O 1
ATOM 4288 N N . TYR A 1 586 ? -39.521 -11.043 67.604 1.00 87.00 586 TYR A N 1
ATOM 4289 C CA . TYR A 1 586 ? -39.726 -10.490 68.934 1.00 87.00 586 TYR A CA 1
ATOM 4290 C C . TYR A 1 586 ? -41.087 -9.824 69.016 1.00 87.00 586 TYR A C 1
ATOM 4292 O O . TYR A 1 586 ? -41.558 -9.216 68.059 1.00 87.00 586 TYR A O 1
ATOM 4300 N N . SER A 1 587 ? -41.709 -9.927 70.182 1.00 84.62 587 SER A N 1
ATOM 4301 C CA . SER A 1 587 ? -42.962 -9.255 70.490 1.00 84.62 587 SER A CA 1
ATOM 4302 C C . SER A 1 587 ? -42.809 -8.542 71.822 1.00 84.62 587 SER A C 1
ATOM 4304 O O . SER A 1 587 ? -42.273 -9.116 72.772 1.00 84.62 587 SER A O 1
ATOM 4306 N N . ASN A 1 588 ? -43.279 -7.301 71.893 1.00 82.31 588 ASN A N 1
ATOM 4307 C CA . ASN A 1 588 ? -43.344 -6.533 73.136 1.00 82.31 588 ASN A CA 1
ATOM 4308 C C . ASN A 1 588 ? -44.644 -6.789 73.930 1.00 82.31 588 ASN A C 1
ATOM 4310 O O . ASN A 1 588 ? -44.936 -6.062 74.876 1.00 82.31 588 ASN A O 1
ATOM 4314 N N . ILE A 1 589 ? -45.432 -7.798 73.545 1.00 72.25 589 ILE A N 1
ATOM 4315 C CA . ILE A 1 589 ? -46.760 -8.070 74.103 1.00 72.25 589 ILE A CA 1
ATOM 4316 C C . ILE A 1 589 ? -46.655 -9.027 75.290 1.00 72.25 589 ILE A C 1
ATOM 4318 O O . ILE A 1 589 ? -46.417 -10.220 75.093 1.00 72.25 589 ILE A O 1
ATOM 4322 N N . GLN A 1 590 ? -46.884 -8.531 76.510 1.00 69.31 590 GLN A N 1
ATOM 4323 C CA . GLN A 1 590 ? -47.060 -9.348 77.718 1.00 69.31 590 GLN A CA 1
ATOM 4324 C C . GLN A 1 590 ? -47.983 -8.655 78.735 1.00 69.31 590 GLN A C 1
ATOM 4326 O O . GLN A 1 590 ? -48.010 -7.429 78.823 1.00 69.31 590 GLN A O 1
ATOM 4331 N N . GLY A 1 591 ? -48.694 -9.448 79.546 1.00 77.25 591 GLY A N 1
ATOM 4332 C CA . GLY A 1 591 ? -49.409 -8.975 80.738 1.00 77.25 591 GLY A CA 1
ATOM 4333 C C . GLY A 1 591 ? -50.920 -8.784 80.575 1.00 77.25 591 GLY A C 1
ATOM 4334 O O . GLY A 1 591 ? -51.566 -9.438 79.753 1.00 77.25 591 GLY A O 1
ATOM 4335 N N . ASN A 1 592 ? -51.477 -7.905 81.414 1.00 82.88 592 ASN A N 1
ATOM 4336 C CA . ASN A 1 592 ? -52.905 -7.602 81.479 1.00 82.88 592 ASN A CA 1
ATOM 4337 C C . ASN A 1 592 ? -53.194 -6.252 80.809 1.00 82.88 592 ASN A C 1
ATOM 4339 O O . ASN A 1 592 ? -52.555 -5.248 81.122 1.00 82.88 592 ASN A O 1
ATOM 4343 N N . VAL A 1 593 ? -54.188 -6.221 79.928 1.00 83.00 593 VAL A N 1
ATOM 4344 C CA . VAL A 1 593 ? -54.671 -5.035 79.221 1.00 83.00 593 VAL A CA 1
ATOM 4345 C C . VAL A 1 593 ? -56.080 -4.726 79.713 1.00 83.00 593 VAL A C 1
ATOM 4347 O O . VAL A 1 593 ? -56.992 -5.536 79.567 1.00 83.00 593 VAL A O 1
ATOM 4350 N N . HIS A 1 594 ? -56.270 -3.546 80.296 1.00 84.00 594 HIS A N 1
ATOM 4351 C CA . HIS A 1 594 ? -57.596 -3.077 80.691 1.00 84.00 594 HIS A CA 1
ATOM 4352 C C . HIS A 1 594 ? -58.446 -2.794 79.443 1.00 84.00 594 HIS A C 1
ATOM 4354 O O . HIS A 1 594 ? -57.965 -2.147 78.506 1.00 84.00 594 HIS A O 1
ATOM 4360 N N . ILE A 1 595 ? -59.703 -3.247 79.419 1.00 81.75 595 ILE A N 1
ATOM 4361 C CA . ILE A 1 595 ? -60.580 -3.176 78.232 1.00 81.75 595 ILE A CA 1
ATOM 4362 C C . ILE A 1 595 ? -60.726 -1.745 77.676 1.00 81.75 595 ILE A C 1
ATOM 4364 O O . ILE A 1 595 ? -60.726 -1.546 76.463 1.00 81.75 595 ILE A O 1
ATOM 4368 N N . THR A 1 596 ? -60.755 -0.727 78.543 1.00 82.44 596 THR A N 1
ATOM 4369 C CA . THR A 1 596 ? -60.847 0.692 78.135 1.00 82.44 596 THR A CA 1
ATOM 4370 C C . THR A 1 596 ? -59.604 1.213 77.408 1.00 82.44 596 THR A C 1
ATOM 4372 O O . THR A 1 596 ? -59.704 2.196 76.680 1.00 82.44 596 THR A O 1
ATOM 4375 N N . HIS A 1 597 ? -58.440 0.578 77.577 1.00 83.19 597 HIS A N 1
ATOM 4376 C CA . HIS A 1 597 ? -57.178 0.957 76.925 1.00 83.19 597 HIS A CA 1
ATOM 4377 C C . HIS A 1 597 ? -56.798 -0.004 75.789 1.00 83.19 597 HIS A C 1
ATOM 4379 O O . HIS A 1 597 ? -55.707 0.105 75.228 1.00 83.19 597 HIS A O 1
ATOM 4385 N N . PHE A 1 598 ? -57.683 -0.939 75.430 1.00 81.00 598 PHE A N 1
ATOM 4386 C CA . PHE A 1 598 ? -57.387 -2.010 74.482 1.00 81.00 598 PHE A CA 1
ATOM 4387 C C . PHE A 1 598 ? -56.907 -1.490 73.122 1.00 81.00 598 PHE A C 1
ATOM 4389 O O . PHE A 1 598 ? -55.864 -1.927 72.647 1.00 81.00 598 PHE A O 1
ATOM 4396 N N . ALA A 1 599 ? -57.599 -0.516 72.523 1.00 79.31 599 ALA A N 1
ATOM 4397 C CA . ALA A 1 599 ? -57.213 0.027 71.219 1.00 79.31 599 ALA A CA 1
ATOM 4398 C C . ALA A 1 599 ? -55.802 0.646 71.243 1.00 79.31 599 ALA A C 1
ATOM 4400 O O . ALA A 1 599 ? -54.973 0.378 70.376 1.00 79.31 599 ALA A O 1
ATOM 4401 N N . GLN A 1 600 ? -55.483 1.418 72.286 1.00 82.56 600 GLN A N 1
ATOM 4402 C CA . GLN A 1 600 ? -54.149 1.996 72.459 1.00 82.56 600 GLN A CA 1
ATOM 4403 C C . GLN A 1 600 ? -53.085 0.913 72.683 1.00 82.56 600 GLN A C 1
ATOM 4405 O O . GLN A 1 600 ? -51.996 1.004 72.117 1.00 82.56 600 GLN A O 1
ATOM 4410 N N . ALA A 1 601 ? -53.402 -0.120 73.467 1.00 80.06 601 ALA A N 1
ATOM 4411 C CA . ALA A 1 601 ? -52.506 -1.241 73.717 1.00 80.06 601 ALA A CA 1
ATOM 4412 C C . ALA A 1 601 ? -52.217 -2.031 72.433 1.00 80.06 601 ALA A C 1
ATOM 4414 O O . ALA A 1 601 ? -51.048 -2.269 72.156 1.00 80.06 601 ALA A O 1
ATOM 4415 N N . ILE A 1 602 ? -53.239 -2.347 71.620 1.00 80.88 602 ILE A N 1
ATOM 4416 C CA . ILE A 1 602 ? -53.094 -2.965 70.287 1.00 80.88 602 ILE A CA 1
ATOM 4417 C C . ILE A 1 602 ? -52.223 -2.096 69.373 1.00 80.88 602 ILE A C 1
ATOM 4419 O O . ILE A 1 602 ? -51.308 -2.606 68.733 1.00 80.88 602 ILE A O 1
ATOM 4423 N N . GLY A 1 603 ? -52.458 -0.782 69.359 1.00 77.88 603 GLY A N 1
ATOM 4424 C CA . GLY A 1 603 ? -51.665 0.182 68.591 1.00 77.88 603 GLY A CA 1
ATOM 4425 C C . GLY A 1 603 ? -50.183 0.231 68.970 1.00 77.88 603 GLY A C 1
ATOM 4426 O O . GLY A 1 603 ? -49.335 0.552 68.138 1.00 77.88 603 GLY A O 1
ATOM 4427 N N . ALA A 1 604 ? -49.872 -0.086 70.228 1.00 80.69 604 ALA A N 1
ATOM 4428 C CA . ALA A 1 604 ? -48.515 -0.148 70.761 1.00 80.69 604 ALA A CA 1
ATOM 4429 C C . ALA A 1 604 ? -47.861 -1.535 70.604 1.00 80.69 604 ALA A C 1
ATOM 4431 O O . ALA A 1 604 ? -46.671 -1.690 70.905 1.00 80.69 604 ALA A O 1
ATOM 4432 N N . MET A 1 605 ? -48.608 -2.541 70.132 1.00 81.62 605 MET A N 1
ATOM 4433 C CA . MET A 1 605 ? -48.070 -3.871 69.865 1.00 81.62 605 MET A CA 1
ATOM 4434 C C . MET A 1 605 ? -47.168 -3.823 68.640 1.00 81.62 605 MET A C 1
ATOM 4436 O O . MET A 1 605 ? -47.607 -3.539 67.523 1.00 81.62 605 MET A O 1
ATOM 4440 N N . ALA A 1 606 ? -45.898 -4.120 68.868 1.00 83.50 606 ALA A N 1
ATOM 4441 C CA . ALA A 1 606 ? -44.863 -4.154 67.861 1.00 83.50 606 ALA A CA 1
ATOM 4442 C C . ALA A 1 606 ? -44.274 -5.557 67.796 1.00 83.50 606 ALA A C 1
ATOM 4444 O O . ALA A 1 606 ? -43.857 -6.140 68.803 1.00 83.50 606 ALA A O 1
ATOM 4445 N N . PHE A 1 607 ? -44.208 -6.072 66.578 1.00 85.69 607 PHE A N 1
ATOM 4446 C CA . PHE A 1 607 ? -43.490 -7.288 66.265 1.00 85.69 607 PHE A CA 1
ATOM 4447 C C . PHE A 1 607 ? -42.264 -6.920 65.450 1.00 85.69 607 PHE A C 1
ATOM 4449 O O . PHE A 1 607 ? -42.375 -6.262 64.416 1.00 85.69 607 PHE A O 1
ATOM 4456 N N . MET A 1 608 ? -41.097 -7.317 65.936 1.00 90.12 608 MET A N 1
ATOM 4457 C CA . MET A 1 608 ? -39.829 -7.055 65.274 1.00 90.12 608 MET A CA 1
ATOM 4458 C C . MET A 1 608 ? -39.328 -8.349 64.646 1.00 90.12 608 MET A C 1
ATOM 4460 O O . MET A 1 608 ? -39.024 -9.309 65.357 1.00 90.12 608 MET A O 1
ATOM 4464 N N . VAL A 1 609 ? -39.262 -8.368 63.318 1.00 90.81 609 VAL A N 1
ATOM 4465 C CA . VAL A 1 609 ? -38.712 -9.475 62.537 1.00 90.81 609 VAL A CA 1
ATOM 4466 C C . VAL A 1 609 ? -37.214 -9.257 62.395 1.00 90.81 609 VAL A C 1
ATOM 4468 O O . VAL A 1 609 ? -36.768 -8.221 61.893 1.00 90.81 609 VAL A O 1
ATOM 4471 N N . GLN A 1 610 ? -36.442 -10.239 62.844 1.00 91.19 610 GLN A N 1
ATOM 4472 C CA . GLN A 1 610 ? -34.991 -10.234 62.752 1.00 91.19 610 GLN A CA 1
ATOM 4473 C C . GLN A 1 610 ? -34.480 -11.483 62.037 1.00 91.19 610 GLN A C 1
ATOM 4475 O O . GLN A 1 610 ? -35.068 -12.567 62.104 1.00 91.19 610 GLN A O 1
ATOM 4480 N N . GLY A 1 611 ? -33.378 -11.298 61.326 1.00 91.12 611 GLY A N 1
ATOM 4481 C CA . GLY A 1 611 ? -32.598 -12.341 60.680 1.00 91.12 611 GLY A CA 1
ATOM 4482 C C . GLY A 1 611 ? -31.140 -12.234 61.101 1.00 91.12 611 GLY A C 1
ATOM 4483 O O . GLY A 1 611 ? -30.757 -11.307 61.812 1.00 91.12 611 GLY A O 1
ATOM 4484 N N . TYR A 1 612 ? -30.312 -13.175 60.668 1.00 92.12 612 TYR A N 1
ATOM 4485 C CA . TYR A 1 612 ? -28.881 -13.118 60.957 1.00 92.12 612 TYR A CA 1
ATOM 4486 C C . TYR A 1 612 ? -28.151 -12.203 59.978 1.00 92.12 612 TYR A C 1
ATOM 4488 O O . TYR A 1 612 ? -28.476 -12.146 58.788 1.00 92.12 612 TYR A O 1
ATOM 4496 N N . LYS A 1 613 ? -27.138 -11.492 60.479 1.00 90.69 613 LYS A N 1
ATOM 4497 C CA . LYS A 1 613 ? -26.298 -10.618 59.654 1.00 90.69 613 LYS A CA 1
ATOM 4498 C C . LYS A 1 613 ? -25.568 -11.402 58.566 1.00 90.69 613 LYS A C 1
ATOM 4500 O O . LYS A 1 613 ? -25.423 -10.906 57.453 1.00 90.69 613 LYS A O 1
ATOM 4505 N N . GLU A 1 614 ? -25.137 -12.617 58.876 1.00 91.31 614 GLU A N 1
ATOM 4506 C CA . GLU A 1 614 ? -24.610 -13.588 57.925 1.00 91.31 614 GLU A CA 1
ATOM 4507 C C . GLU A 1 614 ? -25.546 -14.800 57.839 1.00 91.31 614 GLU A C 1
ATOM 4509 O O . GLU A 1 614 ? -25.991 -15.338 58.856 1.00 91.31 614 GLU A O 1
ATOM 4514 N N . LEU A 1 615 ? -25.856 -15.218 56.612 1.00 88.75 615 LEU A N 1
ATOM 4515 C CA . LEU A 1 615 ? -26.773 -16.310 56.316 1.00 88.75 615 LEU A CA 1
ATOM 4516 C C . LEU A 1 615 ? -26.373 -17.587 57.068 1.00 88.75 615 LEU A C 1
ATOM 4518 O O . LEU A 1 615 ? -25.245 -18.060 56.956 1.00 88.75 615 LEU A O 1
ATOM 4522 N N . ASP A 1 616 ? -27.330 -18.137 57.817 1.00 84.38 616 ASP A N 1
ATOM 4523 C CA . ASP A 1 616 ? -27.192 -19.352 58.633 1.00 84.38 616 ASP A CA 1
ATOM 4524 C C . ASP A 1 616 ? -26.096 -19.313 59.719 1.00 84.38 616 ASP A C 1
ATOM 4526 O O . ASP A 1 616 ? -25.740 -20.352 60.273 1.00 84.38 616 ASP A O 1
ATOM 4530 N N . ASN A 1 617 ? -25.623 -18.121 60.102 1.00 89.62 617 ASN A N 1
ATOM 4531 C CA . ASN A 1 617 ? -24.670 -17.929 61.195 1.00 89.62 617 ASN A CA 1
ATOM 4532 C C . ASN A 1 617 ? -25.294 -17.122 62.351 1.00 89.62 617 ASN A C 1
ATOM 4534 O O . ASN A 1 617 ? -25.306 -15.891 62.331 1.00 89.62 617 ASN A O 1
ATOM 4538 N N . ALA A 1 618 ? -25.776 -17.809 63.390 1.00 85.69 618 ALA A N 1
ATOM 4539 C CA . ALA A 1 618 ? -26.397 -17.168 64.555 1.00 85.69 618 ALA A CA 1
ATOM 4540 C C . ALA A 1 618 ? -25.428 -16.281 65.367 1.00 85.69 618 ALA A C 1
ATOM 4542 O O . ALA A 1 618 ? -25.861 -15.323 66.007 1.00 85.69 618 ALA A O 1
ATOM 4543 N N . GLU A 1 619 ? -24.119 -16.554 65.317 1.00 88.88 619 GLU A N 1
ATOM 4544 C CA . GLU A 1 619 ? -23.094 -15.778 66.034 1.00 88.88 619 GLU A CA 1
ATOM 4545 C C . GLU A 1 619 ? -22.810 -14.421 65.370 1.00 88.88 619 GLU A C 1
ATOM 4547 O O . GLU A 1 619 ? -22.231 -13.531 65.991 1.00 88.88 619 GLU A O 1
ATOM 4552 N N . SER A 1 620 ? -23.264 -14.224 64.126 1.00 88.06 620 SER A N 1
ATOM 4553 C CA . SER A 1 620 ? -23.087 -12.970 63.379 1.00 88.06 620 SER A CA 1
ATOM 4554 C C . SER A 1 620 ? -23.906 -11.789 63.925 1.00 88.06 620 SER A C 1
ATOM 4556 O O . SER A 1 620 ? -23.705 -10.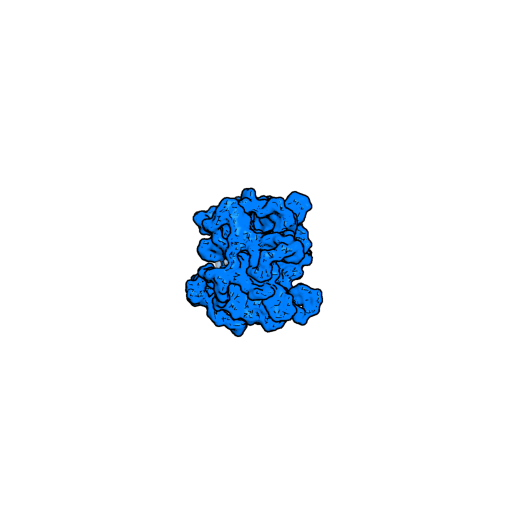644 63.503 1.00 88.06 620 SER A O 1
ATOM 4558 N N . GLY A 1 621 ? -24.801 -12.057 64.881 1.00 88.69 621 GLY A N 1
ATOM 4559 C CA . GLY A 1 621 ? -25.742 -11.099 65.446 1.00 88.69 621 GLY A CA 1
ATOM 4560 C C . GLY A 1 621 ? -27.030 -10.978 64.632 1.00 88.69 621 GLY A C 1
ATOM 4561 O O . GLY A 1 621 ? -27.077 -11.258 63.432 1.00 88.69 621 GLY A O 1
ATOM 4562 N N . GLU A 1 622 ? -28.096 -10.554 65.307 1.00 90.50 622 GLU A N 1
ATOM 4563 C CA . GLU A 1 622 ? -29.401 -10.336 64.688 1.00 90.50 622 GLU A CA 1
ATOM 4564 C C . GLU A 1 622 ? -29.524 -8.912 64.131 1.00 90.50 622 GLU A C 1
ATOM 4566 O O . GLU A 1 622 ? -29.158 -7.925 64.774 1.00 90.50 622 GLU A O 1
ATOM 4571 N N . VAL A 1 623 ? -30.057 -8.809 62.916 1.00 92.12 623 VAL A N 1
ATOM 4572 C CA . VAL A 1 623 ? -30.331 -7.555 62.211 1.00 92.12 623 VAL A CA 1
ATOM 4573 C C . VAL A 1 623 ? -31.806 -7.492 61.796 1.00 92.12 623 VAL A C 1
ATOM 4575 O O . VAL A 1 623 ? -32.425 -8.535 61.559 1.00 92.12 623 VAL A O 1
ATOM 4578 N N . PRO A 1 624 ? -32.408 -6.292 61.718 1.00 90.75 624 PRO A N 1
ATOM 4579 C CA . PRO A 1 624 ? -33.790 -6.149 61.273 1.00 90.75 624 PRO A CA 1
ATOM 4580 C C . PRO A 1 624 ? -34.020 -6.679 59.853 1.00 90.75 624 PRO A C 1
ATOM 4582 O O . PRO A 1 624 ? -33.162 -6.508 58.989 1.00 90.75 624 PRO A O 1
ATOM 4585 N N . VAL A 1 625 ? -35.198 -7.257 59.597 1.00 90.81 625 VAL A N 1
ATOM 4586 C CA . VAL A 1 625 ? -35.652 -7.617 58.244 1.00 90.81 625 VAL A CA 1
ATOM 4587 C C . VAL A 1 625 ? -36.629 -6.543 57.741 1.00 90.81 625 VAL A C 1
ATOM 4589 O O . VAL A 1 625 ? -37.812 -6.579 58.105 1.00 90.81 625 VAL A O 1
ATOM 4592 N N . PRO A 1 626 ? -36.173 -5.549 56.960 1.00 88.31 626 PRO A N 1
ATOM 4593 C CA . PRO A 1 626 ? -37.022 -4.458 56.497 1.00 88.31 626 PRO A CA 1
ATOM 4594 C C . PRO A 1 626 ? -37.965 -4.891 55.367 1.00 88.31 626 PRO A C 1
ATOM 4596 O O . PRO A 1 626 ? -37.632 -5.762 54.566 1.00 88.31 626 PRO A O 1
ATOM 4599 N N . PHE A 1 627 ? -39.123 -4.231 55.267 1.00 85.94 627 PHE A N 1
ATOM 4600 C CA . PHE A 1 627 ? -40.091 -4.388 54.172 1.00 85.94 627 PHE A CA 1
ATOM 4601 C C . PHE A 1 627 ? -40.503 -5.831 53.860 1.00 85.94 627 PHE A C 1
ATOM 4603 O O . PHE A 1 627 ? -40.760 -6.183 52.709 1.00 85.94 627 PHE A O 1
ATOM 4610 N N . TRP A 1 628 ? -40.589 -6.658 54.894 1.00 88.19 628 TRP A N 1
ATOM 4611 C CA . TRP A 1 628 ? -40.871 -8.076 54.772 1.00 88.19 628 TRP A CA 1
ATOM 4612 C C . TRP A 1 628 ? -42.365 -8.369 54.913 1.00 88.19 628 TRP A C 1
ATOM 4614 O O . TRP A 1 628 ? -42.992 -7.778 55.799 1.00 88.19 628 TRP A O 1
ATOM 4624 N N . PRO A 1 629 ? -42.947 -9.282 54.114 1.00 88.00 629 PRO A N 1
ATOM 4625 C CA . PRO A 1 629 ? -44.329 -9.708 54.286 1.00 88.00 629 PRO A CA 1
ATOM 4626 C C . PRO A 1 629 ? -44.524 -10.471 55.595 1.00 88.00 629 PRO A C 1
ATOM 4628 O O . PRO A 1 629 ? -43.806 -11.425 55.913 1.00 88.00 629 PRO A O 1
ATOM 4631 N N . VAL A 1 630 ? -45.550 -10.086 56.344 1.00 87.38 630 VAL A N 1
ATOM 4632 C CA . VAL A 1 630 ? -45.878 -10.695 57.626 1.00 87.38 630 VAL A CA 1
ATOM 4633 C C . VAL A 1 630 ? -47.375 -10.906 57.775 1.00 87.38 630 VAL A C 1
ATOM 4635 O O . VAL A 1 630 ? -48.172 -10.051 57.402 1.00 87.38 630 VAL A O 1
ATOM 4638 N N . ARG A 1 631 ? -47.751 -12.036 58.363 1.00 88.81 631 ARG A N 1
ATOM 4639 C CA . ARG A 1 631 ? -49.115 -12.410 58.691 1.00 88.81 631 ARG A CA 1
ATOM 4640 C C . ARG A 1 631 ? -49.327 -12.424 60.201 1.00 88.81 631 ARG A C 1
ATOM 4642 O O . ARG A 1 631 ? -48.499 -12.942 60.945 1.00 88.81 631 ARG A O 1
ATOM 4649 N N . VAL A 1 632 ? -50.459 -11.886 60.639 1.00 87.62 632 VAL A N 1
ATOM 4650 C CA . VAL A 1 632 ? -50.965 -11.994 62.010 1.00 87.62 632 VAL A CA 1
ATOM 4651 C C . VAL A 1 632 ? -52.281 -12.754 61.980 1.00 87.62 632 VAL A C 1
ATOM 4653 O O . VAL A 1 632 ? -53.201 -12.382 61.253 1.00 87.62 632 VAL A O 1
ATOM 4656 N N . GLU A 1 633 ? -52.377 -13.804 62.776 1.00 89.56 633 GLU A N 1
ATOM 4657 C CA . GLU A 1 633 ? -53.537 -14.674 62.898 1.00 89.56 633 GLU A CA 1
ATOM 4658 C C . GLU A 1 633 ? -54.041 -14.671 64.344 1.00 89.56 633 GLU A C 1
ATOM 4660 O O . GLU A 1 633 ? -53.269 -14.747 65.297 1.00 89.56 633 GLU A O 1
ATOM 4665 N N . ILE A 1 634 ? -55.353 -14.552 64.525 1.00 88.06 634 ILE A N 1
ATOM 4666 C CA . ILE A 1 634 ? -55.995 -14.744 65.826 1.00 88.06 634 ILE A CA 1
ATOM 4667 C C . ILE A 1 634 ? -56.087 -16.250 66.051 1.00 88.06 634 ILE A C 1
ATOM 4669 O O . ILE A 1 634 ? -56.711 -16.953 65.251 1.00 88.06 634 ILE A O 1
ATOM 4673 N N . ALA A 1 635 ? -55.491 -16.748 67.135 1.00 87.75 635 ALA A N 1
ATOM 4674 C CA . ALA A 1 635 ? -55.543 -18.169 67.450 1.00 87.75 635 ALA A CA 1
ATOM 4675 C C . ALA A 1 635 ? -56.995 -18.632 67.613 1.00 87.75 635 ALA A C 1
ATOM 4677 O O . ALA A 1 635 ? -57.858 -17.873 68.067 1.00 87.75 635 ALA A O 1
ATOM 4678 N N . LYS A 1 636 ? -57.258 -19.895 67.266 1.00 85.62 636 LYS A N 1
ATOM 4679 C CA . LYS A 1 636 ? -58.611 -20.466 67.257 1.00 85.62 636 LYS A CA 1
ATOM 4680 C C . LYS A 1 636 ? -59.362 -20.229 68.568 1.00 85.62 636 LYS A C 1
ATOM 4682 O O . LYS A 1 636 ? -60.512 -19.826 68.537 1.00 85.62 636 LYS A O 1
ATOM 4687 N N . GLU A 1 637 ? -58.694 -20.397 69.704 1.00 85.50 637 GLU A N 1
ATOM 4688 C CA . GLU A 1 637 ? -59.265 -20.201 71.043 1.00 85.50 637 GLU A CA 1
ATOM 4689 C C . GLU A 1 637 ? -59.806 -18.776 71.241 1.00 85.50 637 GLU A C 1
ATOM 4691 O O . GLU A 1 637 ? -60.925 -18.579 71.705 1.00 85.50 637 GLU A O 1
ATOM 4696 N N . SER A 1 638 ? -59.040 -17.765 70.829 1.00 86.31 638 SER A N 1
ATOM 4697 C CA . SER A 1 638 ? -59.443 -16.357 70.894 1.00 86.31 638 SER A CA 1
ATOM 4698 C C . SER A 1 638 ? -60.473 -15.995 69.824 1.00 86.31 638 SER A C 1
ATOM 4700 O O . SER A 1 638 ? -61.354 -15.166 70.054 1.00 86.31 638 SER A O 1
ATOM 4702 N N . TYR A 1 639 ? -60.404 -16.640 68.660 1.00 85.38 639 TYR A N 1
ATOM 4703 C CA . TYR A 1 639 ? -61.406 -16.496 67.612 1.00 85.38 639 TYR A CA 1
ATOM 4704 C C . TYR A 1 639 ? -62.753 -17.114 68.033 1.00 85.38 639 TYR A C 1
ATOM 4706 O O . TYR A 1 639 ? -63.811 -16.528 67.807 1.00 85.38 639 TYR A O 1
ATOM 4714 N N . ASP A 1 640 ? -62.769 -18.240 68.732 1.00 83.44 640 ASP A N 1
ATOM 4715 C CA . ASP A 1 640 ? -64.004 -18.846 69.237 1.00 83.44 640 ASP A CA 1
ATOM 4716 C C . ASP A 1 640 ? -64.659 -17.969 70.328 1.00 83.44 640 ASP A C 1
ATOM 4718 O O . ASP A 1 640 ? -65.883 -17.930 70.438 1.00 83.44 640 ASP A O 1
ATOM 4722 N N . LEU A 1 641 ? -63.872 -17.141 71.033 1.00 80.62 641 LEU A N 1
ATOM 4723 C CA . LEU A 1 641 ? -64.351 -16.088 71.946 1.00 80.62 641 LEU A CA 1
ATOM 4724 C C . LEU A 1 641 ? -64.893 -14.832 71.233 1.00 80.62 641 LEU A C 1
ATOM 4726 O O . LEU A 1 641 ? -65.199 -13.832 71.874 1.00 80.62 641 LEU A O 1
ATOM 4730 N N . GLY A 1 642 ? -65.017 -14.840 69.906 1.00 78.25 642 GLY A N 1
ATOM 4731 C CA . GLY A 1 642 ? -65.581 -13.717 69.151 1.00 78.25 642 GLY A CA 1
ATOM 4732 C C . GLY A 1 642 ? -64.602 -12.569 68.867 1.00 78.25 642 GLY A C 1
ATOM 4733 O O . GLY A 1 642 ? -65.028 -11.538 68.346 1.00 78.25 642 GLY A O 1
ATOM 4734 N N . ILE A 1 643 ? -63.302 -12.734 69.143 1.00 84.50 643 ILE A N 1
ATOM 4735 C CA . ILE A 1 643 ? -62.266 -11.746 68.796 1.00 84.50 643 ILE A CA 1
ATOM 4736 C C . ILE A 1 643 ? -61.973 -11.797 67.298 1.00 84.50 643 ILE A C 1
ATOM 4738 O O . ILE A 1 643 ? -61.820 -12.867 66.708 1.00 84.50 643 ILE A O 1
ATOM 4742 N N . ARG A 1 644 ? -61.921 -10.636 66.651 1.00 85.81 644 ARG A N 1
ATOM 4743 C CA . ARG A 1 644 ? -61.913 -10.523 65.187 1.00 85.81 644 ARG A CA 1
ATOM 4744 C C . ARG A 1 644 ? -61.033 -9.376 64.705 1.00 85.81 644 ARG A C 1
ATOM 4746 O O . ARG A 1 644 ? -61.020 -8.333 65.352 1.00 85.81 644 ARG A O 1
ATOM 4753 N N . PHE A 1 645 ? -60.402 -9.489 63.536 1.00 86.50 645 PHE A N 1
ATOM 4754 C CA . PHE A 1 645 ? -59.873 -8.312 62.837 1.00 86.50 645 PHE A CA 1
ATOM 4755 C C . PHE A 1 645 ? -61.004 -7.574 62.106 1.00 86.50 645 PHE A C 1
ATOM 4757 O O . PHE A 1 645 ? -61.881 -8.197 61.499 1.00 86.50 645 PHE A O 1
ATOM 4764 N N . LYS A 1 646 ? -60.995 -6.237 62.173 1.00 79.62 646 LYS A N 1
ATOM 4765 C CA . LYS A 1 646 ? -61.877 -5.373 61.380 1.00 79.62 646 LYS A CA 1
ATOM 4766 C C . LYS A 1 646 ? -61.334 -5.281 59.959 1.00 79.62 646 LYS A C 1
ATOM 4768 O O . LYS A 1 646 ? -60.179 -4.888 59.774 1.00 79.62 646 LYS A O 1
ATOM 4773 N N . ASP A 1 647 ? -62.177 -5.596 58.982 1.00 66.81 647 ASP A N 1
ATOM 4774 C CA . ASP A 1 647 ? -61.874 -5.402 57.567 1.00 66.81 647 ASP A CA 1
ATOM 4775 C C . ASP A 1 647 ? -62.486 -4.076 57.091 1.00 66.81 647 ASP A C 1
ATOM 4777 O O . ASP A 1 647 ? -63.690 -3.836 57.216 1.00 66.81 647 ASP A O 1
ATOM 4781 N N . THR A 1 648 ? -61.654 -3.169 56.585 1.00 52.72 648 THR A N 1
ATOM 4782 C CA . THR A 1 648 ? -62.116 -1.903 56.008 1.00 52.72 648 THR A CA 1
ATOM 4783 C C . THR A 1 648 ? -62.709 -2.176 54.630 1.00 52.72 648 THR A C 1
ATOM 4785 O O . THR A 1 648 ? -61.982 -2.259 53.646 1.00 52.72 648 THR A O 1
ATOM 4788 N N . GLY A 1 649 ? -64.037 -2.302 54.561 1.00 52.94 649 GLY A N 1
ATOM 4789 C CA . GLY A 1 649 ? -64.782 -2.401 53.299 1.00 52.94 649 GLY A CA 1
ATOM 4790 C C . GLY A 1 649 ? -65.578 -3.691 53.090 1.00 52.94 649 GLY A C 1
ATOM 4791 O O . GLY A 1 649 ? -66.220 -3.830 52.050 1.00 52.94 649 GLY A O 1
ATOM 4792 N N . LYS A 1 650 ? -65.595 -4.619 54.056 1.00 50.12 650 LYS A N 1
ATOM 4793 C CA . LYS A 1 650 ? -66.452 -5.814 54.019 1.00 50.12 650 LYS A CA 1
ATOM 4794 C C . LYS A 1 650 ? -67.183 -6.001 55.355 1.00 50.12 650 LYS A C 1
ATOM 4796 O O . LYS A 1 650 ? -66.593 -5.759 56.402 1.00 50.12 650 LYS A O 1
ATOM 4801 N N . PRO A 1 651 ? -68.446 -6.463 55.352 1.00 46.78 651 PRO A N 1
ATOM 4802 C CA . PRO A 1 651 ? -69.211 -6.708 56.578 1.00 46.78 651 PRO A CA 1
ATOM 4803 C C . PRO A 1 651 ? -68.745 -7.944 57.372 1.00 46.78 651 PRO A C 1
ATOM 4805 O O . PRO A 1 651 ? -69.254 -8.185 58.463 1.00 46.78 651 PRO A O 1
ATOM 4808 N N . ASN A 1 652 ? -67.777 -8.715 56.859 1.00 53.91 652 ASN A N 1
ATOM 4809 C CA . ASN A 1 652 ? -67.298 -9.941 57.493 1.00 53.91 652 ASN A CA 1
ATOM 4810 C C . ASN A 1 652 ? -65.921 -9.723 58.125 1.00 53.91 652 ASN A C 1
ATOM 4812 O O . ASN A 1 652 ? -64.962 -9.351 57.455 1.00 53.91 652 ASN A O 1
ATOM 4816 N N . SER A 1 653 ? -65.837 -9.990 59.423 1.00 67.19 653 SER A N 1
ATOM 4817 C CA . SER A 1 653 ? -64.605 -10.014 60.199 1.00 67.19 653 SER A CA 1
ATOM 4818 C C . SER A 1 653 ? -63.695 -11.193 59.827 1.00 67.19 653 SER A C 1
ATOM 4820 O O . SER A 1 653 ? -64.177 -12.305 59.606 1.00 67.19 653 SER A O 1
ATOM 4822 N N . THR A 1 654 ? -62.374 -10.984 59.815 1.00 80.38 654 THR A N 1
ATOM 4823 C CA . THR A 1 654 ? -61.386 -12.026 59.468 1.00 80.38 654 THR A CA 1
ATOM 4824 C C . THR A 1 654 ? -60.599 -12.520 60.687 1.00 80.38 654 THR A C 1
ATOM 4826 O O . THR A 1 654 ? -60.507 -11.846 61.717 1.00 80.38 654 THR A O 1
ATOM 4829 N N . GLN A 1 655 ? -60.048 -13.733 60.576 1.00 84.69 655 GLN A N 1
ATOM 4830 C CA . GLN A 1 655 ? -59.115 -14.319 61.550 1.00 84.69 655 GLN A CA 1
ATOM 4831 C C . GLN A 1 655 ? -57.660 -13.894 61.282 1.00 84.69 655 GLN A C 1
ATOM 4833 O O . GLN A 1 655 ? -56.838 -13.910 62.191 1.00 84.69 655 GLN A O 1
ATOM 4838 N N . VAL A 1 656 ? -57.354 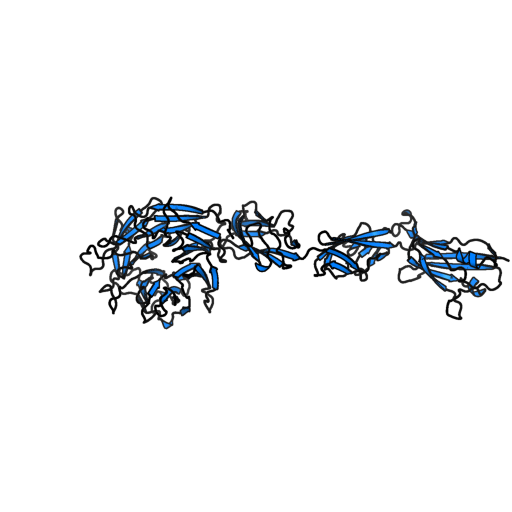-13.486 60.047 1.00 86.19 656 VAL A N 1
ATOM 4839 C CA . VAL A 1 656 ? -55.995 -13.234 59.551 1.00 86.19 656 VAL A CA 1
ATOM 4840 C C . VAL A 1 656 ? -55.879 -11.820 58.991 1.00 86.19 656 VAL A C 1
ATOM 4842 O O . VAL A 1 656 ? -56.830 -11.304 58.390 1.00 86.19 656 VAL A O 1
ATOM 4845 N N . ARG A 1 657 ? -54.703 -11.211 59.160 1.00 85.44 657 ARG A N 1
ATOM 4846 C CA . ARG A 1 657 ? -54.335 -9.932 58.556 1.00 85.44 657 ARG A CA 1
ATOM 4847 C C . ARG A 1 657 ? -52.862 -9.909 58.150 1.00 85.44 657 ARG A C 1
ATOM 4849 O O . ARG A 1 657 ? -52.007 -10.344 58.912 1.00 85.44 657 ARG A O 1
ATOM 4856 N N . GLU A 1 658 ? -52.573 -9.389 56.962 1.00 86.38 658 GLU A N 1
ATOM 4857 C CA . GLU A 1 658 ? -51.214 -9.295 56.416 1.00 86.38 658 GLU A CA 1
ATOM 4858 C C . GLU A 1 658 ? -50.725 -7.843 56.386 1.00 86.38 658 GLU A C 1
ATOM 4860 O O . GLU A 1 658 ? -51.503 -6.907 56.186 1.00 86.38 658 GLU A O 1
ATOM 4865 N N . PHE A 1 659 ? -49.428 -7.667 56.620 1.00 85.19 659 PHE A N 1
ATOM 4866 C CA . PHE A 1 659 ? -48.736 -6.386 56.697 1.00 85.19 659 PHE A CA 1
ATOM 4867 C C . PHE A 1 659 ? -47.309 -6.522 56.169 1.00 85.19 659 PHE A C 1
ATOM 4869 O O . PHE A 1 659 ? -46.825 -7.620 55.904 1.00 85.19 659 PHE A O 1
ATOM 4876 N N . VAL A 1 660 ? -46.615 -5.392 56.069 1.00 86.56 660 VAL A N 1
ATOM 4877 C CA . VAL A 1 660 ? -45.202 -5.332 55.699 1.00 86.56 660 VAL A CA 1
ATOM 4878 C C . VAL A 1 660 ? -44.433 -4.639 56.825 1.00 86.56 660 VAL A C 1
ATOM 4880 O O . VAL A 1 660 ? -44.923 -3.651 57.379 1.00 86.56 660 VAL A O 1
ATOM 4883 N N . THR A 1 661 ? -43.258 -5.150 57.202 1.00 89.19 661 THR A N 1
ATOM 4884 C CA . THR A 1 661 ? -42.407 -4.474 58.198 1.00 89.19 661 THR A CA 1
ATOM 4885 C C . THR A 1 661 ? -41.902 -3.129 57.669 1.00 89.19 661 THR A C 1
ATOM 4887 O O . THR A 1 661 ? -41.721 -2.932 56.470 1.00 89.19 661 THR A O 1
ATOM 4890 N N . ASN A 1 662 ? -41.650 -2.168 58.552 1.00 89.62 662 ASN A N 1
ATOM 4891 C CA . ASN A 1 662 ? -40.982 -0.921 58.174 1.00 89.62 662 ASN A CA 1
ATOM 4892 C C . ASN A 1 662 ? -39.458 -1.115 58.011 1.00 89.62 662 ASN A C 1
ATOM 4894 O O . ASN A 1 662 ? -38.932 -2.214 58.174 1.00 89.62 662 ASN A O 1
ATOM 4898 N N . GLU A 1 663 ? -38.728 -0.029 57.747 1.00 85.06 663 GLU A N 1
ATOM 4899 C CA . GLU A 1 663 ? -37.255 0.002 57.624 1.00 85.06 663 GLU A CA 1
ATOM 4900 C C . GLU A 1 663 ? -36.504 -0.569 58.837 1.00 85.06 663 GLU A C 1
ATOM 4902 O O . GLU A 1 663 ? -35.360 -0.998 58.722 1.00 85.06 663 GLU A O 1
ATOM 4907 N N . LYS A 1 664 ? -37.139 -0.584 60.013 1.00 87.38 664 LYS A N 1
ATOM 4908 C CA . LYS A 1 664 ? -36.573 -1.120 61.258 1.00 87.38 664 LYS A CA 1
ATOM 4909 C C . LYS A 1 664 ? -36.982 -2.570 61.517 1.00 87.38 664 LYS A C 1
ATOM 4911 O O . LYS A 1 664 ? -36.801 -3.055 62.629 1.00 87.38 664 LYS A O 1
ATOM 4916 N N . GLY A 1 665 ? -37.569 -3.245 60.530 1.00 88.19 665 GLY A N 1
ATOM 4917 C CA . GLY A 1 665 ? -38.077 -4.609 60.665 1.00 88.19 665 GLY A CA 1
ATOM 4918 C C . GLY A 1 665 ? -39.262 -4.736 61.620 1.00 88.19 665 GLY A C 1
ATOM 4919 O O . GLY A 1 665 ? -39.545 -5.830 62.099 1.00 88.19 665 GLY A O 1
ATOM 4920 N N . VAL A 1 666 ? -39.959 -3.634 61.914 1.00 89.00 666 VAL A N 1
ATOM 4921 C CA . VAL A 1 666 ? -41.096 -3.617 62.841 1.00 89.00 666 VAL A CA 1
ATOM 4922 C C . VAL A 1 666 ? -42.406 -3.585 62.064 1.00 89.00 666 VAL A C 1
ATOM 4924 O O . VAL A 1 666 ? -42.580 -2.730 61.196 1.00 89.00 666 VAL A O 1
ATOM 4927 N N . ALA A 1 667 ? -43.352 -4.453 62.417 1.00 87.50 667 ALA A N 1
ATOM 4928 C CA . ALA A 1 667 ? -44.756 -4.277 62.060 1.00 87.50 667 ALA A CA 1
ATOM 4929 C C . ALA A 1 667 ? -45.598 -4.015 63.311 1.00 87.50 667 ALA A C 1
ATOM 4931 O O . ALA A 1 667 ? -45.404 -4.643 64.355 1.00 87.50 667 ALA A O 1
ATOM 4932 N N . THR A 1 668 ? -46.555 -3.103 63.184 1.00 84.94 668 THR A N 1
ATOM 4933 C CA . THR A 1 668 ? -47.509 -2.761 64.238 1.00 84.94 668 THR A CA 1
ATOM 4934 C C . THR A 1 668 ? -48.933 -2.984 63.756 1.00 84.94 668 THR A C 1
ATOM 4936 O O . THR A 1 668 ? -49.246 -2.819 62.574 1.00 84.94 668 THR A O 1
ATOM 4939 N N . LEU A 1 669 ? -49.812 -3.363 64.681 1.00 82.25 669 LEU A N 1
ATOM 4940 C CA . LEU A 1 669 ? -51.244 -3.415 64.416 1.00 82.25 669 LEU A CA 1
ATOM 4941 C C . LEU A 1 669 ? -51.839 -2.009 64.590 1.00 82.25 669 LEU A C 1
ATOM 4943 O O . LEU A 1 669 ? -51.518 -1.332 65.563 1.00 82.25 669 LEU A O 1
ATOM 4947 N N . PRO A 1 670 ? -52.726 -1.539 63.696 1.00 81.12 670 PRO A N 1
ATOM 4948 C CA . PRO A 1 670 ? -53.443 -0.287 63.923 1.00 81.12 670 PRO A CA 1
ATOM 4949 C C . PRO A 1 670 ? -54.296 -0.354 65.209 1.00 81.12 670 PRO A C 1
ATOM 4951 O O . PRO A 1 670 ? -54.908 -1.401 65.445 1.00 81.12 670 PRO A O 1
ATOM 4954 N N . PRO A 1 671 ? -54.423 0.739 65.992 1.00 79.69 671 PRO A N 1
ATOM 4955 C CA . PRO A 1 671 ? -55.158 0.755 67.264 1.00 79.69 671 PRO A CA 1
ATOM 4956 C C . PRO A 1 671 ? -56.582 0.178 67.196 1.00 79.69 671 PRO A C 1
ATOM 4958 O O . PRO A 1 671 ? -57.010 -0.553 68.081 1.00 79.69 671 PRO A O 1
ATOM 4961 N N . ASP A 1 672 ? -57.295 0.427 66.096 1.00 76.81 672 ASP A N 1
ATOM 4962 C CA . ASP A 1 672 ? -58.688 -0.001 65.911 1.00 76.81 672 ASP A CA 1
ATOM 4963 C C . ASP A 1 672 ? -58.845 -1.250 65.040 1.00 76.81 672 ASP A C 1
ATOM 4965 O O . ASP A 1 672 ? -59.949 -1.557 64.585 1.00 76.81 672 ASP A O 1
ATOM 4969 N N . SER A 1 673 ? -57.754 -1.976 64.788 1.00 80.06 673 SER A N 1
ATOM 4970 C CA . SER A 1 673 ? -57.726 -3.116 63.865 1.00 80.06 673 SER A CA 1
ATOM 4971 C C . SER A 1 673 ? -58.500 -4.344 64.343 1.00 80.06 673 SER A C 1
ATOM 4973 O O . SER A 1 673 ? -58.747 -5.235 63.530 1.00 80.06 673 SER A O 1
ATOM 4975 N N . MET A 1 674 ? -58.904 -4.396 65.616 1.00 82.81 674 MET A N 1
ATOM 4976 C CA . MET A 1 674 ? -59.545 -5.555 66.237 1.00 82.81 674 MET A CA 1
ATOM 4977 C C . MET A 1 674 ? -60.888 -5.210 66.891 1.00 82.81 674 MET A C 1
ATOM 4979 O O . MET A 1 674 ? -61.108 -4.101 67.376 1.00 82.81 674 MET A O 1
ATOM 4983 N N . THR A 1 675 ? -61.792 -6.187 66.903 1.00 79.88 675 THR A N 1
ATOM 4984 C CA . THR A 1 675 ? -63.059 -6.174 67.641 1.00 79.88 675 THR A CA 1
ATOM 4985 C C . THR A 1 675 ? -62.982 -7.205 68.753 1.00 79.88 675 THR A C 1
ATOM 4987 O O . THR A 1 675 ? -62.628 -8.357 68.497 1.00 79.88 675 THR A O 1
ATOM 4990 N N . VAL A 1 676 ? -63.332 -6.786 69.967 1.00 74.19 676 VAL A N 1
ATOM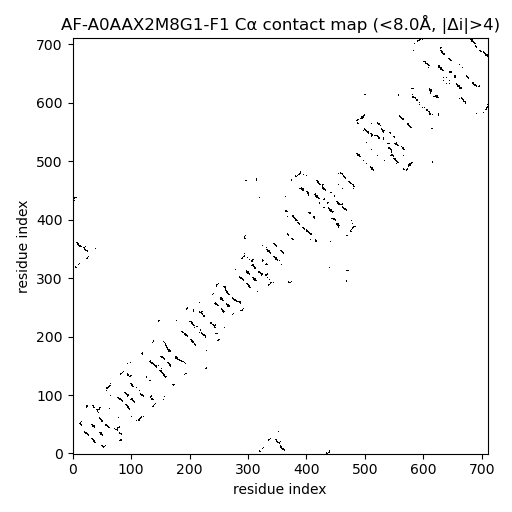 4991 C CA . VAL A 1 676 ? -63.391 -7.640 71.154 1.00 74.19 676 VAL A CA 1
ATOM 4992 C C . VAL A 1 676 ? -64.796 -7.528 71.756 1.00 74.19 676 VAL A C 1
ATOM 4994 O O . VAL A 1 676 ? -65.190 -6.424 72.140 1.00 74.19 676 VAL A O 1
ATOM 4997 N N . PRO A 1 677 ? -65.584 -8.617 71.813 1.00 70.12 677 PRO A N 1
ATOM 4998 C CA . PRO A 1 677 ? -66.831 -8.638 72.581 1.00 70.12 677 PRO A CA 1
ATOM 4999 C C . PRO A 1 677 ? -66.498 -8.493 74.072 1.00 70.12 677 PRO A C 1
ATOM 5001 O O . PRO A 1 677 ? -65.419 -8.914 74.465 1.00 70.12 677 PRO A O 1
ATOM 5004 N N . MET A 1 678 ? -67.373 -7.894 74.895 1.00 65.56 678 MET A N 1
ATOM 5005 C CA . MET A 1 678 ? -67.156 -7.659 76.343 1.00 65.56 678 MET A CA 1
ATOM 5006 C C . MET A 1 678 ? -66.920 -8.967 77.130 1.00 65.56 678 MET A C 1
ATOM 5008 O O . MET A 1 678 ? -67.796 -9.455 77.839 1.00 65.56 678 MET A O 1
ATOM 5012 N N . ILE A 1 679 ? -65.742 -9.557 76.969 1.00 63.91 679 ILE A N 1
ATOM 5013 C CA . ILE A 1 679 ? -65.322 -10.854 77.482 1.00 63.91 679 ILE A CA 1
ATOM 5014 C C . ILE A 1 679 ? -63.931 -10.647 78.080 1.00 63.91 679 ILE A C 1
ATOM 5016 O O . ILE A 1 679 ? -63.023 -10.148 77.416 1.00 63.91 679 ILE A O 1
ATOM 5020 N N . PHE A 1 680 ? -63.781 -11.022 79.349 1.00 74.19 680 PHE A N 1
ATOM 5021 C CA . PHE A 1 680 ? -62.506 -11.010 80.062 1.00 74.19 680 PHE A CA 1
ATOM 5022 C C . PHE A 1 680 ? -61.823 -12.363 79.873 1.00 74.19 680 PHE A C 1
ATOM 5024 O O . PHE A 1 680 ? -62.445 -13.402 80.103 1.00 74.19 680 PHE A O 1
ATOM 5031 N N . GLY A 1 681 ? -60.566 -12.373 79.433 1.00 79.12 681 GLY A N 1
ATOM 5032 C CA . GLY A 1 681 ? -59.881 -13.625 79.115 1.00 79.12 681 GLY A CA 1
ATOM 5033 C C . GLY A 1 681 ? -58.628 -13.473 78.253 1.00 79.12 681 GLY A C 1
ATOM 5034 O O . GLY A 1 681 ? -58.235 -12.350 77.921 1.00 79.12 681 GLY A O 1
ATOM 5035 N N . PRO A 1 682 ? -57.973 -14.600 77.925 1.00 85.12 682 PRO A N 1
ATOM 5036 C CA . PRO A 1 682 ? -56.761 -14.613 77.120 1.00 85.12 682 PRO A CA 1
ATOM 5037 C C . PRO A 1 682 ? -57.050 -14.287 75.649 1.00 85.12 682 PRO A C 1
ATOM 5039 O O . PRO A 1 682 ? -57.979 -14.816 75.034 1.00 85.12 682 PRO A O 1
ATOM 5042 N N . VAL A 1 683 ? -56.196 -13.447 75.075 1.00 86.12 683 VAL A N 1
ATOM 5043 C CA . VAL A 1 683 ? -56.115 -13.160 73.645 1.00 86.12 683 VAL A CA 1
ATOM 5044 C C . VAL A 1 683 ? -54.770 -13.638 73.144 1.00 86.12 683 VAL A C 1
ATOM 5046 O O . VAL A 1 683 ? -53.729 -13.154 73.586 1.00 86.12 683 VAL A O 1
ATOM 5049 N N . THR A 1 684 ? -54.805 -14.573 72.209 1.00 87.94 684 THR A N 1
ATOM 5050 C CA . THR A 1 684 ? -53.638 -15.204 71.618 1.00 87.94 684 THR A CA 1
ATOM 5051 C C . THR A 1 684 ? -53.554 -14.830 70.146 1.00 87.94 684 THR A C 1
ATOM 5053 O O . THR A 1 684 ? -54.481 -15.061 69.365 1.00 87.94 684 THR A O 1
ATOM 5056 N N . LEU A 1 685 ? -52.426 -14.228 69.783 1.00 87.44 685 LEU A N 1
ATOM 5057 C CA . LEU A 1 685 ? -52.074 -13.847 68.422 1.00 87.44 685 LEU A CA 1
ATOM 5058 C C . LEU A 1 685 ? -50.874 -14.672 67.963 1.00 87.44 685 LEU A C 1
ATOM 5060 O O . LEU A 1 685 ? -49.887 -14.804 68.690 1.00 87.44 685 LEU A O 1
ATOM 5064 N N . GLU A 1 686 ? -50.944 -15.187 66.745 1.00 88.19 686 GLU A N 1
ATOM 5065 C CA . GLU A 1 686 ? -49.846 -15.850 66.058 1.00 88.19 686 GLU A CA 1
ATOM 5066 C C . GLU A 1 686 ? -49.303 -14.942 64.962 1.00 88.19 686 GLU A C 1
ATOM 5068 O O . GLU A 1 686 ? -50.022 -14.504 64.069 1.00 88.19 686 GLU A O 1
ATOM 5073 N N . TYR A 1 687 ? -48.013 -14.644 65.033 1.00 86.75 687 TYR A N 1
ATOM 5074 C CA . TYR A 1 687 ? -47.315 -13.804 64.074 1.00 86.75 687 TYR A CA 1
ATOM 5075 C C . TYR A 1 687 ? -46.366 -14.672 63.249 1.00 86.75 687 TYR A C 1
ATOM 5077 O O . TYR A 1 687 ? -45.573 -15.416 63.826 1.00 86.75 687 TYR A O 1
ATOM 5085 N N . GLN A 1 688 ? -46.444 -14.595 61.923 1.00 89.56 688 GLN A N 1
ATOM 5086 C CA . GLN A 1 688 ? -45.718 -15.454 60.984 1.00 89.56 688 GLN A CA 1
ATOM 5087 C C . GLN A 1 688 ? -45.019 -14.602 59.922 1.00 89.56 688 GLN A C 1
ATOM 5089 O O . GLN A 1 688 ? -45.679 -13.919 59.140 1.00 89.56 688 GLN A O 1
ATOM 5094 N N . ALA A 1 689 ? -43.690 -14.655 59.856 1.00 87.94 689 ALA A N 1
ATOM 5095 C CA . ALA A 1 689 ? -42.942 -14.019 58.772 1.00 87.94 689 ALA A CA 1
ATOM 5096 C C . ALA A 1 689 ? -42.932 -14.933 57.537 1.00 87.94 689 ALA A C 1
ATOM 5098 O O . ALA A 1 689 ? -42.792 -16.150 57.675 1.00 87.94 689 ALA A O 1
ATOM 5099 N N . ALA A 1 690 ? -43.066 -14.360 56.339 1.00 84.12 690 ALA A N 1
ATOM 5100 C CA . ALA A 1 690 ? -42.953 -15.137 55.108 1.00 84.12 690 ALA A CA 1
ATOM 5101 C C . ALA A 1 690 ? -41.538 -15.730 54.952 1.00 84.12 690 ALA A C 1
ATOM 5103 O O . ALA A 1 690 ? -40.562 -15.166 55.445 1.00 84.12 690 ALA A O 1
ATOM 5104 N N . VAL A 1 691 ? -41.407 -16.857 54.255 1.00 76.31 691 VAL A N 1
ATOM 5105 C CA . VAL A 1 691 ? -40.113 -17.478 53.927 1.00 76.31 691 VAL A CA 1
ATOM 5106 C C . VAL A 1 691 ? -39.469 -16.871 52.677 1.00 76.31 691 VAL A C 1
ATOM 5108 O O . VAL A 1 691 ? -38.287 -17.100 52.437 1.00 76.31 691 VAL A O 1
ATOM 5111 N N . ASP A 1 692 ? -40.228 -16.090 51.906 1.00 76.44 692 ASP A N 1
ATOM 5112 C CA . ASP A 1 692 ? -39.793 -15.365 50.713 1.00 76.44 692 ASP A CA 1
ATOM 5113 C C . ASP A 1 692 ? -40.523 -14.012 50.577 1.00 76.44 692 ASP A C 1
ATOM 5115 O O . ASP A 1 692 ? -41.457 -13.700 51.322 1.00 76.44 692 ASP A O 1
ATOM 5119 N N . LEU A 1 693 ? -40.084 -13.188 49.621 1.00 74.50 693 LEU A N 1
ATOM 5120 C CA . LEU A 1 693 ? -40.681 -11.874 49.347 1.00 74.50 693 LEU A CA 1
ATOM 5121 C C . LEU A 1 693 ? -42.051 -11.969 48.650 1.00 74.50 693 LEU A C 1
ATOM 5123 O O . LEU A 1 693 ? -42.778 -10.979 48.608 1.00 74.50 693 LEU A O 1
ATOM 5127 N N . GLN A 1 694 ? -42.418 -13.140 48.119 1.00 75.12 694 GLN A N 1
ATOM 5128 C CA . GLN A 1 694 ? -43.702 -13.392 47.460 1.00 75.12 694 GLN A CA 1
ATOM 5129 C C . GLN A 1 694 ? -44.842 -13.663 48.456 1.00 75.12 694 GLN A C 1
ATOM 5131 O O . GLN A 1 694 ? -45.998 -13.746 48.043 1.00 75.12 694 GLN A O 1
ATOM 5136 N N . GLY A 1 695 ? -44.545 -13.764 49.757 1.00 72.69 695 GLY A N 1
ATOM 5137 C CA . GLY A 1 695 ? -45.556 -13.949 50.798 1.00 72.69 695 GLY A CA 1
ATOM 5138 C C . GLY A 1 695 ? -45.900 -15.414 51.060 1.00 72.69 695 GLY A C 1
ATOM 5139 O O . GLY A 1 695 ? -47.045 -15.741 51.369 1.00 72.69 695 GLY A O 1
ATOM 5140 N N . ASN A 1 696 ? -44.936 -16.325 50.932 1.00 78.62 696 ASN A N 1
ATOM 5141 C CA . ASN A 1 696 ? -45.131 -17.721 51.307 1.00 78.62 696 ASN A CA 1
ATOM 5142 C C . ASN A 1 696 ? -44.939 -17.921 52.822 1.00 78.62 696 ASN A C 1
ATOM 5144 O O . ASN A 1 696 ? -43.876 -17.621 53.348 1.00 78.62 696 ASN A O 1
ATOM 5148 N N . TYR A 1 697 ? -45.925 -18.460 53.544 1.00 78.19 697 TYR A N 1
ATOM 5149 C CA . TYR A 1 697 ? -45.918 -18.547 55.020 1.00 78.19 697 TYR A CA 1
ATOM 5150 C C . TYR A 1 697 ? -45.769 -19.981 55.561 1.00 78.19 697 TYR A C 1
ATOM 5152 O O . TYR A 1 697 ? -46.413 -20.357 56.536 1.00 78.19 697 TYR A O 1
ATOM 5160 N N . MET A 1 698 ? -44.938 -20.818 54.933 1.00 65.38 698 MET A N 1
ATOM 5161 C CA . MET A 1 698 ? -44.645 -22.165 55.455 1.00 65.38 698 MET A CA 1
ATOM 5162 C C . MET A 1 698 ? -44.073 -22.082 56.887 1.00 65.38 698 MET A C 1
ATOM 5164 O O . MET A 1 698 ? -43.213 -21.244 57.129 1.00 65.38 698 MET A O 1
ATOM 5168 N N . ASP A 1 699 ? -44.515 -22.975 57.787 1.00 61.59 699 ASP A N 1
ATOM 5169 C CA . ASP A 1 699 ? -44.391 -23.066 59.271 1.00 61.59 699 ASP A CA 1
ATOM 5170 C C . ASP A 1 699 ? -43.053 -22.729 60.005 1.00 61.59 699 ASP A C 1
ATOM 5172 O O . ASP A 1 699 ? -42.881 -23.075 61.176 1.00 61.59 699 ASP A O 1
ATOM 5176 N N . LYS A 1 700 ? -42.066 -22.080 59.383 1.00 65.81 700 LYS A N 1
ATOM 5177 C CA . LYS A 1 700 ? -40.681 -22.013 59.873 1.00 65.81 700 LYS A CA 1
ATOM 5178 C C . LYS A 1 700 ? -40.365 -20.855 60.828 1.00 65.81 700 LYS A C 1
ATOM 5180 O O . LYS A 1 700 ? -39.461 -21.019 61.641 1.00 65.81 700 LYS A O 1
ATOM 5185 N N . VAL A 1 701 ? -41.063 -19.712 60.766 1.00 82.25 701 VAL A N 1
ATOM 5186 C CA . VAL A 1 701 ? -40.764 -18.534 61.616 1.00 82.25 701 VAL A CA 1
ATOM 5187 C C . VAL A 1 701 ? -42.055 -17.944 62.177 1.00 82.25 701 VAL A C 1
ATOM 5189 O O . VAL A 1 701 ? -42.694 -17.097 61.551 1.00 82.25 701 VAL A O 1
ATOM 5192 N N . LYS A 1 702 ? -42.442 -18.410 63.370 1.00 86.25 702 LYS A N 1
ATOM 5193 C CA . LYS A 1 702 ? -43.662 -17.979 64.057 1.00 86.25 702 LYS A CA 1
ATOM 5194 C C . LYS A 1 702 ? -43.431 -17.610 65.513 1.00 86.25 702 LYS A C 1
ATOM 5196 O O . LYS A 1 702 ? -42.584 -18.191 66.192 1.00 86.25 702 LYS A O 1
ATOM 5201 N N . LYS A 1 703 ? -44.227 -16.666 66.005 1.00 87.19 703 LYS A N 1
ATOM 5202 C CA . LYS A 1 703 ? -44.283 -16.294 67.415 1.00 87.19 703 LYS A CA 1
ATOM 5203 C C . LYS A 1 703 ? -45.728 -16.195 67.867 1.00 87.19 703 LYS A C 1
ATOM 5205 O O . LYS A 1 703 ? -46.497 -15.407 67.329 1.00 87.19 703 LYS A O 1
ATOM 5210 N N . THR A 1 704 ? -46.057 -16.959 68.898 1.00 86.56 704 THR A N 1
ATOM 5211 C CA . THR A 1 704 ? -47.324 -16.839 69.613 1.00 86.56 704 THR A CA 1
ATOM 5212 C C . THR A 1 704 ? -47.148 -15.863 70.771 1.00 86.56 704 THR A C 1
ATOM 5214 O O . THR A 1 704 ? -46.183 -15.968 71.537 1.00 86.56 704 THR A O 1
ATOM 5217 N N . ALA A 1 705 ? -48.063 -14.908 70.893 1.00 85.75 705 ALA A N 1
ATOM 5218 C CA . ALA A 1 705 ? -48.130 -13.962 71.998 1.00 85.75 705 ALA A CA 1
ATOM 5219 C C . ALA A 1 705 ? -49.527 -14.012 72.624 1.00 85.75 705 ALA A C 1
ATOM 5221 O O . ALA A 1 705 ? -50.523 -13.860 71.920 1.00 85.75 705 ALA A O 1
ATOM 5222 N N . THR A 1 706 ? -49.585 -14.204 73.943 1.00 86.56 706 THR A N 1
ATOM 5223 C CA . THR A 1 706 ? -50.836 -14.229 74.711 1.00 86.56 706 THR A CA 1
ATOM 5224 C C . THR A 1 706 ? -50.834 -13.108 75.741 1.00 86.56 706 THR A C 1
ATOM 5226 O O . THR A 1 706 ? -49.868 -12.950 76.488 1.00 86.56 706 THR A O 1
ATOM 5229 N N . PHE A 1 707 ? -51.925 -12.352 75.809 1.00 86.44 707 PHE A N 1
ATOM 5230 C CA . PHE A 1 707 ? -52.171 -11.333 76.831 1.00 86.44 707 PHE A CA 1
ATOM 5231 C C . PHE A 1 707 ? -53.603 -11.452 77.356 1.00 86.44 707 PHE A C 1
ATOM 5233 O O . PHE A 1 707 ? -54.444 -12.075 76.716 1.00 86.44 707 PHE A O 1
ATOM 5240 N N . TYR A 1 708 ? -53.894 -10.877 78.521 1.00 86.06 708 TYR A N 1
ATOM 5241 C CA . TYR A 1 708 ? -55.214 -10.992 79.148 1.00 86.06 708 TYR A CA 1
ATOM 5242 C C . TYR A 1 708 ? -55.971 -9.679 79.088 1.00 86.06 708 TYR A C 1
ATOM 5244 O O . TYR A 1 708 ? -55.419 -8.633 79.418 1.00 86.06 708 TYR A O 1
ATOM 5252 N N . ILE A 1 709 ? -57.249 -9.736 78.731 1.00 84.06 709 ILE A N 1
ATOM 5253 C CA . ILE A 1 709 ? -58.151 -8.594 78.862 1.00 84.06 709 ILE A CA 1
ATOM 5254 C C . ILE A 1 709 ? -58.792 -8.631 80.245 1.00 84.06 709 ILE A C 1
ATOM 5256 O O . ILE A 1 709 ? -59.443 -9.616 80.601 1.00 84.06 709 ILE A O 1
ATOM 5260 N N . ILE A 1 710 ? -58.601 -7.556 81.008 1.00 83.62 710 ILE A N 1
ATOM 5261 C CA . ILE A 1 710 ? -59.137 -7.385 82.363 1.00 83.62 710 ILE A CA 1
ATOM 5262 C C . ILE A 1 710 ? -60.119 -6.210 82.434 1.00 83.62 710 ILE A C 1
ATOM 5264 O O . ILE A 1 710 ? -60.126 -5.338 81.557 1.00 83.62 710 ILE A O 1
ATOM 5268 N N . ALA A 1 711 ? -60.963 -6.254 83.466 1.00 78.81 711 ALA A N 1
ATOM 5269 C CA . ALA A 1 711 ? -61.990 -5.260 83.756 1.00 78.81 711 ALA A CA 1
ATOM 5270 C C . ALA A 1 711 ? -61.422 -3.942 84.257 1.00 78.81 711 ALA A C 1
ATOM 5272 O O . ALA A 1 711 ? -60.407 -3.991 84.997 1.00 78.81 711 ALA A O 1
#

Nearest PDB structures (foldseek):
  9djx-assembly1_B  TM=3.225E-01  e=7.135E-08  Homo sapiens
  4ci3-assembly1_A  TM=2.385E-01  e=2.786E-06  Homo sapiens
  4tz4-assembly1_A  TM=2.488E-01  e=5.290E-06  Homo sapiens
  6uml-assembly1_A  TM=2.257E-01  e=1.384E-05  Homo sapiens
  8ch6-assembly1_A  TM=1.678E-01  e=4.872E-03  Homo sapiens

Radius of gyration: 45.85 Å; Cα contacts (8 Å, |Δi|>4): 2009; chains: 1; bounding box: 110×46×132 Å

Solvent-accessible surface area (backbone atoms only — not comparable to full-atom values): 36152 Å² total; per-residue (Å²): 128,76,64,67,57,58,50,67,48,77,49,75,21,48,49,50,100,50,60,32,10,20,48,15,52,35,75,44,98,88,69,49,29,37,37,13,36,27,83,60,62,42,37,40,71,11,41,36,29,35,32,46,81,93,15,57,61,32,43,32,36,36,71,72,59,88,90,52,86,72,64,44,76,84,34,76,26,47,27,26,38,18,50,45,58,49,98,88,62,34,38,36,34,24,16,42,65,47,25,34,34,33,40,34,56,70,90,73,54,54,92,50,40,45,68,42,45,64,33,39,67,52,97,78,32,47,48,93,93,77,47,62,31,22,21,40,15,51,31,63,40,78,54,34,81,53,44,75,64,34,39,33,38,36,36,24,26,17,47,56,28,34,39,37,25,31,51,68,84,55,57,69,70,51,77,62,71,31,82,40,67,74,49,95,61,73,27,68,36,21,31,62,42,42,67,39,86,62,98,77,28,32,32,36,33,44,40,31,45,64,92,54,78,101,48,94,41,64,47,10,29,40,32,41,35,59,55,38,62,80,61,52,64,88,67,40,46,81,41,88,33,64,24,49,60,24,56,32,71,52,94,53,45,36,36,39,25,14,56,68,21,38,32,26,38,24,49,70,81,48,94,77,55,57,77,39,85,44,37,73,52,99,51,80,20,37,27,60,22,33,28,52,39,63,30,44,32,38,36,39,21,16,50,68,48,71,11,30,36,34,33,23,36,74,82,34,47,80,51,29,76,41,72,42,61,60,87,93,42,75,33,32,44,30,34,46,42,59,39,77,90,82,65,28,40,38,29,19,18,46,35,60,62,11,33,35,38,41,38,34,68,45,91,46,53,74,54,52,53,43,99,86,16,40,40,34,50,48,76,46,50,64,50,72,85,32,67,30,36,50,68,30,59,52,73,43,100,79,23,44,36,34,35,35,24,32,66,63,76,95,46,47,61,33,34,32,53,34,38,37,37,38,37,56,70,87,29,46,35,25,48,57,94,44,33,48,39,45,63,46,67,29,40,50,89,38,29,63,50,68,44,47,27,34,10,82,44,71,38,65,40,31,38,31,40,32,27,61,35,42,70,82,36,80,47,38,60,33,42,25,37,76,68,48,75,37,41,45,54,42,66,66,61,73,45,78,38,46,45,67,35,68,44,70,48,39,80,67,25,27,38,37,37,38,73,72,78,49,53,72,29,44,35,36,43,35,84,51,38,27,36,54,47,93,93,56,68,31,53,61,50,78,41,42,30,72,33,58,39,68,30,40,19,30,29,48,45,43,46,79,26,48,37,37,39,38,37,88,89,22,61,33,77,34,46,33,37,24,39,31,58,72,64,47,63,47,68,77,62,70,56,77,41,44,62,94,48,39,42,62,52,42,38,66,34,42,36,37,35,22,6,33,32,28,66,97,33,78,87,61,38,80,36,58,23,48,66,35,38,33,39,41,32,49,34,66,75,26,36,75,66,55,40,30,34,59,47,95,87,50,98,62,67,36,59,64,50,75,51,57,19,39,87,72,3,38,35,64,47,60,37,74,40,60,44,72,56,104,66,73,45,70,42,38,39,36,38,34,45,26,78,44,91,89,56,46,68,65,94,78,36,70,36,78,41,58,33,31,37,38,128

InterPro domains:
  IPR015943 WD40/YVTN repeat-like-containing domain superfamily [G3DSA:2.130.10.10] (2-196)

Secondary structure (DSSP, 8-state):
----PPPEEEEEEE--SSS--EEEEEE-TTS-EEEEE-SPPTTSPEEEEEEETTEEEEEEEEPPPTT-SS--TTSPPP-EEEEEE-TT--EEEEESSS--EEEE-GGG-BTTEEE-EEEE--SSSEETTTEEP-EEEEEEE---GGGTS--EEEEEETTTTEEEEEETTPPTTPPPSEEEES-SS-EEEEEEEEEE-SSS-EEEEEEEES-STTSTTTEEEEEEEE-STT--GGG-EEEE-TTEEEEEEETTEEEEEETTSEEEEEETTSTT---EEEEE-SS---EEEEEE-TTSPEEEEESSSTTEEEEE-TTS-EEEEEE-EETTEEP-EEEEEEETTTTEEEEEE-STT-EEEEEEETT-----B-TT--BSEEEEEEPPPEEE-TTSBP--TT-EEEEEEESSSS--B--EEEEEEEESGGG--EEGGGTTEEEEEE-TT-EEE--EE--SSS-EEEEEEEETTEEEEEEEEEEE-PPP-EEEEES--PEEEETT-EEGGGGG-EEEEES-S--EEEEEE-TTEEEEETTEEESEEEEETTEEPPPEEE-SB-EEEEEEEEETTEEEEEEEEEEPPEEEEEE---SEEEGGGHHHHHHT-EEEEEEEEETTEEEEEEEE-TT-EEEEEE-HHHHHTT-EEPPTT-SS-BSEEEEE--TTSEEE--TTSEE--S--EEEEEEEEE-SSTT----SSSEEEEEEEEE-

Foldseek 3Di:
DDFPFQAKDKDWAFADPFLWFWQEWDADPVRWIKTWTDDDQFQAWGWIFTTDNNYTQAIETEDDPPVCPGTDRPHDYWTQQYWDAFPVRWIWTATFRQGWIWIHDPVPDDDRYYYTATQDGDPVQDDPPRHGFGWHEWDWDAADVQAVRFTWIWIATFFQQWIFIQGPPGDRPDDTLDIARLDHDGWRTKYDWDWADDPFIKTWIKTFDDPDDDDGFQWIWIKIWRPGGPTYSVRMDTHTDTQFAEWEDAHQWIWTAGQQQWIWTFRNPDPRRDTHTQEHDPDRFGFHEWYAFLLGWIWTFGDPPQQWIWTAFNSGHTNRIDFDDDVPHTFRWHYWDADPPVGWIWTTGNGSRNIIMTMDRPPFPAQDADSSNAHQKDKAWPDDAFEEEAFAWTDDVQATWIWIFGNPDPGQTAKHKKKKAKPPLVQQWQQAPSGGIHIDIQHSVTDGRGRTTGHPDFAKMWIWIGHGNGDTDGHYIYTYDHAFPAKAWVVQDDAEAEAQDKDAQQVPTFIATVVQPFDKKKKFKAPFKAFDHPVDGHRIDIGTHGGTDGMMGGHFAFAWMWIWIDDHPHIDIHIYGHFYFFQAKDWPDEEEDEPVCQLVSQQPIKIWTWHARGHPDPVNDIAGGAFFKKKKFWDPVQVVQVKFFDDDPDPDTDRMDMDTHHPRRMDGDHSRGMDHDPDWFKTKMKMFTARDRVRHGPPRYIDIHIYTHDD

Organism: Chromobacterium violaceum (NCBI:txid536)

pLDDT: mean 82.52, std 10.78, range [37.5, 96.81]

Mean predicted aligned error: 15.58 Å

Sequence (711 aa):
MAITPIAAKQTDWKASSTTAGLASLYLMPDGSVWAGREGQKRGQLGEAYQIEAGGTKNTVLLPYPSYIAMPGDDTPAPSARAIRADADGKIWVAESSYGLLYRIDPGKLSSGRGQAEIVYQSPDGRKGGGVPFQFGGLAFQPKSPATGNKDLVWVCEQNHGMLYAFDAAAAPGSAPVVELQLKQDKVVWLTSPILQPGVEPVLWLLLVDYQTTEAIGAASQLVSVPAKVGVKVSDCKFTAAPQAMSMALRDRALYVGDSKGRVHRVDTSALGRSLQMLATLDAPALLLHMAVDGGGYLWVANAVAKGMLYVLSPSGEMMAALSLSRGATDVLPGELVWNAKDDTVLVADVGDNGRVMQVTLEGVPIGPVGPDGKAHYTISANPDHGTTKPGAVFAAPDGIKLEARSTLNDKPPIAIAVSLRVDPAEAGGHLGADGLRRNVLIPAAGYALKDLTAGDKGIQVKLIVSGRGLEDKVVFVGDIHAPTTSVSFDPKGPLRIVQGQTVRSSENVIVTTSPNDGRSIEVTIGAGAYFGNEANPESNRKVASGMHLPDITAGKIAGPVLVTAKSDEASSPLVVDVVPLPKTIYSNIQGNVHITHFAQAIGAMAFMVQGYKELDNAESGEVPVPFWPVRVEIAKESYDLGIRFKDTGKPNSTQVREFVTNEKGVATLPPDSMTVPMIFGPVTLEYQAAVDLQGNYMDKVKKTATFYIIA